Protein AF-A0A0K2B6D0-F1 (afdb_monomer)

Solvent-accessible surface area (backbone atoms only — not comparable to full-atom values): 33477 Å² total; per-residue (Å²): 137,79,80,78,74,80,68,86,83,60,79,80,65,50,27,45,28,37,40,34,52,54,91,82,76,66,84,56,66,96,74,74,61,52,28,60,85,53,30,86,84,54,51,74,68,33,48,51,42,47,55,53,58,52,62,72,58,37,65,90,50,100,56,76,62,44,80,49,36,61,66,56,48,14,64,70,34,84,30,95,52,86,97,43,61,28,50,66,70,55,52,50,50,32,50,42,47,36,18,74,57,47,37,26,19,24,87,86,67,44,72,51,82,86,67,89,51,76,85,43,27,79,46,68,46,54,38,22,42,43,83,64,77,49,91,85,67,84,65,47,75,36,64,65,64,48,48,54,50,53,52,52,52,50,52,55,55,54,60,66,62,74,68,66,73,76,77,76,82,74,86,81,75,92,80,86,91,76,91,74,83,84,84,86,78,92,75,81,84,89,82,83,81,72,84,78,75,93,75,69,94,71,79,80,80,84,71,86,80,78,81,74,89,71,92,74,90,79,90,87,81,88,88,84,85,88,79,84,87,78,89,86,80,89,86,90,85,89,84,89,82,84,88,78,82,88,86,90,82,83,88,79,91,81,88,76,90,79,89,81,82,94,70,87,83,71,81,76,77,74,80,77,82,63,83,81,76,51,73,66,58,52,52,54,50,50,59,53,59,70,51,48,58,68,72,61,36,68,64,26,70,91,58,44,79,56,79,89,53,45,59,54,55,51,61,38,50,77,79,37,54,72,67,58,45,37,56,41,28,59,51,41,38,59,76,72,42,48,59,64,30,52,77,70,64,66,62,86,47,47,67,57,54,56,44,62,37,62,35,74,62,90,84,54,93,52,84,57,47,53,98,43,24,24,71,92,75,69,44,71,22,62,72,44,50,52,50,52,49,52,54,50,52,35,51,75,69,69,43,83,75,77,69,80,79,61,90,81,74,72,77,66,72,63,61,46,17,78,81,80,57,51,62,53,96,64,83,79,50,96,84,42,49,43,76,65,58,47,50,49,51,51,51,49,50,51,53,49,49,56,59,70,70,43,79,83,85,66,76,82,78,74,82,76,91,77,92,82,86,81,84,88,80,92,84,78,90,68,72,50,69,64,60,57,50,51,51,55,54,49,30,71,77,74,44,55,76,70,54,42,52,58,72,72,47,97,66,89,130

Sequence (509 aa):
MTDAKKRPSSLADNPPLELYGPEDGGWYTTRVYDWIPLCPQLRDADVRGYLVLRSLVIEKFKNPVRKLTLLDLCELIPSPTPGQPSSLTRVRGILQALSAVQLIATPDGDPVKTSSRASAASKTIRIRVNDLPPEGYAGWRNTEDKLSHVQRLRSAAEAGRKSDPVGSGGATGGGAGRKSDPAGRKSDPGGQKSDPDPANDQPEPDVPLDSSVGTRSGMDVPSARSAVGVRSTSSSGSSEAEDGSGFAAAGKEGSSSDQEDGTAGVPEQRKSDGPELSRDQLAAVRAVEALLPPTLLSLLPYQQFPKRNRAAVLEALESRTVEQLRDRVARRWVAYGYEPALHEGSITQPIGAALELIVPPRYCPDWSCEDGTMIDTGVECRACLERRASRRAARAAGLEVKTGSSKTGGGGRMPECVICRAPFPGAVPDSGECLTCQKETEAALAALSARLDAPDLAWESWAAPAADGPAEDDENTGLDEETVRLRAQLARQFGTPEQVEAYCTEAPF

pLDDT: mean 76.45, std 22.34, range [29.77, 98.25]

Structure (mmCIF, N/CA/C/O backbone):
data_AF-A0A0K2B6D0-F1
#
_entry.id   AF-A0A0K2B6D0-F1
#
loop_
_atom_site.group_PDB
_atom_site.id
_atom_site.type_symbol
_atom_site.label_atom_id
_atom_site.label_alt_id
_atom_site.label_comp_id
_atom_site.label_asym_id
_atom_site.label_entity_id
_atom_site.label_seq_id
_atom_site.pdbx_PDB_ins_code
_atom_site.Cartn_x
_atom_site.Cartn_y
_atom_site.Cartn_z
_atom_site.occupancy
_atom_site.B_iso_or_equiv
_atom_site.auth_seq_id
_atom_site.auth_comp_id
_atom_site.auth_asym_id
_atom_site.auth_atom_id
_atom_site.pdbx_PDB_model_num
ATOM 1 N N . MET A 1 1 ? -17.659 41.504 7.524 1.00 43.38 1 MET A N 1
ATOM 2 C CA . MET A 1 1 ? -17.779 40.711 8.764 1.00 43.38 1 MET A CA 1
ATOM 3 C C . MET A 1 1 ? -19.065 39.912 8.663 1.00 43.38 1 MET A C 1
ATOM 5 O O . MET A 1 1 ? -20.130 40.445 8.920 1.00 43.38 1 MET A O 1
ATOM 9 N N . THR A 1 2 ? -18.984 38.698 8.125 1.00 48.62 2 THR A N 1
ATOM 10 C CA . THR A 1 2 ? -20.139 37.810 7.944 1.00 48.62 2 THR A CA 1
ATOM 11 C C . THR A 1 2 ? -20.543 37.230 9.292 1.00 48.62 2 THR A C 1
ATOM 13 O O . THR A 1 2 ? -19.684 36.683 9.984 1.00 48.62 2 THR A O 1
ATOM 16 N N . ASP A 1 3 ? -21.824 37.351 9.643 1.00 47.09 3 ASP A N 1
ATOM 17 C CA . ASP A 1 3 ? -22.431 36.753 10.831 1.00 47.09 3 ASP A CA 1
ATOM 18 C C . ASP A 1 3 ? -21.951 35.313 11.032 1.00 47.09 3 ASP A C 1
ATOM 20 O O . ASP A 1 3 ? -22.227 34.417 10.227 1.00 47.09 3 ASP A O 1
ATOM 24 N N . ALA A 1 4 ? -21.207 35.091 12.117 1.00 61.44 4 ALA A N 1
ATOM 25 C CA . ALA A 1 4 ? -20.804 33.767 12.552 1.00 61.44 4 ALA A CA 1
ATOM 26 C C . ALA A 1 4 ? -22.068 33.013 12.978 1.00 61.44 4 ALA A C 1
ATOM 28 O O . ALA A 1 4 ? -22.528 33.115 14.115 1.00 61.44 4 ALA A O 1
ATOM 29 N N . LYS A 1 5 ? -22.663 32.288 12.025 1.00 69.06 5 LYS A N 1
ATOM 30 C CA . LYS A 1 5 ? -23.831 31.431 12.223 1.00 69.06 5 LYS A CA 1
ATOM 31 C C . LYS A 1 5 ? -23.600 30.578 13.472 1.00 69.06 5 LYS A C 1
ATOM 33 O O . LYS A 1 5 ? -22.698 29.742 13.492 1.00 69.06 5 LYS A O 1
ATOM 38 N N . LYS A 1 6 ? -24.383 30.856 14.520 1.00 64.06 6 LYS A N 1
ATOM 39 C CA . LYS A 1 6 ? -24.279 30.274 15.865 1.00 64.06 6 LYS A CA 1
ATOM 40 C C . LYS A 1 6 ? -24.164 28.750 15.748 1.00 64.06 6 LYS A C 1
ATOM 42 O O . LYS A 1 6 ? -25.145 28.083 15.419 1.00 64.06 6 LYS A O 1
ATOM 47 N N . ARG A 1 7 ? -22.950 28.213 15.941 1.00 61.44 7 ARG A N 1
ATOM 48 C CA . ARG A 1 7 ? -22.698 26.764 15.938 1.00 61.44 7 ARG A CA 1
ATOM 49 C C . ARG A 1 7 ? -23.577 26.141 17.036 1.00 61.44 7 ARG A C 1
ATOM 51 O O . ARG A 1 7 ? -23.612 26.699 18.134 1.00 61.44 7 ARG A O 1
ATOM 58 N N . PRO A 1 8 ? -24.307 25.042 16.767 1.00 56.84 8 PRO A N 1
ATOM 59 C CA . PRO A 1 8 ? -25.065 24.342 17.801 1.00 56.84 8 PRO A CA 1
ATOM 60 C C . PRO A 1 8 ? -24.101 23.954 18.928 1.00 56.84 8 PRO A C 1
ATOM 62 O O . PRO A 1 8 ? -23.102 23.278 18.699 1.00 56.84 8 PRO A O 1
ATOM 65 N N . SER A 1 9 ? -24.345 24.497 20.118 1.00 52.50 9 SER A N 1
ATOM 66 C CA . SER A 1 9 ? -23.333 24.668 21.165 1.00 52.50 9 SER A CA 1
ATOM 67 C C . SER A 1 9 ? -23.232 23.516 22.170 1.00 52.50 9 SER A C 1
ATOM 69 O O . SER A 1 9 ? -22.422 23.595 23.087 1.00 52.50 9 SER A O 1
ATOM 71 N N . SER A 1 10 ? -23.999 22.436 22.024 1.00 62.03 10 SER A N 1
ATOM 72 C CA . SER A 1 10 ? -23.892 21.260 22.895 1.00 62.03 10 SER A CA 1
ATOM 73 C C . SER A 1 10 ? -23.118 20.138 22.201 1.00 62.03 10 SER A C 1
ATOM 75 O O . SER A 1 10 ? -23.657 19.331 21.447 1.00 62.03 10 SER A O 1
ATOM 77 N N . LEU A 1 11 ? -21.824 20.041 22.522 1.00 60.31 11 LEU A N 1
ATOM 78 C CA . LEU A 1 11 ? -20.987 18.864 22.238 1.00 60.31 11 LEU A CA 1
ATOM 79 C C . LEU A 1 11 ? -21.635 17.548 22.724 1.00 60.31 11 LEU A C 1
ATOM 81 O O . LEU A 1 11 ? -21.375 16.500 22.141 1.00 60.31 11 LEU A O 1
ATOM 85 N N . ALA A 1 12 ? -22.509 17.620 23.736 1.00 66.88 12 ALA A N 1
ATOM 86 C CA . ALA A 1 12 ? -23.195 16.488 24.356 1.00 66.88 12 ALA A CA 1
ATOM 87 C C . ALA A 1 12 ? -24.228 15.770 23.462 1.00 66.88 12 ALA A C 1
ATOM 89 O O . ALA A 1 12 ? -24.564 14.626 23.751 1.00 66.88 12 ALA A O 1
ATOM 90 N N . ASP A 1 13 ? -24.703 16.390 22.376 1.00 77.38 13 ASP A N 1
ATOM 91 C CA . ASP A 1 13 ? -25.794 15.824 21.562 1.00 77.38 13 ASP A CA 1
ATOM 92 C C . ASP A 1 13 ? -25.313 15.029 20.338 1.00 77.38 13 ASP A C 1
ATOM 94 O O . ASP A 1 13 ? -26.115 14.625 19.489 1.00 77.38 13 ASP A O 1
ATOM 98 N N . ASN A 1 14 ? -24.002 14.803 20.212 1.00 84.00 14 ASN A N 1
ATOM 99 C CA . ASN A 1 14 ? -23.435 14.145 19.040 1.00 84.00 14 ASN A CA 1
ATOM 100 C C . ASN A 1 14 ? -23.076 12.694 19.358 1.00 84.00 14 ASN A C 1
ATOM 102 O O . ASN A 1 14 ? -22.171 12.465 20.164 1.00 84.00 14 ASN A O 1
ATOM 106 N N . PRO A 1 15 ? -23.736 11.713 18.713 1.00 87.00 15 PRO A N 1
ATOM 107 C CA . PRO A 1 15 ? -23.444 10.316 18.974 1.00 87.00 15 PRO A CA 1
ATOM 108 C C . PRO A 1 15 ? -21.987 10.019 18.609 1.00 87.00 15 PRO A C 1
ATOM 110 O O . PRO A 1 15 ? -21.546 10.395 17.510 1.00 87.00 15 PRO A O 1
ATOM 113 N N . PRO A 1 16 ? -21.234 9.355 19.503 1.00 93.50 16 PRO A N 1
ATOM 114 C CA . PRO A 1 16 ? -19.898 8.898 19.178 1.00 93.50 16 PRO A CA 1
ATOM 115 C C . PRO A 1 16 ? -19.984 7.879 18.041 1.00 93.50 16 PRO A C 1
ATOM 117 O O . PRO A 1 16 ? -20.921 7.085 17.943 1.00 93.50 16 PRO A O 1
ATOM 120 N N . LEU A 1 17 ? -19.003 7.921 17.160 1.00 95.75 17 LEU A N 1
ATOM 121 C CA . LEU A 1 17 ? -18.896 7.103 15.972 1.00 95.75 17 LEU A CA 1
ATOM 122 C C . LEU A 1 17 ? -17.563 6.362 16.027 1.00 95.75 17 LEU A C 1
ATOM 124 O O . LEU A 1 17 ? -16.506 6.967 16.203 1.00 95.75 17 LEU A O 1
ATOM 128 N N . GLU A 1 18 ? -17.636 5.044 15.898 1.00 96.00 18 GLU A N 1
ATOM 129 C CA . GLU A 1 18 ? -16.489 4.144 15.884 1.00 96.00 18 GLU A CA 1
ATOM 130 C C . GLU A 1 18 ? -16.337 3.573 14.473 1.00 96.00 18 GLU A C 1
ATOM 132 O O . GLU A 1 18 ? -17.227 2.869 13.994 1.00 96.00 18 GLU A O 1
ATOM 137 N N . LEU A 1 19 ? -15.230 3.896 13.801 1.00 94.75 19 LEU A N 1
ATOM 138 C CA . LEU A 1 19 ? -14.880 3.335 12.496 1.00 94.75 19 LEU A CA 1
ATOM 139 C C . LEU A 1 19 ? -13.950 2.134 12.659 1.00 94.75 19 LEU A C 1
ATOM 141 O O . LEU A 1 19 ? -12.922 2.234 13.333 1.00 94.75 19 LEU A O 1
ATOM 145 N N . TYR A 1 20 ? -14.307 1.047 11.984 1.00 93.25 20 TYR A N 1
ATOM 146 C CA . TYR A 1 20 ? -13.580 -0.213 11.894 1.00 93.25 20 TYR A CA 1
ATOM 147 C C . TYR A 1 20 ? -13.132 -0.442 10.449 1.00 93.25 20 TYR A C 1
ATOM 149 O O . TYR A 1 20 ? -13.856 -0.109 9.504 1.00 93.25 20 TYR A O 1
ATOM 157 N N . GLY A 1 21 ? -11.946 -1.027 10.284 1.00 88.44 21 GLY A N 1
ATOM 158 C CA . GLY A 1 21 ? -11.489 -1.513 8.982 1.00 88.44 21 GLY A CA 1
ATOM 159 C C . GLY A 1 21 ? -12.220 -2.774 8.531 1.00 88.44 21 GLY A C 1
ATOM 160 O O . GLY A 1 21 ? -12.948 -3.370 9.331 1.00 88.44 21 GLY A O 1
ATOM 161 N N . PRO A 1 22 ? -12.016 -3.178 7.268 1.00 84.06 22 PRO A N 1
ATOM 162 C CA . PRO A 1 22 ? -12.381 -4.507 6.781 1.00 84.06 22 PRO A CA 1
ATOM 163 C C . PRO A 1 22 ? -11.839 -5.640 7.675 1.00 84.06 22 PRO A C 1
ATOM 165 O O . PRO A 1 22 ? -10.961 -5.430 8.517 1.00 84.06 22 PRO A O 1
ATOM 168 N N . GLU A 1 23 ? -12.349 -6.861 7.500 1.00 78.19 23 GLU A N 1
ATOM 169 C CA . GLU A 1 23 ? -11.887 -8.036 8.264 1.00 78.19 23 GLU A CA 1
ATOM 170 C C . GLU A 1 23 ? -10.563 -8.618 7.739 1.00 78.19 23 GLU A C 1
ATOM 172 O O . GLU A 1 23 ? -9.927 -9.422 8.417 1.00 78.19 23 GLU A O 1
ATOM 177 N N . ASP A 1 24 ? -10.092 -8.145 6.584 1.00 73.38 24 ASP A N 1
ATOM 178 C CA . ASP A 1 24 ? -9.000 -8.737 5.799 1.00 73.38 24 ASP A CA 1
ATOM 179 C C . ASP A 1 24 ? -7.586 -8.485 6.372 1.00 73.38 24 ASP A C 1
ATOM 181 O O . ASP A 1 24 ? -6.585 -8.579 5.662 1.00 73.38 24 ASP A O 1
ATOM 185 N N . GLY A 1 25 ? -7.467 -8.151 7.659 1.00 62.88 25 GLY A N 1
ATOM 186 C CA . GLY A 1 25 ? -6.172 -8.146 8.347 1.00 62.88 25 GLY A CA 1
ATOM 187 C C . GLY A 1 25 ? -5.261 -6.942 8.072 1.00 62.88 25 GLY A C 1
ATOM 188 O O . GLY A 1 25 ? -4.052 -7.052 8.245 1.00 62.88 25 GLY A O 1
ATOM 189 N N . GLY A 1 26 ? -5.805 -5.775 7.708 1.00 55.53 26 GLY A N 1
ATOM 190 C CA . GLY A 1 26 ? -5.106 -4.494 7.917 1.00 55.53 26 GLY A CA 1
ATOM 191 C C . GLY A 1 26 ? -4.337 -3.891 6.736 1.00 55.53 26 GLY A C 1
ATOM 192 O O . GLY A 1 26 ? -3.897 -2.747 6.848 1.00 55.53 26 GLY A O 1
ATOM 193 N N . TRP A 1 27 ? -4.217 -4.573 5.593 1.00 53.94 27 TRP A N 1
ATOM 194 C CA . TRP A 1 27 ? -3.476 -4.053 4.432 1.00 53.94 27 TRP A CA 1
ATOM 195 C C . TRP A 1 27 ? -4.343 -3.151 3.543 1.00 53.94 27 TRP A C 1
ATOM 197 O O . TRP A 1 27 ? -4.744 -3.512 2.435 1.00 53.94 27 TRP A O 1
ATOM 207 N N . TYR A 1 28 ? -4.632 -1.940 4.023 1.00 67.69 28 TYR A N 1
ATOM 208 C CA . TYR A 1 28 ? -5.460 -0.976 3.292 1.00 67.69 28 TYR A CA 1
ATOM 209 C C . TYR A 1 28 ? -4.602 0.004 2.501 1.00 67.69 28 TYR A C 1
ATOM 211 O O . TYR A 1 28 ? -4.091 0.998 3.016 1.00 67.69 28 TYR A O 1
ATOM 219 N N . THR A 1 29 ? -4.463 -0.258 1.203 1.00 68.06 29 THR A N 1
ATOM 220 C CA . THR A 1 29 ? -3.809 0.688 0.291 1.00 68.06 29 THR A CA 1
ATOM 221 C C . THR A 1 29 ? -4.690 1.920 0.066 1.00 68.06 29 THR A C 1
ATOM 223 O O . THR A 1 29 ? -5.911 1.861 0.152 1.00 68.06 29 THR A O 1
ATOM 226 N N . THR A 1 30 ? -4.113 3.055 -0.328 1.00 73.56 30 THR A N 1
ATOM 227 C CA . THR A 1 30 ? -4.890 4.240 -0.749 1.00 73.56 30 THR A CA 1
ATOM 228 C C . THR A 1 30 ? -5.676 4.029 -2.050 1.00 73.56 30 THR A C 1
ATOM 230 O O . THR A 1 30 ? -6.415 4.920 -2.463 1.00 73.56 30 THR A O 1
ATOM 233 N N . ARG A 1 31 ? -5.546 2.864 -2.700 1.00 85.94 31 ARG A N 1
ATOM 234 C CA . ARG A 1 31 ? -6.218 2.551 -3.965 1.00 85.94 31 ARG A CA 1
ATOM 235 C C . ARG A 1 31 ? -7.664 2.162 -3.730 1.00 85.94 31 ARG A C 1
ATOM 237 O O . ARG A 1 31 ? -7.946 1.341 -2.868 1.00 85.94 31 ARG A O 1
ATOM 244 N N . VAL A 1 32 ? -8.547 2.732 -4.531 1.00 91.69 32 VAL A N 1
ATOM 245 C CA . VAL A 1 32 ? -9.993 2.514 -4.488 1.00 91.69 32 VAL A CA 1
ATOM 246 C C . VAL A 1 32 ? -10.341 1.596 -5.645 1.00 91.69 32 VAL A C 1
ATOM 248 O O . VAL A 1 32 ? -9.810 1.782 -6.738 1.00 91.69 32 VAL A O 1
ATOM 251 N N . TYR A 1 33 ? -11.205 0.613 -5.417 1.00 93.94 33 TYR A N 1
ATOM 252 C CA . TYR A 1 33 ? -11.647 -0.267 -6.491 1.00 93.94 33 TYR A CA 1
ATOM 253 C C . TYR A 1 33 ? -12.534 0.488 -7.487 1.00 93.94 33 TYR A C 1
ATOM 255 O O . TYR A 1 33 ? -13.457 1.195 -7.085 1.00 93.94 33 TYR A O 1
ATOM 263 N N . ASP A 1 34 ? -12.285 0.291 -8.782 1.00 96.56 34 ASP A N 1
ATOM 264 C CA . ASP A 1 34 ? -12.991 0.959 -9.884 1.00 96.56 34 ASP A CA 1
ATOM 265 C C . ASP A 1 34 ? -14.516 0.811 -9.831 1.00 96.56 34 ASP A C 1
ATOM 267 O O . ASP A 1 34 ? -15.236 1.710 -10.255 1.00 96.56 34 ASP A O 1
ATOM 271 N N . TRP A 1 35 ? -15.043 -0.299 -9.307 1.00 97.19 35 TRP A N 1
ATOM 272 C CA . TRP A 1 35 ? -16.492 -0.508 -9.245 1.00 97.19 35 TRP A CA 1
ATOM 273 C C . TRP A 1 35 ? -17.207 0.558 -8.397 1.00 97.19 35 TRP A C 1
ATOM 275 O O . TRP A 1 35 ? -18.359 0.884 -8.679 1.00 97.19 35 TRP A O 1
ATOM 285 N N . ILE A 1 36 ? -16.522 1.132 -7.400 1.00 97.31 36 ILE A N 1
ATOM 286 C CA . ILE A 1 36 ? -17.070 2.110 -6.451 1.00 97.31 36 ILE A CA 1
ATOM 287 C C . ILE A 1 36 ? -17.470 3.415 -7.158 1.00 97.31 36 ILE A C 1
ATOM 289 O O . ILE A 1 36 ? -18.648 3.769 -7.107 1.00 97.31 36 ILE A O 1
ATOM 293 N N . PRO A 1 37 ? -16.568 4.131 -7.866 1.00 97.75 37 PRO A N 1
ATOM 294 C CA . PRO A 1 37 ? -16.951 5.316 -8.637 1.00 97.75 37 PRO A CA 1
ATOM 295 C C . PRO A 1 37 ? -17.865 5.006 -9.833 1.00 97.75 37 PRO A C 1
ATOM 297 O O . PRO A 1 37 ? -18.474 5.917 -10.388 1.00 97.75 37 PRO A O 1
ATOM 300 N N . LEU A 1 38 ? -17.973 3.742 -10.255 1.00 97.62 38 LEU A N 1
ATOM 301 C CA . LEU A 1 38 ? -18.846 3.324 -11.355 1.00 97.62 38 LEU A CA 1
ATOM 302 C C . LEU A 1 38 ? -20.227 2.836 -10.898 1.00 97.62 38 LEU A C 1
ATOM 304 O O . LEU A 1 38 ? -21.065 2.529 -11.754 1.00 97.62 38 LEU A O 1
ATOM 308 N N . CYS A 1 39 ? -20.463 2.767 -9.587 1.00 97.75 39 CYS A N 1
ATOM 309 C CA . CYS A 1 39 ? -21.691 2.267 -8.991 1.00 97.75 39 CYS A CA 1
ATOM 310 C C . CYS A 1 39 ? -22.871 3.208 -9.285 1.00 97.75 39 CYS A C 1
ATOM 312 O O . CYS A 1 39 ? -22.864 4.348 -8.823 1.00 97.75 39 CYS A O 1
ATOM 314 N N . PRO A 1 40 ? -23.909 2.765 -10.024 1.00 96.81 40 PRO A N 1
ATOM 315 C CA . PRO A 1 40 ? -24.999 3.650 -10.442 1.00 96.81 40 PRO A CA 1
ATOM 316 C C . PRO A 1 40 ? -25.892 4.114 -9.282 1.00 96.81 40 PRO A C 1
ATOM 318 O O . PRO A 1 40 ? -26.635 5.079 -9.434 1.00 96.81 40 PRO A O 1
ATOM 321 N N . GLN A 1 41 ? -25.837 3.439 -8.130 1.00 97.31 41 GLN A N 1
ATOM 322 C CA . GLN A 1 41 ? -26.571 3.823 -6.922 1.00 97.31 41 GLN A CA 1
ATOM 323 C C . GLN A 1 41 ? -25.856 4.909 -6.102 1.00 97.31 41 GLN A C 1
ATOM 325 O O . GLN A 1 41 ? -26.467 5.479 -5.197 1.00 97.31 41 GLN A O 1
ATOM 330 N N . LEU A 1 42 ? -24.583 5.197 -6.394 1.00 97.88 42 LEU A N 1
ATOM 331 C CA . LEU A 1 42 ? -23.794 6.198 -5.682 1.00 97.88 42 LEU A CA 1
ATOM 332 C C . LEU A 1 42 ? -23.705 7.494 -6.481 1.00 97.88 42 LEU A C 1
ATOM 334 O O . LEU A 1 42 ? -23.477 7.501 -7.687 1.00 97.88 42 LEU A O 1
ATOM 338 N N . ARG A 1 43 ? -23.835 8.619 -5.780 1.00 97.81 43 ARG A N 1
ATOM 339 C CA . ARG A 1 43 ? -23.533 9.949 -6.318 1.00 97.81 43 ARG A CA 1
ATOM 340 C C . ARG A 1 43 ? -22.078 10.293 -6.020 1.00 97.81 43 ARG A C 1
ATOM 342 O O . ARG A 1 43 ? -21.491 9.774 -5.071 1.00 97.81 43 ARG A O 1
ATOM 349 N N . ASP A 1 44 ? -21.538 11.290 -6.712 1.00 97.19 44 ASP A N 1
ATOM 350 C CA . ASP A 1 44 ? -20.182 11.807 -6.470 1.00 97.19 44 ASP A CA 1
ATOM 351 C C . ASP A 1 44 ? -19.907 12.145 -4.999 1.00 97.19 44 ASP A C 1
ATOM 353 O O . ASP A 1 44 ? -18.816 11.905 -4.482 1.00 97.19 44 ASP A O 1
ATOM 357 N N . ALA A 1 45 ? -20.900 12.712 -4.309 1.00 97.38 45 ALA A N 1
ATOM 358 C CA . ALA A 1 45 ? -20.784 13.048 -2.893 1.00 97.38 45 ALA A CA 1
ATOM 359 C C . ALA A 1 45 ? -20.650 11.801 -2.008 1.00 97.38 45 ALA A C 1
ATOM 361 O O . ALA A 1 45 ? -19.920 11.841 -1.018 1.00 97.38 45 ALA A O 1
ATOM 362 N N . ASP A 1 46 ? -21.327 10.712 -2.374 1.00 98.19 46 ASP A N 1
ATOM 363 C CA . ASP A 1 46 ? -21.298 9.457 -1.631 1.00 98.19 46 ASP A CA 1
ATOM 364 C C . ASP A 1 46 ? -19.924 8.790 -1.805 1.00 98.19 46 ASP A C 1
ATOM 366 O O . ASP A 1 46 ? -19.281 8.441 -0.815 1.00 98.19 46 ASP A O 1
ATOM 370 N N . VAL A 1 47 ? -19.411 8.748 -3.045 1.00 97.69 47 VAL A N 1
ATOM 371 C CA . VAL A 1 47 ? -18.060 8.251 -3.365 1.00 97.69 47 VAL A CA 1
ATOM 372 C C . VAL A 1 47 ? -16.993 9.040 -2.605 1.00 97.69 47 VAL A C 1
ATOM 374 O O . VAL A 1 47 ? -16.159 8.449 -1.925 1.00 97.69 47 VAL A O 1
ATOM 377 N N . ARG A 1 48 ? -17.032 10.379 -2.642 1.00 96.88 48 ARG A N 1
ATOM 378 C CA . ARG A 1 48 ? -16.082 11.214 -1.881 1.00 96.88 48 ARG A CA 1
ATOM 379 C C . ARG A 1 48 ? -16.189 10.984 -0.375 1.00 96.88 48 ARG A C 1
ATOM 381 O O . ARG A 1 48 ? -15.163 10.915 0.295 1.00 96.88 48 ARG A O 1
ATOM 388 N N . GLY A 1 49 ? -17.406 10.849 0.154 1.00 97.19 49 GLY A N 1
ATOM 389 C CA . GLY A 1 49 ? -17.627 10.523 1.562 1.00 97.19 49 GLY A CA 1
ATOM 390 C C . GLY A 1 49 ? -16.984 9.193 1.950 1.00 97.19 49 GLY A C 1
ATOM 391 O O . GLY A 1 49 ? -16.304 9.117 2.970 1.00 97.19 49 GLY A O 1
ATOM 392 N N . TYR A 1 50 ? -17.107 8.177 1.096 1.00 97.06 50 TYR A N 1
ATOM 393 C CA . TYR A 1 50 ? -16.435 6.895 1.282 1.00 97.06 50 TYR A CA 1
ATOM 394 C C . TYR A 1 50 ? -14.905 7.024 1.275 1.00 97.06 50 TYR A C 1
ATOM 396 O O . TYR A 1 50 ? -14.257 6.476 2.162 1.00 97.06 50 TYR A O 1
ATOM 404 N N . LEU A 1 51 ? -14.318 7.804 0.357 1.00 95.50 51 LEU A N 1
ATOM 405 C CA . LEU A 1 51 ? -12.866 8.047 0.342 1.00 95.50 51 LEU A CA 1
ATOM 406 C C . LEU A 1 51 ? -12.362 8.652 1.656 1.00 95.50 51 LEU A C 1
ATOM 408 O O . LEU A 1 51 ? -11.322 8.234 2.168 1.00 95.50 51 LEU A O 1
ATOM 412 N N . VAL A 1 52 ? -13.113 9.606 2.216 1.00 95.25 52 VAL A N 1
ATOM 413 C CA . VAL A 1 52 ? -12.807 10.204 3.520 1.00 95.25 52 VAL A CA 1
ATOM 414 C C . VAL A 1 52 ? -12.865 9.140 4.613 1.00 95.25 52 VAL A C 1
ATOM 416 O O . VAL A 1 52 ? -11.874 8.969 5.323 1.00 95.25 52 VAL A O 1
ATOM 419 N N . LEU A 1 53 ? -13.962 8.376 4.711 1.00 94.75 53 LEU A N 1
ATOM 420 C CA . LEU A 1 53 ? -14.115 7.319 5.720 1.00 94.75 53 LEU A CA 1
ATOM 421 C C . LEU A 1 53 ? -12.988 6.289 5.632 1.00 94.75 53 LEU A C 1
ATOM 423 O O . LEU A 1 53 ? -12.362 5.969 6.638 1.00 94.75 53 LEU A O 1
ATOM 427 N N . ARG A 1 54 ? -12.671 5.834 4.420 1.00 92.56 54 ARG A N 1
ATOM 428 C CA . ARG A 1 54 ? -11.598 4.877 4.158 1.00 92.56 54 ARG A CA 1
ATOM 429 C C . ARG A 1 54 ? -10.231 5.418 4.569 1.00 92.56 54 ARG A C 1
ATOM 431 O O . ARG A 1 54 ? -9.488 4.726 5.254 1.00 92.56 54 ARG A O 1
ATOM 438 N N . SER A 1 55 ? -9.912 6.671 4.236 1.00 91.00 55 SER A N 1
ATOM 439 C CA . SER A 1 55 ? -8.630 7.296 4.602 1.00 91.00 55 SER A CA 1
ATOM 440 C C . SER A 1 55 ? -8.413 7.421 6.113 1.00 91.00 55 SER A C 1
ATOM 442 O O . SER A 1 55 ? -7.272 7.400 6.577 1.00 91.00 55 SER A O 1
ATOM 444 N N . LEU A 1 56 ? -9.498 7.506 6.890 1.00 90.94 56 LEU A N 1
ATOM 445 C CA . LEU A 1 56 ? -9.419 7.558 8.348 1.00 90.94 56 LEU A CA 1
ATOM 446 C C . LEU A 1 56 ? -8.988 6.211 8.937 1.00 90.94 56 LEU A C 1
ATOM 448 O O . LEU A 1 56 ? -8.404 6.196 10.020 1.00 90.94 56 LEU A O 1
ATOM 452 N N . VAL A 1 57 ? -9.236 5.111 8.226 1.00 88.12 57 VAL A N 1
ATOM 453 C CA . VAL A 1 57 ? -9.033 3.737 8.699 1.00 88.12 57 VAL A CA 1
ATOM 454 C C . VAL A 1 57 ? -7.713 3.120 8.200 1.00 88.12 57 VAL A C 1
ATOM 456 O O . VAL A 1 57 ? -7.302 2.070 8.683 1.00 88.12 57 VAL A O 1
ATOM 459 N N . ILE A 1 58 ? -6.992 3.786 7.288 1.00 77.94 58 ILE A N 1
ATOM 460 C CA . ILE A 1 58 ? -5.706 3.299 6.760 1.00 77.94 58 ILE A CA 1
ATOM 461 C C . ILE A 1 58 ? -4.623 3.241 7.856 1.00 77.94 58 ILE A C 1
ATOM 463 O O . ILE A 1 58 ? -4.429 4.199 8.605 1.00 77.94 58 ILE A O 1
ATOM 467 N N . GLU A 1 59 ? -3.894 2.119 7.847 1.00 59.38 59 GLU A N 1
ATOM 468 C CA . GLU A 1 59 ? -2.816 1.543 8.683 1.00 59.38 59 GLU A CA 1
ATOM 469 C C . GLU A 1 59 ? -1.899 2.460 9.520 1.00 59.38 59 GLU A C 1
ATOM 471 O O . GLU A 1 59 ? -1.290 2.016 10.489 1.00 59.38 59 GLU A O 1
ATOM 476 N N . LYS A 1 60 ? -1.804 3.763 9.241 1.00 58.09 60 LYS A N 1
ATOM 477 C CA . LYS A 1 60 ? -0.875 4.669 9.947 1.00 58.09 60 LYS A CA 1
ATOM 478 C C . LYS A 1 60 ? -1.184 4.887 11.434 1.00 58.09 60 LYS A C 1
ATOM 480 O O . LYS A 1 60 ? -0.464 5.634 12.098 1.00 58.09 60 LYS A O 1
ATOM 485 N N . PHE A 1 61 ? -2.240 4.289 11.975 1.00 58.50 61 PHE A N 1
ATOM 486 C CA . PHE A 1 61 ? -2.709 4.557 13.327 1.00 58.50 61 PHE A CA 1
ATOM 487 C C . PHE A 1 61 ? -2.702 3.271 14.146 1.00 58.50 61 PHE A C 1
ATOM 489 O O . PHE A 1 61 ? -3.392 2.315 13.822 1.00 58.50 61 PHE A O 1
ATOM 496 N N . LYS A 1 62 ? -1.952 3.287 15.255 1.00 60.72 62 LYS A N 1
ATOM 497 C CA . LYS A 1 62 ? -1.781 2.163 16.196 1.00 60.72 62 LYS A CA 1
ATOM 498 C C . LYS A 1 62 ? -3.096 1.608 16.775 1.00 60.72 62 LYS A C 1
ATOM 500 O O . LYS A 1 62 ? -3.083 0.547 17.385 1.00 60.72 62 LYS A O 1
ATOM 505 N N . ASN A 1 63 ? -4.208 2.328 16.612 1.00 67.25 63 ASN A N 1
ATOM 506 C CA . ASN A 1 63 ? -5.522 1.936 17.103 1.00 67.25 63 ASN A CA 1
ATOM 507 C C . ASN A 1 63 ? -6.398 1.475 15.926 1.00 67.25 63 ASN A C 1
ATOM 509 O O . ASN A 1 63 ? -6.681 2.299 15.054 1.00 67.25 63 ASN A O 1
ATOM 513 N N . PRO A 1 64 ? -6.895 0.223 15.929 1.00 72.94 64 PRO A N 1
ATOM 514 C CA . PRO A 1 64 ? -7.737 -0.303 14.851 1.00 72.94 64 PRO A CA 1
ATOM 515 C C . PRO A 1 64 ? -9.121 0.360 14.790 1.00 72.94 64 PRO A C 1
ATOM 517 O O . PRO A 1 64 ? -9.805 0.267 13.774 1.00 72.94 64 PRO A O 1
ATOM 520 N N . VAL A 1 65 ? -9.536 1.032 15.873 1.00 84.69 65 VAL A N 1
ATOM 521 C CA . VAL A 1 65 ? -10.834 1.706 15.981 1.00 84.69 65 VAL A CA 1
ATOM 522 C C . VAL A 1 65 ? -10.639 3.209 16.115 1.00 84.69 65 VAL A C 1
ATOM 524 O O . VAL A 1 65 ? -10.011 3.706 17.055 1.00 84.69 65 VAL A O 1
ATOM 527 N N . ARG A 1 66 ? -11.225 3.947 15.178 1.00 87.94 66 ARG A N 1
ATOM 528 C CA . ARG A 1 66 ? -11.215 5.411 15.141 1.00 87.94 66 ARG A CA 1
ATOM 529 C C . ARG A 1 66 ? -12.477 5.952 15.788 1.00 87.94 66 ARG A C 1
ATOM 531 O O . ARG A 1 66 ? -13.571 5.651 15.327 1.00 87.94 66 ARG A O 1
ATOM 538 N N . LYS A 1 67 ? -12.317 6.769 16.829 1.00 92.88 67 LYS A N 1
ATOM 539 C CA . LYS A 1 67 ? -13.420 7.459 17.509 1.00 92.88 67 LYS A CA 1
ATOM 540 C C . LYS A 1 67 ? -13.554 8.877 16.963 1.00 92.88 67 LYS A C 1
ATOM 542 O O . LYS A 1 67 ? -12.576 9.619 16.963 1.00 92.88 67 LYS A O 1
ATOM 547 N N . LEU A 1 68 ? -14.745 9.230 16.505 1.00 94.94 68 LEU A N 1
ATOM 548 C CA . LEU A 1 68 ? -15.107 10.558 16.013 1.00 94.94 68 LEU A CA 1
ATOM 549 C C . LEU A 1 68 ? -16.600 10.810 16.263 1.00 94.94 68 LEU A C 1
ATOM 551 O O . LEU A 1 68 ? -17.281 9.981 16.853 1.00 94.94 68 LEU A O 1
ATOM 555 N N . THR A 1 69 ? -17.125 11.944 15.826 1.00 95.50 69 THR A N 1
ATOM 556 C CA . THR A 1 69 ? -18.548 12.292 15.893 1.00 95.50 69 THR A CA 1
ATOM 557 C C . THR A 1 69 ? -19.117 12.524 14.493 1.00 95.50 69 THR A C 1
ATOM 559 O O . THR A 1 69 ? -18.383 12.709 13.520 1.00 95.50 69 THR A O 1
ATOM 562 N N . LEU A 1 70 ? -20.447 12.566 14.358 1.00 95.00 70 LEU A N 1
ATOM 563 C CA . LEU A 1 70 ? -21.070 12.956 13.085 1.00 95.00 70 LEU A CA 1
ATOM 564 C C . LEU A 1 70 ? -20.729 14.398 12.666 1.00 95.00 70 LEU A C 1
ATOM 566 O O . LEU A 1 70 ? -20.735 14.688 11.472 1.00 95.00 70 LEU A O 1
ATOM 570 N N . LEU A 1 71 ? -20.426 15.294 13.613 1.00 94.94 71 LEU A N 1
ATOM 571 C CA . LEU A 1 71 ? -19.981 16.653 13.292 1.00 94.94 71 LEU A CA 1
ATOM 572 C C . LEU A 1 71 ? -18.569 16.669 12.711 1.00 94.94 71 LEU A C 1
ATOM 574 O O . LEU A 1 71 ? -18.321 17.430 11.781 1.00 94.94 71 LEU A O 1
ATOM 578 N N . ASP A 1 72 ? -17.682 15.791 13.179 1.00 96.31 72 ASP A N 1
ATOM 579 C CA . ASP A 1 72 ? -16.352 15.653 12.579 1.00 96.31 72 ASP A CA 1
ATOM 580 C C . ASP A 1 72 ? -16.470 15.221 11.112 1.00 96.31 72 ASP A C 1
ATOM 582 O O . ASP A 1 72 ? -15.792 15.766 10.245 1.00 96.31 72 ASP A O 1
ATOM 586 N N . LEU A 1 73 ? -17.405 14.316 10.792 1.00 96.62 73 LEU A N 1
ATOM 587 C CA . LEU A 1 73 ? -17.695 13.961 9.398 1.00 96.62 73 LEU A CA 1
ATOM 588 C C . LEU A 1 73 ? -18.262 15.130 8.584 1.00 96.62 73 LEU A C 1
ATOM 590 O O . LEU A 1 73 ? -17.960 15.238 7.399 1.00 96.62 73 LEU A O 1
ATOM 594 N N . CYS A 1 74 ? -19.065 16.007 9.188 1.00 96.75 74 CYS A N 1
ATOM 595 C CA . CYS A 1 74 ? -19.551 17.216 8.520 1.00 96.75 74 CYS A CA 1
ATOM 596 C C . CYS A 1 74 ? -18.409 18.165 8.134 1.00 96.75 74 CYS A C 1
ATOM 598 O O . CYS A 1 74 ? -18.460 18.756 7.058 1.00 96.75 74 CYS A O 1
ATOM 600 N N . GLU A 1 75 ? -17.392 18.304 8.984 1.00 97.00 75 GLU A N 1
ATOM 601 C CA . GLU A 1 75 ? -16.215 19.142 8.714 1.00 97.00 75 GLU A CA 1
ATOM 602 C C . GLU A 1 75 ? -15.263 18.476 7.701 1.00 97.00 75 GLU A C 1
ATOM 604 O O . GLU A 1 75 ? -14.680 19.154 6.857 1.00 97.00 75 GLU A O 1
ATOM 609 N N . LEU A 1 76 ? -15.128 17.145 7.741 1.00 96.50 76 LEU A N 1
ATOM 610 C CA . LEU A 1 76 ? -14.229 16.398 6.853 1.00 96.50 76 LEU A CA 1
ATOM 611 C C . LEU A 1 76 ? -14.792 16.187 5.440 1.00 96.50 76 LEU A C 1
ATOM 613 O O . LEU A 1 76 ? -14.032 16.162 4.471 1.00 96.50 76 LEU A O 1
ATOM 617 N N . ILE A 1 77 ? -16.107 15.996 5.298 1.00 96.69 77 ILE A N 1
ATOM 618 C CA . ILE A 1 77 ? -16.735 15.748 3.997 1.00 96.69 77 ILE A CA 1
ATOM 619 C C . ILE A 1 77 ? -17.043 17.093 3.324 1.00 96.69 77 ILE A C 1
ATOM 621 O O . ILE A 1 77 ? -17.859 17.862 3.845 1.00 96.69 77 ILE A O 1
ATOM 625 N N . PRO A 1 78 ? -16.481 17.376 2.134 1.00 94.44 78 PRO A N 1
ATOM 626 C CA . PRO A 1 78 ? -16.667 18.663 1.479 1.00 94.44 78 PRO A CA 1
ATOM 627 C C . PRO A 1 78 ? -18.135 18.927 1.116 1.00 94.44 78 PRO A C 1
ATOM 629 O O . PRO A 1 78 ? -18.831 18.098 0.510 1.00 94.44 78 PRO A O 1
ATOM 632 N N . SER A 1 79 ? -18.591 20.125 1.479 1.00 95.81 79 SER A N 1
ATOM 633 C CA . SER A 1 79 ? -19.877 20.689 1.069 1.00 95.81 79 SER A CA 1
ATOM 634 C C . SER A 1 79 ? -19.842 21.094 -0.410 1.00 95.81 79 SER A C 1
ATOM 636 O O . SER A 1 79 ? -18.775 21.408 -0.937 1.00 95.81 79 SER A O 1
ATOM 638 N N . PRO A 1 80 ? -20.994 21.132 -1.105 1.00 94.94 80 PRO A N 1
ATOM 639 C CA . PRO A 1 80 ? -21.071 21.702 -2.448 1.00 94.94 80 PRO A CA 1
ATOM 640 C C . PRO A 1 80 ? -20.796 23.211 -2.438 1.00 94.94 80 PRO A C 1
ATOM 642 O O . PRO A 1 80 ? -20.429 23.767 -3.465 1.00 94.94 80 PRO A O 1
ATOM 645 N N . THR A 1 81 ? -20.960 23.873 -1.288 1.00 95.75 81 THR A N 1
ATOM 646 C CA . THR A 1 81 ? -20.577 25.272 -1.099 1.00 95.75 81 THR A CA 1
ATOM 647 C C . THR A 1 81 ? -19.128 25.336 -0.606 1.00 95.75 81 THR A C 1
ATOM 649 O O . THR A 1 81 ? -18.853 24.842 0.493 1.00 95.75 81 THR A O 1
ATOM 652 N N . PRO A 1 82 ? -18.201 25.946 -1.369 1.00 94.69 82 PRO A N 1
ATOM 653 C CA . PRO A 1 82 ? -16.805 26.069 -0.964 1.00 94.69 82 PRO A CA 1
ATOM 654 C C . PRO A 1 82 ? -16.655 26.726 0.415 1.00 94.69 82 PRO A C 1
ATOM 656 O O . PRO A 1 82 ? -17.312 27.722 0.715 1.00 94.69 82 PRO A O 1
ATOM 659 N N . GLY A 1 83 ? -15.790 26.159 1.259 1.00 91.94 83 GLY A N 1
ATOM 660 C CA . GLY A 1 83 ? -15.471 26.701 2.585 1.00 91.94 83 GLY A CA 1
ATOM 661 C C . GLY A 1 83 ? -16.543 26.503 3.664 1.00 91.94 83 GLY A C 1
ATOM 662 O O . GLY A 1 83 ? -16.375 27.010 4.769 1.00 91.94 83 GLY A O 1
ATOM 663 N N . GLN A 1 84 ? -17.633 25.784 3.378 1.00 94.69 84 GLN A N 1
ATOM 664 C CA . GLN A 1 84 ? -18.648 25.430 4.374 1.00 94.69 84 GLN A CA 1
ATOM 665 C C . GLN A 1 84 ? -18.567 23.937 4.730 1.00 94.69 84 GLN A C 1
ATOM 667 O O . GLN A 1 84 ? -1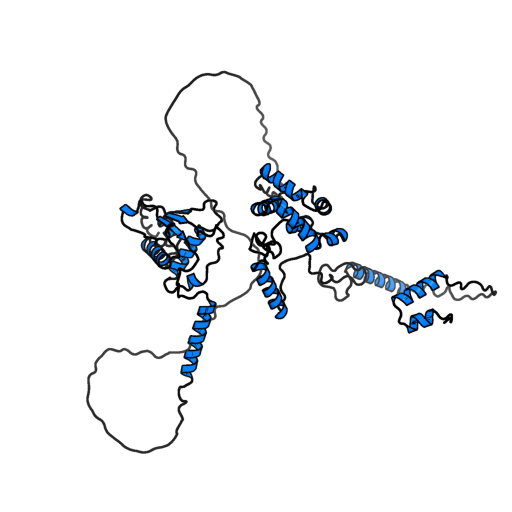8.289 23.123 3.846 1.00 94.69 84 GLN A O 1
ATOM 672 N N . PRO A 1 85 ? -18.854 23.544 5.984 1.00 95.31 85 PRO A N 1
ATOM 673 C CA . PRO A 1 85 ? -19.003 22.137 6.337 1.00 95.31 85 PRO A CA 1
ATOM 674 C C . PRO A 1 85 ? -20.249 21.536 5.677 1.00 95.31 85 PRO A C 1
ATOM 676 O O . PRO A 1 85 ? -21.229 22.231 5.377 1.00 95.31 85 PRO A O 1
ATOM 679 N N . SER A 1 86 ? -20.233 20.224 5.458 1.00 96.69 86 SER A N 1
ATOM 680 C CA . SER A 1 86 ? -21.423 19.485 5.041 1.00 96.69 86 SER A CA 1
ATOM 681 C C . SER A 1 86 ? -22.508 19.549 6.117 1.00 96.69 86 SER A C 1
ATOM 683 O O . SER A 1 86 ? -22.234 19.577 7.313 1.00 96.69 86 SER A O 1
ATOM 685 N N . SER A 1 87 ? -23.779 19.548 5.712 1.00 95.88 87 SER A N 1
ATOM 686 C CA . SER A 1 87 ? -24.878 19.453 6.677 1.00 95.88 87 SER A CA 1
ATOM 687 C C . SER A 1 87 ? -25.006 18.029 7.230 1.00 95.88 87 SER A C 1
ATOM 689 O O . SER A 1 87 ? -24.760 17.051 6.521 1.00 95.88 87 SER A O 1
ATOM 691 N N . LEU A 1 88 ? -25.491 17.893 8.470 1.00 94.62 88 LEU A N 1
ATOM 692 C CA . LEU A 1 88 ? -25.775 16.583 9.076 1.00 94.62 88 LEU A CA 1
ATOM 693 C C . LEU A 1 88 ? -26.724 15.738 8.220 1.00 94.62 88 LEU A C 1
ATOM 695 O O . LEU A 1 88 ? -26.536 14.533 8.087 1.00 94.62 88 LEU A O 1
ATOM 699 N N . THR A 1 89 ? -27.736 16.362 7.613 1.00 95.88 89 THR A N 1
ATOM 700 C CA . THR A 1 89 ? -28.672 15.683 6.707 1.00 95.88 89 THR A CA 1
ATOM 701 C C . THR A 1 89 ? -27.951 15.095 5.496 1.00 95.88 89 THR A C 1
ATOM 703 O O . THR A 1 89 ? -28.230 13.961 5.113 1.00 95.88 89 THR A O 1
ATOM 706 N N . ARG A 1 90 ? -26.986 15.825 4.922 1.00 96.81 90 ARG A N 1
ATOM 707 C CA . ARG A 1 90 ? -26.174 15.344 3.799 1.00 96.81 90 ARG A CA 1
ATOM 708 C C . ARG A 1 90 ? -25.287 14.175 4.216 1.00 96.81 90 ARG A C 1
ATOM 710 O O . ARG A 1 90 ? -25.299 13.161 3.530 1.00 96.81 90 ARG A O 1
ATOM 717 N N . VAL A 1 91 ? -24.574 14.290 5.339 1.00 97.38 91 VAL A N 1
ATOM 718 C CA . VAL A 1 91 ? -23.715 13.208 5.852 1.00 97.38 91 VAL A CA 1
ATOM 719 C C . VAL A 1 91 ? -24.531 11.948 6.145 1.00 97.38 91 VAL A C 1
ATOM 721 O O . VAL A 1 91 ? -24.143 10.865 5.723 1.00 97.38 91 VAL A O 1
ATOM 724 N N . ARG A 1 92 ? -25.704 12.070 6.779 1.00 96.94 92 ARG A N 1
ATOM 725 C CA . ARG A 1 92 ? -26.616 10.930 6.990 1.00 96.94 92 ARG A CA 1
ATOM 726 C C . ARG A 1 92 ? -27.077 10.306 5.674 1.00 96.94 92 ARG A C 1
ATOM 728 O O . ARG A 1 92 ? -27.091 9.086 5.564 1.00 96.94 92 ARG A O 1
ATOM 735 N N . GLY A 1 93 ? -27.399 11.127 4.673 1.00 97.50 93 GLY A N 1
ATOM 736 C CA . GLY A 1 93 ? -27.747 10.650 3.334 1.00 97.50 93 GLY A CA 1
ATOM 737 C C . GLY A 1 93 ? -26.603 9.894 2.650 1.00 97.50 93 GLY A C 1
ATOM 738 O O . GLY A 1 93 ? -26.852 8.864 2.035 1.00 97.50 93 GLY A O 1
ATOM 739 N N . ILE A 1 94 ? -25.360 10.362 2.806 1.00 98.25 94 ILE A N 1
ATOM 740 C CA . ILE A 1 94 ? -24.159 9.666 2.318 1.00 98.25 94 ILE A CA 1
ATOM 741 C C . ILE A 1 94 ? -24.005 8.312 3.017 1.00 98.25 94 ILE A C 1
ATOM 743 O O . ILE A 1 94 ? -23.880 7.293 2.348 1.00 98.25 94 ILE A O 1
ATOM 747 N N . LEU A 1 95 ? -24.073 8.276 4.352 1.00 97.94 95 LEU A N 1
ATOM 748 C CA . LEU A 1 95 ? -23.966 7.026 5.113 1.00 97.94 95 LEU A CA 1
ATOM 749 C C . LEU A 1 95 ? -25.071 6.031 4.727 1.00 97.94 95 LEU A C 1
ATOM 751 O O . LEU A 1 95 ? -24.806 4.843 4.570 1.00 97.94 95 LEU A O 1
ATOM 755 N N . GLN A 1 96 ? -26.296 6.509 4.512 1.00 98.12 96 GLN A N 1
ATOM 756 C CA . GLN A 1 96 ? -27.401 5.673 4.051 1.00 98.12 96 GLN A CA 1
ATOM 757 C C . GLN A 1 96 ? -27.146 5.098 2.649 1.00 98.12 96 GLN A C 1
ATOM 759 O O . GLN A 1 96 ? -27.374 3.909 2.442 1.00 98.12 96 GLN A O 1
ATOM 764 N N . ALA A 1 97 ? -26.660 5.909 1.703 1.00 97.94 97 ALA A N 1
ATOM 765 C CA . ALA A 1 97 ? -26.346 5.459 0.345 1.00 97.94 97 ALA A CA 1
ATOM 766 C C . ALA A 1 97 ? -25.211 4.424 0.336 1.00 97.94 97 ALA A C 1
ATOM 768 O O . ALA A 1 97 ? -25.343 3.370 -0.281 1.00 97.94 97 ALA A O 1
ATOM 769 N N . LEU A 1 98 ? -24.136 4.679 1.090 1.00 98.19 98 LEU A N 1
ATOM 770 C CA . LEU A 1 98 ? -23.022 3.741 1.245 1.00 98.19 98 LEU A CA 1
ATOM 771 C C . LEU A 1 98 ? -23.459 2.434 1.911 1.00 98.19 98 LEU A C 1
ATOM 773 O O . LEU A 1 98 ? -23.017 1.360 1.510 1.00 98.19 98 LEU A O 1
ATOM 777 N N . SER A 1 99 ? -24.355 2.509 2.898 1.00 97.75 99 SER A N 1
ATOM 778 C CA . SER A 1 99 ? -24.893 1.317 3.547 1.00 97.75 99 SER A CA 1
ATOM 779 C C . SER A 1 99 ? -25.812 0.513 2.629 1.00 97.75 99 SER A C 1
ATOM 781 O O . SER A 1 99 ? -25.798 -0.713 2.695 1.00 97.75 99 SER A O 1
ATOM 783 N N . ALA A 1 100 ? -26.574 1.172 1.751 1.00 97.31 100 ALA A N 1
ATOM 784 C CA . ALA A 1 100 ? -27.454 0.502 0.795 1.00 97.31 100 ALA A CA 1
ATOM 785 C C . ALA A 1 100 ? -26.684 -0.358 -0.222 1.00 97.31 100 ALA A C 1
ATOM 787 O O . ALA A 1 100 ? -27.204 -1.374 -0.673 1.00 97.31 100 ALA A O 1
ATOM 788 N N . VAL A 1 101 ? -25.443 0.019 -0.547 1.00 97.31 101 VAL A N 1
ATOM 789 C CA . VAL A 1 101 ? -24.536 -0.758 -1.414 1.00 97.31 101 VAL A CA 1
ATOM 790 C C . VAL A 1 101 ? -23.518 -1.595 -0.629 1.00 97.31 101 VAL A C 1
ATOM 792 O O . VAL A 1 101 ? -22.573 -2.108 -1.217 1.00 97.31 101 VAL A O 1
ATOM 795 N N . GLN A 1 102 ? -23.689 -1.713 0.693 1.00 96.88 102 GLN A N 1
ATOM 796 C CA . GLN A 1 102 ? -22.816 -2.458 1.613 1.00 96.88 102 GLN A CA 1
ATOM 797 C C . GLN A 1 102 ? -21.336 -2.027 1.632 1.00 96.88 102 GLN A C 1
ATOM 799 O O . GLN A 1 102 ? -20.492 -2.748 2.159 1.00 96.88 102 GLN A O 1
ATOM 804 N N . LEU A 1 103 ? -21.008 -0.819 1.155 1.00 96.56 103 LEU A N 1
ATOM 805 C CA . LEU A 1 103 ? -19.672 -0.227 1.338 1.00 96.56 103 LEU A CA 1
ATOM 806 C C . LEU A 1 103 ? -19.392 0.137 2.793 1.00 96.56 103 LEU A C 1
ATOM 808 O O . LEU A 1 103 ? -18.238 0.264 3.201 1.00 96.56 103 LEU A O 1
ATOM 812 N N . ILE A 1 104 ? -20.454 0.320 3.574 1.00 97.44 104 ILE A N 1
ATOM 813 C CA . ILE A 1 104 ? -20.374 0.365 5.023 1.00 97.44 104 ILE A CA 1
ATOM 814 C C . ILE A 1 104 ? -21.449 -0.527 5.642 1.00 97.44 104 ILE A C 1
ATOM 816 O O . ILE A 1 104 ? -22.564 -0.622 5.126 1.00 97.44 104 ILE A O 1
ATOM 820 N N . ALA A 1 105 ? -21.131 -1.138 6.774 1.00 97.25 105 ALA A N 1
ATOM 821 C CA . ALA A 1 105 ? -22.050 -1.959 7.558 1.00 97.25 105 ALA A CA 1
ATOM 822 C C . ALA A 1 105 ? -21.795 -1.748 9.056 1.00 97.25 105 ALA A C 1
ATOM 824 O O . ALA A 1 105 ? -20.844 -1.070 9.444 1.00 97.25 105 ALA A O 1
ATOM 825 N N . THR A 1 106 ? -22.630 -2.301 9.928 1.00 97.38 106 THR A N 1
ATOM 826 C CA . THR A 1 106 ? -22.232 -2.498 11.326 1.00 97.38 106 THR A CA 1
ATOM 827 C C . THR A 1 106 ? -21.146 -3.585 11.398 1.00 97.38 106 THR A C 1
ATOM 829 O O . THR A 1 106 ? -20.964 -4.340 10.440 1.00 97.38 106 THR A O 1
ATOM 832 N N . PRO A 1 107 ? -20.416 -3.717 12.520 1.00 94.94 107 PRO A N 1
ATOM 833 C CA . PRO A 1 107 ? -19.493 -4.837 12.715 1.00 94.94 107 PRO A CA 1
ATOM 834 C C . PRO A 1 107 ? -20.152 -6.220 12.598 1.00 94.94 107 PRO A C 1
ATOM 836 O O . PRO A 1 107 ? -19.450 -7.192 12.342 1.00 94.94 107 PRO A O 1
ATOM 839 N N . ASP A 1 108 ? -21.474 -6.287 12.759 1.00 95.38 108 ASP A N 1
ATOM 840 C CA . ASP A 1 108 ? -22.283 -7.504 12.639 1.00 95.38 108 ASP A CA 1
ATOM 841 C C . ASP A 1 108 ? -22.788 -7.743 11.198 1.00 95.38 108 ASP A C 1
ATOM 843 O O . ASP A 1 108 ? -23.482 -8.719 10.938 1.00 95.38 108 ASP A O 1
ATOM 847 N N . GLY A 1 109 ? -22.462 -6.849 10.254 1.00 95.00 109 GLY A N 1
ATOM 848 C CA . GLY A 1 109 ? -22.880 -6.933 8.849 1.00 95.00 109 GLY A CA 1
ATOM 849 C C . GLY A 1 109 ? -24.234 -6.285 8.532 1.00 95.00 109 GLY A C 1
ATOM 850 O O . GLY A 1 109 ? -24.643 -6.260 7.373 1.00 95.00 109 GLY A O 1
ATOM 851 N N . ASP A 1 110 ? -24.920 -5.706 9.520 1.00 97.12 110 ASP A N 1
ATOM 852 C CA . ASP A 1 110 ? -26.218 -5.060 9.311 1.00 97.12 110 ASP A CA 1
ATOM 853 C C . ASP A 1 110 ? -26.097 -3.686 8.623 1.00 97.12 110 ASP A C 1
ATOM 855 O O . ASP A 1 110 ? -25.082 -2.992 8.755 1.00 97.12 110 ASP A O 1
ATOM 859 N N . PRO A 1 111 ? -27.166 -3.202 7.961 1.00 97.81 111 PRO A N 1
ATOM 860 C CA . PRO A 1 111 ? -27.215 -1.837 7.456 1.00 97.81 111 PRO A CA 1
ATOM 861 C C . PRO A 1 111 ? -27.040 -0.786 8.563 1.00 97.81 111 PRO A C 1
ATOM 863 O O . PRO A 1 111 ? -27.704 -0.821 9.606 1.00 97.81 111 PRO A O 1
ATOM 866 N N . VAL A 1 112 ? -26.200 0.218 8.305 1.00 97.25 112 VAL A N 1
ATOM 867 C CA . VAL A 1 112 ? -25.952 1.339 9.215 1.00 97.25 112 VAL A CA 1
ATOM 868 C C . VAL A 1 112 ? -27.187 2.236 9.268 1.00 97.25 112 VAL A C 1
ATOM 870 O O . VAL A 1 112 ? -27.565 2.884 8.292 1.00 97.25 112 VAL A O 1
ATOM 873 N N . LYS A 1 113 ? -27.810 2.324 10.445 1.00 96.69 113 LYS A N 1
ATOM 874 C CA . LYS A 1 113 ? -28.974 3.186 10.685 1.00 96.69 113 LYS A CA 1
ATOM 875 C C . LYS A 1 113 ? -28.565 4.417 11.483 1.00 96.69 113 LYS A C 1
ATOM 877 O O . LYS A 1 113 ? -28.211 4.317 12.654 1.00 96.69 113 LYS A O 1
ATOM 882 N N . THR A 1 114 ? -28.688 5.595 10.876 1.00 94.69 114 THR A N 1
ATOM 883 C CA . THR A 1 114 ? -28.566 6.872 11.591 1.00 94.69 114 THR A CA 1
ATOM 884 C C . THR A 1 114 ? -29.953 7.384 11.965 1.00 94.69 114 THR A C 1
ATOM 886 O O . THR A 1 114 ? -30.805 7.533 11.092 1.00 94.69 114 THR A O 1
ATOM 889 N N . SER A 1 115 ? -30.188 7.684 13.239 1.00 89.06 115 SER A N 1
ATOM 890 C CA . SER A 1 115 ? -31.450 8.267 13.709 1.00 89.06 115 SER A CA 1
ATOM 891 C C . SER A 1 115 ? -31.223 9.693 14.209 1.00 89.06 115 SER A C 1
ATOM 893 O O . SER A 1 115 ? -30.173 10.007 14.764 1.00 89.06 115 SER A O 1
ATOM 895 N N . SER A 1 116 ? -32.206 10.567 13.993 1.00 88.12 116 SER A N 1
ATOM 896 C CA . SER A 1 116 ? -32.245 11.930 14.539 1.00 88.12 116 SER A CA 1
ATOM 897 C C . SER A 1 116 ? -32.984 12.022 15.876 1.00 88.12 116 SER A C 1
ATOM 899 O O . SER A 1 116 ? -33.041 13.099 16.463 1.00 88.12 116 SER A O 1
ATOM 901 N N . ARG A 1 117 ? -33.581 10.921 16.355 1.00 89.44 117 ARG A N 1
ATOM 902 C CA . ARG A 1 117 ? -34.322 10.905 17.624 1.00 89.44 117 ARG A CA 1
ATOM 903 C C . ARG A 1 117 ? -33.355 11.099 18.793 1.00 89.44 117 ARG A C 1
ATOM 905 O O . ARG A 1 117 ? -32.286 10.500 18.794 1.00 89.44 117 ARG A O 1
ATOM 912 N N . ALA A 1 118 ? -33.768 11.852 19.813 1.00 85.31 118 ALA A N 1
ATOM 913 C CA . ALA A 1 118 ? -32.953 12.125 21.003 1.00 85.31 118 ALA A CA 1
ATOM 914 C C . ALA A 1 118 ? -32.428 10.846 21.684 1.00 85.31 118 ALA A C 1
ATOM 916 O O . ALA A 1 118 ? -31.279 10.792 22.106 1.00 85.31 118 ALA A O 1
ATOM 917 N N . SER A 1 119 ? -33.220 9.768 21.692 1.00 86.62 119 SER A N 1
ATOM 918 C CA . SER A 1 119 ? -32.810 8.469 22.244 1.00 86.62 119 SER A CA 1
ATOM 919 C C . SER A 1 119 ? -31.656 7.797 21.490 1.00 86.62 119 SER A C 1
ATOM 921 O O . SER A 1 119 ? -31.040 6.876 22.013 1.00 86.62 119 SER A O 1
ATOM 923 N N . ALA A 1 120 ? -31.381 8.210 20.251 1.00 87.19 120 ALA A N 1
ATOM 924 C CA . ALA A 1 120 ? -30.269 7.701 19.457 1.00 87.19 120 ALA A CA 1
ATOM 925 C C . ALA A 1 120 ? -28.985 8.521 19.637 1.00 87.19 120 ALA A C 1
ATOM 927 O O . ALA A 1 120 ? -27.926 8.046 19.237 1.00 87.19 120 ALA A O 1
ATOM 928 N N . ALA A 1 121 ? -29.056 9.713 20.241 1.00 84.56 121 ALA A N 1
ATOM 929 C CA . ALA A 1 121 ? -27.890 10.570 20.452 1.00 84.56 121 ALA A CA 1
ATOM 930 C C . ALA A 1 121 ? -26.872 9.948 21.422 1.00 84.56 121 ALA A C 1
ATOM 932 O O . ALA A 1 121 ? -25.679 10.184 21.285 1.00 84.56 121 ALA A O 1
ATOM 933 N N . SER A 1 122 ? -27.316 9.101 22.356 1.00 87.00 122 SER A N 1
ATOM 934 C CA . SER A 1 122 ? -26.431 8.405 23.298 1.00 87.00 122 SER A CA 1
ATOM 935 C C . SER A 1 122 ? -25.846 7.097 22.757 1.00 87.00 122 SER A C 1
ATOM 937 O O . SER A 1 122 ? -24.923 6.547 23.358 1.00 87.00 122 SER A O 1
ATOM 939 N N . LYS A 1 123 ? -26.367 6.564 21.643 1.00 93.62 123 LYS A N 1
ATOM 940 C CA . LYS A 1 123 ? -25.928 5.270 21.114 1.00 93.62 123 LYS A CA 1
ATOM 941 C C . LYS A 1 123 ? -24.734 5.459 20.185 1.00 93.62 123 LYS A C 1
ATOM 943 O O . LYS A 1 123 ? -24.853 6.104 19.145 1.00 93.62 123 LYS A O 1
ATOM 948 N N . THR A 1 124 ? -23.614 4.826 20.526 1.00 96.00 124 THR A N 1
ATOM 949 C CA . THR A 1 124 ? -22.436 4.778 19.657 1.00 96.00 124 THR A CA 1
ATOM 950 C C . THR A 1 124 ? -22.777 4.114 18.326 1.00 96.00 124 THR A C 1
ATOM 952 O O . THR A 1 124 ? -23.284 2.989 18.293 1.00 96.00 124 THR A O 1
ATOM 955 N N . ILE A 1 125 ? -22.491 4.803 17.224 1.00 96.56 125 ILE A N 1
ATOM 956 C CA . ILE A 1 125 ? -22.657 4.274 15.871 1.00 96.56 125 ILE A CA 1
ATOM 957 C C . ILE A 1 125 ? -21.361 3.562 15.495 1.00 96.56 125 ILE A C 1
ATOM 959 O O . ILE A 1 125 ? -20.320 4.196 15.352 1.00 96.56 125 ILE A O 1
ATOM 963 N N . ARG A 1 126 ? -21.419 2.242 15.327 1.00 96.94 126 ARG A N 1
ATOM 964 C CA . ARG A 1 126 ? -20.278 1.442 14.875 1.00 96.94 126 ARG A CA 1
ATOM 965 C C . ARG A 1 126 ? -20.392 1.198 13.381 1.00 96.94 126 ARG A C 1
ATOM 967 O O . ARG A 1 126 ? -21.412 0.681 12.930 1.00 96.94 126 ARG A O 1
ATOM 974 N N . ILE A 1 127 ? -19.367 1.586 12.636 1.00 97.19 127 ILE A N 1
ATOM 975 C CA . ILE A 1 127 ? -19.323 1.501 11.179 1.00 97.19 127 ILE A CA 1
ATOM 976 C C . ILE A 1 127 ? -18.074 0.727 10.775 1.00 97.19 127 ILE A C 1
ATOM 978 O O . ILE A 1 127 ? -16.959 1.142 11.072 1.00 97.19 127 ILE A O 1
ATOM 982 N N . ARG A 1 128 ? -18.265 -0.376 10.064 1.00 95.06 128 ARG A N 1
ATOM 983 C CA . ARG A 1 128 ? -17.235 -1.102 9.331 1.00 95.06 128 ARG A CA 1
ATOM 984 C C . ARG A 1 128 ? -17.209 -0.612 7.890 1.00 95.06 128 ARG A C 1
ATOM 986 O O . ARG A 1 128 ? -18.266 -0.485 7.275 1.00 95.06 128 ARG A O 1
ATOM 993 N N . VAL A 1 129 ? -16.019 -0.322 7.376 1.00 94.94 129 VAL A N 1
ATOM 994 C CA . VAL A 1 129 ? -15.798 0.029 5.966 1.00 94.94 129 VAL A CA 1
ATOM 995 C C . VAL A 1 129 ? -15.461 -1.241 5.190 1.00 94.94 129 VAL A C 1
ATOM 997 O O . VAL A 1 129 ? -14.605 -2.000 5.630 1.00 94.94 129 VAL A O 1
ATOM 1000 N N . ASN A 1 130 ? -16.113 -1.452 4.048 1.00 94.12 130 ASN A N 1
ATOM 1001 C CA . ASN A 1 130 ? -15.883 -2.576 3.143 1.00 94.12 130 ASN A CA 1
ATOM 1002 C C . ASN A 1 130 ? -15.384 -2.061 1.782 1.00 94.12 130 ASN A C 1
ATOM 1004 O O . ASN A 1 130 ? -15.738 -0.959 1.358 1.00 94.12 130 ASN A O 1
ATOM 1008 N N . ASP A 1 131 ? -14.591 -2.871 1.082 1.00 92.75 131 ASP A N 1
ATOM 1009 C CA . ASP A 1 131 ? -14.023 -2.515 -0.229 1.00 92.75 131 ASP A CA 1
ATOM 1010 C C . ASP A 1 131 ? -14.568 -3.390 -1.378 1.00 92.75 131 ASP A C 1
ATOM 1012 O O . ASP A 1 131 ? -14.553 -2.987 -2.548 1.00 92.75 131 ASP A O 1
ATOM 1016 N N . LEU A 1 132 ? -15.052 -4.591 -1.055 1.00 92.75 132 LEU A N 1
ATOM 1017 C CA . LEU A 1 132 ? -15.574 -5.548 -2.026 1.00 92.75 132 LEU A CA 1
ATOM 1018 C C . LEU A 1 132 ? -17.054 -5.274 -2.332 1.00 92.75 132 LEU A C 1
ATOM 1020 O O . LEU A 1 132 ? -17.794 -4.844 -1.444 1.00 92.75 132 LEU A O 1
ATOM 1024 N N . PRO A 1 133 ? -17.498 -5.508 -3.579 1.00 94.38 133 PRO A N 1
ATOM 1025 C CA . PRO A 1 133 ? -18.904 -5.370 -3.922 1.00 94.38 133 PRO A CA 1
ATOM 1026 C C . PRO A 1 133 ? -19.739 -6.437 -3.197 1.00 94.38 133 PRO A C 1
ATOM 1028 O O . PRO A 1 133 ? -19.241 -7.543 -2.969 1.00 94.38 133 PRO A O 1
ATOM 1031 N N . PRO A 1 134 ? -21.011 -6.144 -2.872 1.00 94.19 134 PRO A N 1
ATOM 1032 C CA . PRO A 1 134 ? -21.900 -7.128 -2.268 1.00 94.19 134 PRO A CA 1
ATOM 1033 C C . PRO A 1 134 ? -22.106 -8.334 -3.192 1.00 94.19 134 PRO A C 1
ATOM 1035 O O . PRO A 1 134 ? -22.025 -8.219 -4.423 1.00 94.19 134 PRO A O 1
ATOM 1038 N N . GLU A 1 135 ? -22.421 -9.491 -2.608 1.00 93.38 135 GLU A N 1
ATOM 1039 C CA . GLU A 1 135 ? -22.777 -10.682 -3.380 1.00 93.38 135 GLU A CA 1
ATOM 1040 C C . GLU A 1 135 ? -23.933 -10.370 -4.343 1.00 93.38 135 GLU A C 1
ATOM 1042 O O . GLU A 1 135 ? -24.958 -9.802 -3.967 1.00 93.38 135 GLU A O 1
ATOM 1047 N N . GLY A 1 136 ? -23.748 -10.706 -5.622 1.00 93.94 136 GLY A N 1
ATOM 1048 C CA . GLY A 1 136 ? -24.737 -10.426 -6.665 1.00 93.94 136 GLY A CA 1
ATOM 1049 C C . GLY A 1 136 ? -24.715 -9.002 -7.235 1.00 93.94 136 GLY A C 1
ATOM 1050 O O . GLY A 1 136 ? -25.617 -8.653 -7.997 1.00 93.94 136 GLY A O 1
ATOM 1051 N N . TYR A 1 137 ? -23.705 -8.175 -6.933 1.00 95.75 137 TYR A N 1
ATOM 1052 C CA . TYR A 1 137 ? -23.550 -6.865 -7.573 1.00 95.75 137 TYR A CA 1
ATOM 1053 C C . TYR A 1 137 ? -23.491 -6.980 -9.109 1.00 95.75 137 TYR A C 1
ATOM 1055 O O . T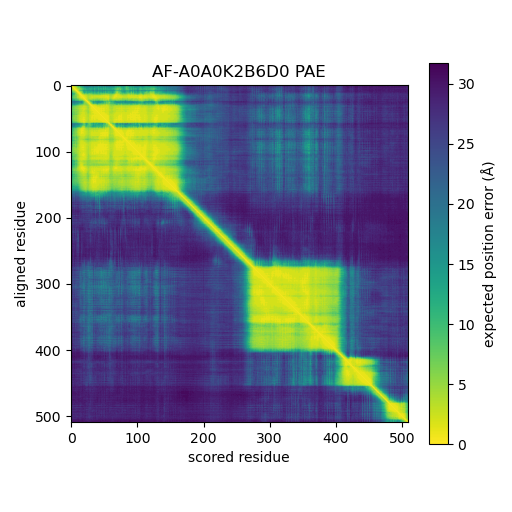YR A 1 137 ? -22.559 -7.551 -9.678 1.00 95.75 137 TYR A O 1
ATOM 1063 N N . ALA A 1 138 ? -24.492 -6.402 -9.778 1.00 95.19 138 ALA A N 1
ATOM 1064 C CA . ALA A 1 138 ? -24.670 -6.460 -11.232 1.00 95.19 138 ALA A CA 1
ATOM 1065 C C . ALA A 1 138 ? -24.129 -5.224 -11.982 1.00 95.19 138 ALA A C 1
ATOM 1067 O O . ALA A 1 138 ? -24.364 -5.078 -13.181 1.00 95.19 138 ALA A O 1
ATOM 1068 N N . GLY A 1 139 ? -23.457 -4.299 -11.286 1.00 95.06 139 GLY A N 1
ATOM 1069 C CA . GLY A 1 139 ? -22.885 -3.100 -11.901 1.00 95.06 139 GLY A CA 1
ATOM 1070 C C . GLY A 1 139 ? -21.541 -3.347 -12.596 1.00 95.06 139 GLY A C 1
ATOM 1071 O O . GLY A 1 139 ? -21.060 -4.474 -12.714 1.00 95.06 139 GLY A O 1
ATOM 1072 N N . TRP A 1 140 ? -20.911 -2.264 -13.053 1.00 97.31 140 TRP A N 1
ATOM 1073 C CA . TRP A 1 140 ? -19.605 -2.318 -13.717 1.00 97.31 140 TRP A CA 1
ATOM 1074 C C . TRP A 1 140 ? -18.509 -2.746 -12.740 1.00 97.31 140 TRP A C 1
ATOM 1076 O O . TRP A 1 140 ? -18.382 -2.168 -11.661 1.00 97.31 140 TRP A O 1
ATOM 1086 N N . ARG A 1 141 ? -17.703 -3.741 -13.128 1.00 93.62 141 ARG A N 1
ATOM 1087 C CA . ARG A 1 141 ? -16.600 -4.258 -12.302 1.00 93.62 141 ARG A CA 1
ATOM 1088 C C . ARG A 1 141 ? -15.368 -3.360 -12.350 1.00 93.62 141 ARG A C 1
ATOM 1090 O O . ARG A 1 141 ? -14.673 -3.222 -11.349 1.00 93.62 141 ARG A O 1
ATOM 1097 N N . ASN A 1 142 ? -15.096 -2.775 -13.511 1.00 96.31 142 ASN A N 1
ATOM 1098 C CA . ASN A 1 142 ? -13.965 -1.886 -13.739 1.00 96.31 142 ASN A CA 1
ATOM 1099 C C . ASN A 1 142 ? -14.270 -0.870 -14.855 1.00 96.31 142 ASN A C 1
ATOM 1101 O O . ASN A 1 142 ? -15.301 -0.952 -15.533 1.00 96.31 142 ASN A O 1
ATOM 1105 N N . THR A 1 143 ? -13.373 0.101 -15.024 1.00 95.81 143 THR A N 1
ATOM 1106 C CA . THR A 1 143 ? -13.534 1.195 -15.995 1.00 95.81 143 THR A CA 1
ATOM 1107 C C . THR A 1 143 ? -13.459 0.717 -17.444 1.00 95.81 143 THR A C 1
ATOM 1109 O O . THR A 1 143 ? -14.186 1.238 -18.290 1.00 95.81 143 THR A O 1
ATOM 1112 N N . GLU A 1 144 ? -12.647 -0.301 -17.724 1.00 96.62 144 GLU A N 1
ATOM 1113 C CA . GLU A 1 144 ? -12.444 -0.849 -19.069 1.00 96.62 144 GLU A CA 1
ATOM 1114 C C . GLU A 1 144 ? -13.712 -1.524 -19.611 1.00 96.62 144 GLU A C 1
ATOM 1116 O O . GLU A 1 144 ? -14.114 -1.284 -20.752 1.00 96.62 144 GLU A O 1
ATOM 1121 N N . ASP A 1 145 ? -14.410 -2.290 -18.767 1.00 95.81 145 ASP A N 1
ATOM 1122 C CA . ASP A 1 145 ? -15.685 -2.927 -19.114 1.00 95.81 145 ASP A CA 1
ATOM 1123 C C . ASP A 1 145 ? -16.736 -1.873 -19.496 1.00 95.81 145 ASP A C 1
ATOM 1125 O O . ASP A 1 145 ? -17.453 -2.009 -20.495 1.00 95.81 145 ASP A O 1
ATOM 1129 N N . LYS A 1 146 ? -16.806 -0.784 -18.718 1.00 97.69 146 LYS A N 1
ATOM 1130 C CA . LYS A 1 146 ? -17.732 0.323 -18.981 1.00 97.69 146 LYS A CA 1
ATOM 1131 C C . LYS A 1 146 ? -17.346 1.085 -20.246 1.00 97.69 146 LYS A C 1
ATOM 1133 O O . LYS A 1 146 ? -18.226 1.416 -21.041 1.00 97.69 146 LYS A O 1
ATOM 1138 N N . LEU A 1 147 ? -16.056 1.350 -20.455 1.00 97.50 147 LEU A N 1
ATOM 1139 C CA . LEU A 1 147 ? -15.553 2.025 -21.651 1.00 97.50 147 LEU A CA 1
ATOM 1140 C C . LEU A 1 147 ? -15.875 1.218 -22.913 1.00 97.50 147 LEU A C 1
ATOM 1142 O O . LEU A 1 147 ? -16.444 1.765 -23.858 1.00 97.50 147 LEU A O 1
ATOM 1146 N N . SER A 1 148 ? -15.606 -0.087 -22.889 1.00 97.19 148 SER A N 1
ATOM 1147 C CA . SER A 1 148 ? -15.925 -1.018 -23.976 1.00 97.19 148 SER A CA 1
ATOM 1148 C C . SER A 1 148 ? -17.418 -1.013 -24.319 1.00 97.19 148 SER A C 1
ATOM 1150 O O . SER A 1 148 ? -17.805 -1.015 -25.490 1.00 97.19 148 SER A O 1
ATOM 1152 N N . HIS A 1 149 ? -18.287 -0.966 -23.305 1.00 97.12 149 HIS A N 1
ATOM 1153 C CA . HIS A 1 149 ? -19.729 -0.853 -23.510 1.00 97.12 149 HIS A CA 1
ATOM 1154 C C . HIS A 1 149 ? -20.130 0.483 -24.154 1.00 97.12 149 HIS A C 1
ATOM 1156 O O . HIS A 1 149 ? -20.893 0.492 -25.121 1.00 97.12 149 HIS A O 1
ATOM 1162 N N . VAL A 1 150 ? -19.591 1.604 -23.665 1.00 97.56 150 VAL A N 1
ATOM 1163 C CA . VAL A 1 150 ? -19.858 2.943 -24.218 1.00 97.56 150 VAL A CA 1
ATOM 1164 C C . VAL A 1 150 ? -19.398 3.044 -25.673 1.00 97.56 150 VAL A C 1
ATOM 1166 O O . VAL A 1 150 ? -20.132 3.567 -26.511 1.00 97.56 150 VAL A O 1
ATOM 1169 N N . GLN A 1 151 ? -18.220 2.510 -25.995 1.00 97.69 151 GLN A N 1
ATOM 1170 C CA . GLN A 1 151 ? -17.714 2.466 -27.366 1.00 97.69 151 GLN A CA 1
ATOM 1171 C C . GLN A 1 151 ? -18.639 1.653 -28.275 1.00 97.69 151 GLN A C 1
ATOM 1173 O O . GLN A 1 151 ? -18.998 2.125 -29.350 1.00 97.69 151 GLN A O 1
ATOM 1178 N N . ARG A 1 152 ? -19.120 0.487 -27.820 1.00 97.31 152 ARG A N 1
ATOM 1179 C CA . ARG A 1 152 ? -20.080 -0.330 -28.581 1.00 97.31 152 ARG A CA 1
ATOM 1180 C C . ARG A 1 152 ? -21.388 0.412 -28.858 1.00 97.31 152 ARG A C 1
ATOM 1182 O O . ARG A 1 152 ? -21.887 0.356 -29.979 1.00 97.31 152 ARG A O 1
ATOM 1189 N N . LEU A 1 153 ? -21.931 1.114 -27.861 1.00 97.06 153 LEU A N 1
ATOM 1190 C CA . LEU A 1 153 ? -23.132 1.935 -28.038 1.00 97.06 153 LEU A CA 1
ATOM 1191 C C . LEU A 1 153 ? -22.898 3.072 -29.038 1.00 97.06 153 LEU A C 1
ATOM 1193 O O . LEU A 1 153 ? -23.755 3.324 -29.883 1.00 97.06 153 LEU A O 1
ATOM 1197 N N . ARG A 1 154 ? -21.729 3.724 -28.983 1.00 96.94 154 ARG A N 1
ATOM 1198 C CA . ARG A 1 154 ? -21.357 4.781 -29.931 1.00 96.94 154 ARG A CA 1
ATOM 1199 C C . ARG A 1 154 ? -21.254 4.240 -31.358 1.00 96.94 154 ARG A C 1
ATOM 1201 O O . ARG A 1 154 ? -21.880 4.799 -32.252 1.00 96.94 154 ARG A O 1
ATOM 1208 N N . SER A 1 155 ? -20.560 3.121 -31.563 1.00 95.62 155 SER A N 1
ATOM 1209 C CA . SER A 1 155 ? -20.448 2.489 -32.883 1.00 95.62 155 SER A CA 1
ATOM 1210 C C . SER A 1 155 ? -21.806 2.045 -33.437 1.00 95.62 155 SER A C 1
ATOM 1212 O O . SER A 1 155 ? -22.065 2.211 -34.626 1.00 95.62 155 SER A O 1
ATOM 1214 N N . ALA A 1 156 ? -22.702 1.528 -32.589 1.00 95.12 156 ALA A N 1
ATOM 1215 C CA . ALA A 1 156 ? -24.059 1.166 -33.001 1.00 95.12 156 ALA A CA 1
ATOM 1216 C C . ALA A 1 156 ? -24.895 2.396 -33.406 1.00 95.12 156 ALA A C 1
ATOM 1218 O O . ALA A 1 156 ? -25.603 2.357 -34.412 1.00 95.12 156 ALA A O 1
ATOM 1219 N N . ALA A 1 157 ? -24.783 3.503 -32.664 1.00 94.56 157 ALA A N 1
ATOM 1220 C CA . ALA A 1 157 ? -25.463 4.755 -32.992 1.00 94.56 157 ALA A CA 1
ATOM 1221 C C . ALA A 1 157 ? -24.944 5.384 -34.299 1.00 94.56 157 ALA A C 1
ATOM 1223 O O . ALA A 1 157 ? -25.729 5.915 -35.084 1.00 94.56 157 ALA A O 1
ATOM 1224 N N . GLU A 1 158 ? -23.638 5.300 -34.563 1.00 94.00 158 GLU A N 1
ATOM 1225 C CA . GLU A 1 158 ? -23.029 5.775 -35.812 1.00 94.00 158 GLU A CA 1
ATOM 1226 C C . GLU A 1 158 ? -23.425 4.916 -37.019 1.00 94.00 158 GLU A C 1
ATOM 1228 O O . GLU A 1 158 ? -23.688 5.456 -38.096 1.00 94.00 158 GLU A O 1
ATOM 1233 N N . ALA A 1 159 ? -23.524 3.594 -36.846 1.00 91.38 159 ALA A N 1
ATOM 1234 C CA . ALA A 1 159 ? -23.989 2.692 -37.898 1.00 91.38 159 ALA A CA 1
ATOM 1235 C C . ALA A 1 159 ? -25.434 3.003 -38.326 1.00 91.38 159 ALA A C 1
ATOM 1237 O O . ALA A 1 159 ? -25.733 2.973 -39.517 1.00 91.38 159 ALA A O 1
ATOM 1238 N N . GLY A 1 160 ? -26.307 3.376 -37.382 1.00 87.25 160 GLY A N 1
ATOM 1239 C CA . GLY A 1 160 ? -27.699 3.740 -37.667 1.00 87.25 160 GLY A CA 1
ATOM 1240 C C . GLY A 1 160 ? -27.888 5.060 -38.427 1.00 87.25 160 GLY A C 1
ATOM 1241 O O . GLY A 1 160 ? -28.936 5.258 -39.032 1.00 87.25 160 GLY A O 1
ATOM 1242 N N . ARG A 1 161 ? -26.894 5.962 -38.436 1.00 81.69 161 ARG A N 1
ATOM 1243 C CA . ARG A 1 161 ? -26.976 7.261 -39.141 1.00 81.69 161 ARG A CA 1
ATOM 1244 C C . ARG A 1 161 ? -26.537 7.210 -40.605 1.00 81.69 161 ARG A C 1
ATOM 1246 O O . ARG A 1 161 ? -26.848 8.119 -41.361 1.00 81.69 161 ARG A O 1
ATOM 1253 N N . LYS A 1 162 ? -25.813 6.172 -41.034 1.00 72.56 162 LYS A N 1
ATOM 1254 C CA . LYS A 1 162 ? -25.306 6.066 -42.419 1.00 72.56 162 LYS A CA 1
ATOM 1255 C C . LYS A 1 162 ? -26.332 5.519 -43.419 1.00 72.56 162 LYS A C 1
ATOM 1257 O O . LYS A 1 162 ? -26.004 5.361 -44.590 1.00 72.56 162 LYS A O 1
ATOM 1262 N N . SER A 1 163 ? -27.549 5.226 -42.968 1.00 69.38 163 SER A N 1
ATOM 1263 C CA . SER A 1 163 ? -28.639 4.694 -43.791 1.00 69.38 163 SER A CA 1
ATOM 1264 C C . SER A 1 163 ? -29.672 5.733 -44.231 1.00 69.38 163 SER A C 1
ATOM 1266 O O . SER A 1 163 ? -30.666 5.341 -44.838 1.00 69.38 163 SER A O 1
ATOM 1268 N N . ASP A 1 164 ? -29.451 7.031 -43.991 1.00 66.06 164 ASP A N 1
ATOM 1269 C CA . ASP A 1 164 ? -30.275 8.048 -44.645 1.00 66.06 164 ASP A CA 1
ATOM 1270 C C . ASP A 1 164 ? -30.021 7.981 -46.160 1.00 66.06 164 ASP A C 1
ATOM 1272 O O . ASP A 1 164 ? -28.878 8.157 -46.602 1.00 66.06 164 ASP A O 1
ATOM 1276 N N . PRO A 1 165 ? -31.046 7.661 -46.973 1.00 64.94 165 PRO A N 1
ATOM 1277 C CA . PRO A 1 165 ? -30.873 7.528 -48.404 1.00 64.94 165 PRO A CA 1
ATOM 1278 C C . PRO A 1 165 ? -30.475 8.894 -48.944 1.00 64.94 165 PRO A C 1
ATOM 1280 O O . PRO A 1 165 ? -31.254 9.845 -48.892 1.00 64.94 165 PRO A O 1
ATOM 1283 N N . VAL A 1 166 ? -29.247 8.980 -49.458 1.00 63.56 166 VAL A N 1
ATOM 1284 C CA . VAL A 1 166 ? -28.782 10.101 -50.271 1.00 63.56 166 VAL A CA 1
ATOM 1285 C C . VAL A 1 166 ? -29.890 10.400 -51.268 1.00 63.56 166 VAL A C 1
ATOM 1287 O O . VAL A 1 166 ? -30.212 9.552 -52.104 1.00 63.56 166 VAL A O 1
ATOM 1290 N N . GLY A 1 167 ? -30.513 11.570 -51.107 1.00 58.25 167 GLY A N 1
ATOM 1291 C CA . GLY A 1 167 ? -31.584 12.043 -51.964 1.00 58.25 167 GLY A CA 1
ATOM 1292 C C . GLY A 1 167 ? -31.137 11.887 -53.404 1.00 58.25 167 GLY A C 1
ATOM 1293 O O . GLY A 1 167 ? -30.248 12.599 -53.870 1.00 58.25 167 GLY A O 1
ATOM 1294 N N . SER A 1 168 ? -31.717 10.900 -54.082 1.00 55.31 168 SER A N 1
ATOM 1295 C CA . SER A 1 168 ? -31.5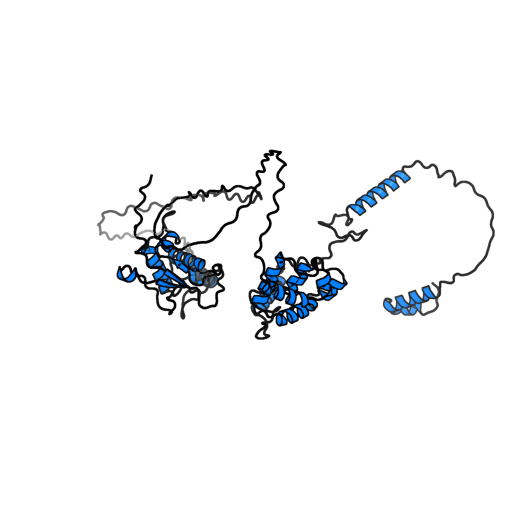43 10.724 -55.508 1.00 55.31 168 SER A CA 1
ATOM 1296 C C . SER A 1 168 ? -32.175 11.954 -56.139 1.00 55.31 168 SER A C 1
ATOM 1298 O O . SER A 1 168 ? -33.398 12.085 -56.194 1.00 55.31 168 SER A O 1
ATOM 1300 N N . GLY A 1 169 ? -31.319 12.913 -56.492 1.00 56.28 169 GLY A N 1
ATOM 1301 C CA . GLY A 1 169 ? -31.666 14.101 -57.246 1.00 56.28 169 GLY A CA 1
ATOM 1302 C C . GLY A 1 169 ? -32.209 13.685 -58.604 1.00 56.28 169 GLY A C 1
ATOM 1303 O O . GLY A 1 169 ? -31.481 13.642 -59.590 1.00 56.28 169 GLY A O 1
ATOM 1304 N N . GLY A 1 170 ? -33.499 13.370 -58.638 1.00 51.53 170 GLY A N 1
ATOM 1305 C CA . GLY A 1 170 ? -34.300 13.289 -59.842 1.00 51.53 170 GLY A CA 1
ATOM 1306 C C . GLY A 1 170 ? -34.695 14.697 -60.259 1.00 51.53 170 GLY A C 1
ATOM 1307 O O . GLY A 1 170 ? -35.727 15.215 -59.844 1.00 51.53 170 GLY A O 1
ATOM 1308 N N . ALA A 1 171 ? -33.855 15.318 -61.080 1.00 61.03 171 ALA A N 1
ATOM 1309 C CA . ALA A 1 171 ? -34.273 16.406 -61.944 1.00 61.03 171 ALA A CA 1
ATOM 1310 C C . ALA A 1 171 ? -35.274 15.869 -62.982 1.00 61.03 171 ALA A C 1
ATOM 1312 O O . ALA A 1 171 ? -34.980 14.886 -63.656 1.00 61.03 171 ALA A O 1
ATOM 1313 N N . THR A 1 172 ? -36.446 16.502 -63.079 1.00 48.94 172 THR A N 1
ATOM 1314 C CA . THR A 1 172 ? -37.400 16.620 -64.214 1.00 48.94 172 THR A CA 1
ATOM 1315 C C . THR A 1 172 ? -38.756 16.948 -63.583 1.00 48.94 172 THR A C 1
ATOM 1317 O O . THR A 1 172 ? -39.151 16.326 -62.612 1.00 48.94 172 THR A O 1
ATOM 1320 N N . GLY A 1 173 ? -39.561 17.918 -63.981 1.00 47.31 173 GLY A N 1
ATOM 1321 C CA . GLY A 1 173 ? -39.625 18.847 -65.094 1.00 47.31 173 GLY A CA 1
ATOM 1322 C C . GLY A 1 173 ? -40.960 19.590 -64.914 1.00 47.31 173 GLY A C 1
ATOM 1323 O O . GLY A 1 173 ? -41.839 19.128 -64.184 1.00 47.31 173 GLY A O 1
ATOM 1324 N N . GLY A 1 174 ? -41.104 20.769 -65.518 1.00 51.38 174 GLY A N 1
ATOM 1325 C CA . GLY A 1 174 ? -42.324 21.570 -65.415 1.00 51.38 174 GLY A CA 1
ATOM 1326 C C . GLY A 1 174 ? -43.590 20.813 -65.834 1.00 51.38 174 GLY A C 1
ATOM 1327 O O . GLY A 1 174 ? -43.577 20.007 -66.760 1.00 51.38 174 GLY A O 1
ATOM 1328 N N . GLY A 1 175 ? -44.704 21.109 -65.168 1.00 45.59 175 GLY A N 1
ATOM 1329 C CA . GLY A 1 175 ? -46.008 20.558 -65.520 1.00 45.59 175 GLY A CA 1
ATOM 1330 C C . GLY A 1 175 ? -47.098 21.103 -64.611 1.00 45.59 175 GLY A C 1
ATOM 1331 O O . GLY A 1 175 ? -47.127 20.830 -63.419 1.00 45.59 175 GLY A O 1
ATOM 1332 N N . ALA A 1 176 ? -47.956 21.934 -65.184 1.00 52.50 176 ALA A N 1
ATOM 1333 C CA . ALA A 1 176 ? -48.965 22.731 -64.514 1.00 52.50 176 ALA A CA 1
ATOM 1334 C C . ALA A 1 176 ? -50.072 21.927 -63.800 1.00 52.50 176 ALA A C 1
ATOM 1336 O O . ALA A 1 176 ? -50.545 20.912 -64.299 1.00 52.50 176 ALA A O 1
ATOM 1337 N N . GLY A 1 177 ? -50.608 22.530 -62.733 1.00 56.94 177 GLY A N 1
ATOM 1338 C CA . GLY A 1 177 ? -52.048 22.531 -62.461 1.00 56.94 177 GLY A CA 1
ATOM 1339 C C . GLY A 1 177 ? -52.579 21.513 -61.449 1.00 56.94 177 GLY A C 1
ATOM 1340 O O . GLY A 1 177 ? -52.699 20.334 -61.758 1.00 56.94 177 GLY A O 1
ATOM 1341 N N . ARG A 1 178 ? -53.012 22.038 -60.290 1.00 42.53 178 ARG A N 1
ATOM 1342 C CA . ARG A 1 178 ? -54.181 21.666 -59.446 1.00 42.53 178 ARG A CA 1
ATOM 1343 C C . ARG A 1 178 ? -53.930 22.286 -58.062 1.00 42.53 178 ARG A C 1
ATOM 1345 O O . ARG A 1 178 ? -53.067 21.825 -57.336 1.00 42.53 178 ARG A O 1
ATOM 1352 N N . LYS A 1 179 ? -54.458 23.472 -57.729 1.00 54.94 179 LYS A N 1
ATOM 1353 C CA . LYS A 1 179 ? -55.849 23.737 -57.305 1.00 54.94 179 LYS A CA 1
ATOM 1354 C C . LYS A 1 179 ? -56.456 22.543 -56.571 1.00 54.94 179 LYS A C 1
ATOM 1356 O O . LYS A 1 179 ? -56.935 21.633 -57.235 1.00 54.94 179 LYS A O 1
ATOM 1361 N N . SER A 1 180 ? -56.391 22.582 -55.242 1.00 48.59 180 SER A N 1
ATOM 1362 C CA . SER A 1 180 ? -57.546 22.427 -54.350 1.00 48.59 180 SER A CA 1
ATOM 1363 C C . SER A 1 180 ? -57.115 22.676 -52.907 1.00 48.59 180 SER A C 1
ATOM 1365 O O . SER A 1 180 ? -56.389 21.879 -52.319 1.00 48.59 180 SER A O 1
ATOM 1367 N N . ASP A 1 181 ? -57.615 23.779 -52.357 1.00 48.66 181 ASP A N 1
ATOM 1368 C CA . ASP A 1 181 ? -57.915 23.921 -50.935 1.00 48.66 181 ASP A CA 1
ATOM 1369 C C . ASP A 1 181 ? -58.679 22.682 -50.413 1.00 48.66 181 ASP A C 1
ATOM 1371 O O . ASP A 1 181 ? -59.415 22.031 -51.164 1.00 48.66 181 ASP A O 1
ATOM 1375 N N . PRO A 1 182 ? -58.629 22.417 -49.101 1.00 53.69 182 PRO A N 1
ATOM 1376 C CA . PRO A 1 182 ? -59.799 22.850 -48.357 1.00 53.69 182 PRO A CA 1
ATOM 1377 C C . PRO A 1 182 ? -59.441 23.823 -47.244 1.00 53.69 182 PRO A C 1
ATOM 1379 O O . PRO A 1 182 ? -58.598 23.594 -46.378 1.00 53.69 182 PRO A O 1
ATOM 1382 N N . ALA A 1 183 ? -60.178 24.922 -47.296 1.00 50.06 183 ALA A N 1
ATOM 1383 C CA . ALA A 1 183 ? -60.305 25.906 -46.259 1.00 50.06 183 ALA A CA 1
ATOM 1384 C C . ALA A 1 183 ? -60.777 25.276 -44.944 1.00 50.06 183 ALA A C 1
ATOM 1386 O O . ALA A 1 183 ? -61.659 24.418 -44.917 1.00 50.06 183 ALA A O 1
ATOM 1387 N N . GLY A 1 184 ? -60.285 25.844 -43.847 1.00 45.03 184 GLY A N 1
ATOM 1388 C CA . GLY A 1 184 ? -61.054 25.899 -42.613 1.00 45.03 184 GLY A CA 1
ATOM 1389 C C . GLY A 1 184 ? -60.479 25.097 -41.459 1.00 45.03 184 GLY A C 1
ATOM 1390 O O . GLY A 1 184 ? -61.019 24.063 -41.086 1.00 45.03 184 GLY A O 1
ATOM 1391 N N . ARG A 1 185 ? -59.525 25.701 -40.751 1.00 43.72 185 ARG A N 1
ATOM 1392 C CA . ARG A 1 185 ? -59.780 26.073 -39.354 1.00 43.72 185 ARG A CA 1
ATOM 1393 C C . ARG A 1 185 ? -58.803 27.147 -38.899 1.00 43.72 185 ARG A C 1
ATOM 1395 O O . ARG A 1 185 ? -57.652 26.892 -38.576 1.00 43.72 185 ARG A O 1
ATOM 1402 N N . LYS A 1 186 ? -59.331 28.370 -38.892 1.00 50.38 186 LYS A N 1
ATOM 1403 C CA . LYS A 1 186 ? -58.859 29.470 -38.059 1.00 50.38 186 LYS A CA 1
ATOM 1404 C C . LYS A 1 186 ? -59.023 29.034 -36.605 1.00 50.38 186 LYS A C 1
ATOM 1406 O O . LYS A 1 186 ? -60.153 28.737 -36.234 1.00 50.38 186 LYS A O 1
ATOM 1411 N N . SER A 1 187 ? -57.925 28.990 -35.859 1.00 48.00 187 SER A N 1
ATOM 1412 C CA . SER A 1 187 ? -57.847 29.306 -34.426 1.00 48.00 187 SER A CA 1
ATOM 1413 C C . SER A 1 187 ? -56.371 29.386 -34.032 1.00 48.00 187 SER A C 1
ATOM 1415 O O . SER A 1 187 ? -55.819 28.466 -33.441 1.00 48.00 187 SER A O 1
ATOM 1417 N N . ASP A 1 188 ? -55.752 30.508 -34.378 1.00 53.53 188 ASP A N 1
ATOM 1418 C CA . ASP A 1 188 ? -54.859 31.194 -33.443 1.00 53.53 188 ASP A CA 1
ATOM 1419 C C . ASP A 1 188 ? -55.745 31.861 -32.362 1.00 53.53 188 ASP A C 1
ATOM 1421 O O . ASP A 1 188 ? -56.891 32.203 -32.686 1.00 53.53 188 ASP A O 1
ATOM 1425 N N . PRO A 1 189 ? -55.287 32.067 -31.106 1.00 55.06 189 PRO A N 1
ATOM 1426 C CA . PRO A 1 189 ? -54.000 32.721 -30.883 1.00 55.06 189 PRO A CA 1
ATOM 1427 C C . PRO A 1 189 ? -53.161 32.243 -29.687 1.00 55.06 189 PRO A C 1
ATOM 1429 O O . PRO A 1 189 ? -53.654 31.977 -28.595 1.00 55.06 189 PRO A O 1
ATOM 1432 N N . GLY A 1 190 ? -51.848 32.378 -29.866 1.00 41.25 190 GLY A N 1
ATOM 1433 C CA . GLY A 1 190 ? -51.082 33.229 -28.960 1.00 41.25 190 GLY A CA 1
ATOM 1434 C C . GLY A 1 190 ? -50.149 32.506 -28.000 1.00 41.25 190 GLY A C 1
ATOM 1435 O O . GLY A 1 190 ? -50.560 32.066 -26.932 1.00 41.25 190 GLY A O 1
ATOM 1436 N N . GLY A 1 191 ? -48.853 32.541 -28.320 1.00 40.66 191 GLY A N 1
ATOM 1437 C CA . GLY A 1 191 ? -47.831 32.600 -27.275 1.00 40.66 191 GLY A CA 1
ATOM 1438 C C . GLY A 1 191 ? -46.632 31.669 -27.392 1.00 40.66 191 GLY A C 1
ATOM 1439 O O . GLY A 1 191 ? -45.979 31.464 -26.377 1.00 40.66 191 GLY A O 1
ATOM 1440 N N . GLN A 1 192 ? -46.286 31.131 -28.563 1.00 46.31 192 GLN A N 1
ATOM 1441 C CA . GLN A 1 192 ? -44.929 30.613 -28.773 1.00 46.31 192 GLN A CA 1
ATOM 1442 C C . GLN A 1 192 ? -44.080 31.714 -29.400 1.00 46.31 192 GLN A C 1
ATOM 1444 O O . GLN A 1 192 ? -44.180 32.002 -30.590 1.00 46.31 192 GLN A O 1
ATOM 1449 N N . LYS A 1 193 ? -43.281 32.380 -28.559 1.00 42.53 193 LYS A N 1
ATOM 1450 C CA . LYS A 1 193 ? -42.147 33.158 -29.045 1.00 42.53 193 LYS A CA 1
ATOM 1451 C C . LYS A 1 193 ? -41.076 32.170 -29.475 1.00 42.53 193 LYS A C 1
ATOM 1453 O O . LYS A 1 193 ? -40.663 31.319 -28.693 1.00 42.53 193 LYS A O 1
ATOM 1458 N N . SER A 1 194 ? -40.733 32.329 -30.737 1.00 43.03 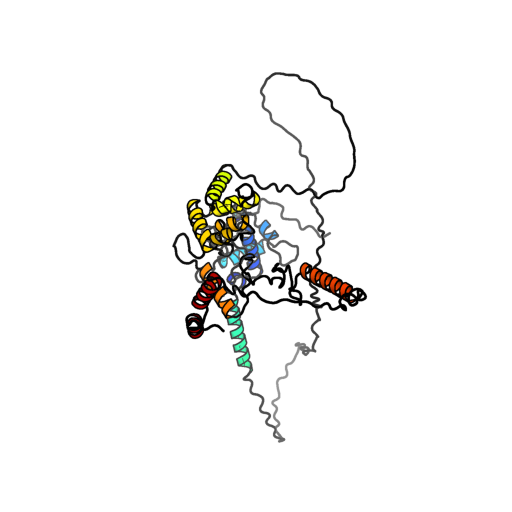194 SER A N 1
ATOM 1459 C CA . SER A 1 194 ? -39.752 31.628 -31.531 1.00 43.03 194 SER A CA 1
ATOM 1460 C C . SER A 1 194 ? -38.443 31.352 -30.805 1.00 43.03 194 SER A C 1
ATOM 1462 O O . SER A 1 194 ? -37.910 32.209 -30.094 1.00 43.03 194 SER A O 1
ATOM 1464 N N . ASP A 1 195 ? -37.912 30.172 -31.104 1.00 47.31 195 ASP A N 1
ATOM 1465 C CA . ASP A 1 195 ? -36.483 29.944 -31.257 1.00 47.31 195 ASP A CA 1
ATOM 1466 C C . ASP A 1 195 ? -35.818 31.128 -31.978 1.00 47.31 195 ASP A C 1
ATOM 1468 O O . ASP A 1 195 ? -36.331 31.587 -33.007 1.00 47.31 195 ASP A O 1
ATOM 1472 N N . PRO A 1 196 ? -34.673 31.623 -31.494 1.00 53.72 196 PRO A N 1
ATOM 1473 C CA . PRO A 1 196 ? -33.685 32.205 -32.368 1.00 53.72 196 PRO A CA 1
ATOM 1474 C C . PRO A 1 196 ? -32.796 31.095 -32.936 1.00 53.72 196 PRO A C 1
ATOM 1476 O O . PRO A 1 196 ? -32.331 30.205 -32.221 1.00 53.72 196 PRO A O 1
ATOM 1479 N N . ASP A 1 197 ? -32.594 31.204 -34.244 1.00 40.25 197 ASP A N 1
ATOM 1480 C CA . ASP A 1 197 ? -31.640 30.499 -35.090 1.00 40.25 197 ASP A CA 1
ATOM 1481 C C . ASP A 1 197 ? -30.307 30.135 -34.406 1.00 40.25 197 ASP A C 1
ATOM 1483 O O . ASP A 1 197 ? -29.816 30.894 -33.560 1.00 40.25 197 ASP A O 1
ATOM 1487 N N . PRO A 1 198 ? -29.643 29.036 -34.825 1.00 48.41 198 PRO A N 1
ATOM 1488 C CA . PRO A 1 198 ? -28.270 28.757 -34.433 1.00 48.41 198 PRO A CA 1
ATOM 1489 C C . PRO A 1 198 ? -27.347 29.783 -35.100 1.00 48.41 198 PRO A C 1
ATOM 1491 O O . PRO A 1 198 ? -26.818 29.587 -36.193 1.00 48.41 198 PRO A O 1
ATOM 1494 N N . ALA A 1 199 ? -27.180 30.915 -34.427 1.00 40.69 199 ALA A N 1
ATOM 1495 C CA . ALA A 1 199 ? -26.148 31.876 -34.731 1.00 40.69 199 ALA A CA 1
ATOM 1496 C C . ALA A 1 199 ? -24.785 31.240 -34.441 1.00 40.69 199 ALA A C 1
ATOM 1498 O O . ALA A 1 199 ? -24.466 30.924 -33.300 1.00 40.69 199 ALA A O 1
ATOM 1499 N N . ASN A 1 200 ? -24.023 31.110 -35.523 1.00 39.22 200 ASN A N 1
ATOM 1500 C CA . ASN A 1 200 ? -22.625 31.493 -35.634 1.00 39.22 200 ASN A CA 1
ATOM 1501 C C . ASN A 1 200 ? -21.657 30.922 -34.591 1.00 39.22 200 ASN A C 1
ATOM 1503 O O . ASN A 1 200 ? -21.652 31.317 -33.425 1.00 39.22 200 ASN A O 1
ATOM 1507 N N . ASP A 1 201 ? -20.761 30.083 -35.109 1.00 52.38 201 ASP A N 1
ATOM 1508 C CA . ASP A 1 201 ? -19.372 29.917 -34.692 1.00 52.38 201 ASP A CA 1
ATOM 1509 C C . ASP A 1 201 ? -18.892 31.007 -33.720 1.00 52.38 201 ASP A C 1
ATOM 1511 O O . ASP A 1 201 ? -18.528 32.122 -34.109 1.00 52.38 201 ASP A O 1
ATOM 1515 N N . GLN A 1 202 ? -18.890 30.669 -32.430 1.00 36.25 202 GLN A N 1
ATOM 1516 C CA . GLN A 1 202 ? -18.042 31.345 -31.463 1.00 36.25 202 GLN A CA 1
ATOM 1517 C C . GLN A 1 202 ? -16.733 30.555 -31.371 1.00 36.25 202 GLN A C 1
ATOM 1519 O O . GLN A 1 202 ? -16.775 29.353 -31.094 1.00 36.25 202 GLN A O 1
ATOM 1524 N N . PRO A 1 203 ? -15.586 31.207 -31.620 1.00 44.31 203 PRO A N 1
ATOM 1525 C CA . PRO A 1 203 ? -14.281 30.574 -31.544 1.00 44.31 203 PRO A CA 1
ATOM 1526 C C . PRO A 1 203 ? -14.014 30.093 -30.119 1.00 44.31 203 PRO A C 1
ATOM 1528 O O . PRO A 1 203 ? -14.327 30.785 -29.145 1.00 44.31 203 PRO A O 1
ATOM 1531 N N . GLU A 1 204 ? -13.431 28.899 -30.017 1.00 38.41 204 GLU A N 1
ATOM 1532 C CA . GLU A 1 204 ? -12.874 28.384 -28.773 1.00 38.41 204 GLU A CA 1
ATOM 1533 C C . GLU A 1 204 ? -11.966 29.458 -28.152 1.00 38.41 204 GLU A C 1
ATOM 1535 O O . GLU A 1 204 ? -11.112 30.017 -28.846 1.00 38.41 204 GLU A O 1
ATOM 1540 N N . PRO A 1 205 ? -12.144 29.805 -26.868 1.00 40.28 205 PRO A N 1
ATOM 1541 C CA . PRO A 1 205 ? -11.190 30.660 -26.194 1.00 40.28 205 PRO A CA 1
ATOM 1542 C C . PRO A 1 205 ? -9.873 29.889 -26.089 1.00 40.28 205 PRO A C 1
ATOM 1544 O O . PRO A 1 205 ? -9.786 28.918 -25.336 1.00 40.28 205 PRO A O 1
ATOM 1547 N N . ASP A 1 206 ? -8.868 30.334 -26.845 1.00 40.09 206 ASP A N 1
ATOM 1548 C CA . ASP A 1 206 ? -7.469 29.951 -26.675 1.00 40.09 206 ASP A CA 1
ATOM 1549 C C . ASP A 1 206 ? -7.089 30.146 -25.206 1.00 40.09 206 ASP A C 1
ATOM 1551 O O . ASP A 1 206 ? -6.853 31.258 -24.726 1.00 40.09 206 ASP A O 1
ATOM 1555 N N . VAL A 1 207 ? -7.070 29.042 -24.464 1.00 39.88 207 VAL A N 1
ATOM 1556 C CA . VAL A 1 207 ? -6.469 28.984 -23.140 1.00 39.88 207 VAL A CA 1
ATOM 1557 C C . VAL A 1 207 ? -4.967 28.851 -23.386 1.00 39.88 207 VAL A C 1
ATOM 1559 O O . VAL A 1 207 ? -4.552 27.831 -23.943 1.00 39.88 207 VAL A O 1
ATOM 1562 N N . PRO A 1 208 ? -4.123 29.825 -22.997 1.00 40.88 208 PRO A N 1
ATOM 1563 C CA . PRO A 1 208 ? -2.686 29.698 -23.178 1.00 40.88 208 PRO A CA 1
ATOM 1564 C C . PRO A 1 208 ? -2.175 28.623 -22.217 1.00 40.88 208 PRO A C 1
ATOM 1566 O O . PRO A 1 208 ? -1.944 28.870 -21.034 1.00 40.88 208 PRO A O 1
ATOM 1569 N N . LEU A 1 209 ? -2.030 27.395 -22.712 1.00 38.62 209 LEU A N 1
ATOM 1570 C CA . LEU A 1 209 ? -1.262 26.354 -22.044 1.00 38.62 209 LEU A CA 1
ATOM 1571 C C . LEU A 1 209 ? 0.220 26.602 -22.328 1.00 38.62 209 LEU A C 1
ATOM 1573 O O . LEU A 1 209 ? 0.851 25.890 -23.106 1.00 38.62 209 LEU A O 1
ATOM 1577 N N . ASP A 1 210 ? 0.782 27.606 -21.657 1.00 30.72 210 ASP A N 1
ATOM 1578 C CA . ASP A 1 210 ? 2.227 27.725 -21.495 1.00 30.72 210 ASP A CA 1
ATOM 1579 C C . ASP A 1 210 ? 2.709 26.577 -20.596 1.00 30.72 210 ASP A C 1
ATOM 1581 O O . ASP A 1 210 ? 2.768 26.668 -19.369 1.00 30.72 210 ASP A O 1
ATOM 1585 N N . SER A 1 211 ? 3.051 25.449 -21.218 1.00 34.38 211 SER A N 1
ATOM 1586 C CA . SER A 1 211 ? 3.828 24.387 -20.580 1.00 34.38 211 SER A CA 1
ATOM 1587 C C . SER A 1 211 ? 5.313 24.731 -20.650 1.00 34.38 211 SER A C 1
ATOM 1589 O O . SER A 1 211 ? 6.087 24.085 -21.348 1.00 34.38 211 SER A O 1
ATOM 1591 N N . SER A 1 212 ? 5.722 25.741 -19.885 1.00 34.22 212 SER A N 1
ATOM 1592 C CA . SER A 1 212 ? 7.120 25.908 -19.491 1.00 34.22 212 SER A CA 1
ATOM 1593 C C . SER A 1 212 ? 7.346 25.185 -18.164 1.00 34.22 212 SER A C 1
ATOM 1595 O O . SER A 1 212 ? 7.249 25.774 -17.088 1.00 34.22 212 SER A O 1
ATOM 1597 N N . VAL A 1 213 ? 7.663 23.887 -18.223 1.00 37.31 213 VAL A N 1
ATOM 1598 C CA . VAL A 1 213 ? 8.239 23.161 -17.079 1.00 37.31 213 VAL A CA 1
ATOM 1599 C C . VAL A 1 213 ? 9.707 23.573 -16.967 1.00 37.31 213 VAL A C 1
ATOM 1601 O O . VAL A 1 213 ? 10.618 22.897 -17.435 1.00 37.31 213 VAL A O 1
ATOM 1604 N N . GLY A 1 214 ? 9.917 24.750 -16.381 1.00 33.34 214 GLY A N 1
ATOM 1605 C CA . GLY A 1 214 ? 11.212 25.235 -15.932 1.00 33.34 214 GLY A CA 1
ATOM 1606 C C . GLY A 1 214 ? 11.441 24.834 -14.479 1.00 33.34 214 GLY A C 1
ATOM 1607 O O . GLY A 1 214 ? 10.760 25.298 -13.568 1.00 33.34 214 GLY A O 1
ATOM 1608 N N . THR A 1 215 ? 12.430 23.978 -14.264 1.00 43.84 215 THR A N 1
ATOM 1609 C CA . THR A 1 215 ? 13.002 23.624 -12.967 1.00 43.84 215 THR A CA 1
ATOM 1610 C C . THR A 1 215 ? 13.468 24.878 -12.220 1.00 43.84 215 THR A C 1
ATOM 1612 O O . THR A 1 215 ? 14.509 25.430 -12.571 1.00 43.84 215 THR A O 1
ATOM 1615 N N . ARG A 1 216 ? 12.773 25.309 -11.157 1.00 33.62 216 ARG A N 1
ATOM 1616 C CA . ARG A 1 216 ? 13.368 26.176 -10.125 1.00 33.62 216 ARG A CA 1
ATOM 1617 C C . ARG A 1 216 ? 12.922 25.811 -8.710 1.00 33.62 216 ARG A C 1
ATOM 1619 O O . ARG A 1 216 ? 11.782 25.992 -8.305 1.00 33.62 216 ARG A O 1
ATOM 1626 N N . SER A 1 217 ? 13.917 25.297 -7.997 1.00 39.03 217 SER A N 1
ATOM 1627 C CA . SER A 1 217 ? 14.086 25.282 -6.548 1.00 39.03 217 SER A CA 1
ATOM 1628 C C . SER A 1 217 ? 13.919 26.689 -5.952 1.00 39.03 217 SER A C 1
ATOM 1630 O O . SER A 1 217 ? 14.407 27.650 -6.548 1.00 39.03 217 SER A O 1
ATOM 1632 N N . GLY A 1 218 ? 13.292 26.812 -4.779 1.00 34.47 218 GLY A N 1
ATOM 1633 C CA . GLY A 1 218 ? 13.273 28.065 -4.015 1.00 34.47 218 GLY A CA 1
ATOM 1634 C C . GLY A 1 218 ? 12.169 28.138 -2.959 1.00 34.47 218 GLY A C 1
ATOM 1635 O O . GLY A 1 218 ? 10.992 28.092 -3.286 1.00 34.47 218 GLY A O 1
ATOM 1636 N N . MET A 1 219 ? 12.594 28.220 -1.700 1.00 41.12 219 MET A N 1
ATOM 1637 C CA . MET A 1 219 ? 11.848 28.409 -0.450 1.00 41.12 219 MET A CA 1
ATOM 1638 C C . MET A 1 219 ? 10.741 29.482 -0.476 1.00 41.12 219 MET A C 1
ATOM 1640 O O . MET A 1 219 ? 10.912 30.524 -1.092 1.00 41.12 219 MET A O 1
ATOM 1644 N N . ASP A 1 220 ? 9.634 29.243 0.238 1.00 36.12 220 ASP A N 1
ATOM 1645 C CA . ASP A 1 220 ? 9.319 29.883 1.535 1.00 36.12 220 ASP A CA 1
ATOM 1646 C C . ASP A 1 220 ? 7.845 29.650 1.918 1.00 36.12 220 ASP A C 1
ATOM 1648 O O . ASP A 1 220 ? 6.924 30.028 1.196 1.00 36.12 220 ASP A O 1
ATOM 1652 N N . VAL A 1 221 ? 7.605 29.038 3.084 1.00 35.53 221 VAL A N 1
ATOM 1653 C CA . VAL A 1 221 ? 6.271 28.978 3.707 1.00 35.53 221 VAL A CA 1
ATOM 1654 C C . VAL A 1 221 ? 6.392 29.476 5.150 1.00 35.53 221 VAL A C 1
ATOM 1656 O O . VAL A 1 221 ? 7.187 28.919 5.911 1.00 35.53 221 VAL A O 1
ATOM 1659 N N . PRO A 1 222 ? 5.621 30.502 5.556 1.00 45.88 222 PRO A N 1
ATOM 1660 C CA . PRO A 1 222 ? 5.719 31.083 6.885 1.00 45.88 222 PRO A CA 1
ATOM 1661 C C . PRO A 1 222 ? 5.113 30.180 7.965 1.00 45.88 222 PRO A C 1
ATOM 1663 O O . PRO A 1 222 ? 4.011 29.641 7.847 1.00 45.88 222 PRO A O 1
ATOM 1666 N N . SER A 1 223 ? 5.868 30.070 9.055 1.00 38.47 223 SER A N 1
ATOM 1667 C CA . SER A 1 223 ? 5.493 29.454 10.323 1.00 38.47 223 SER A CA 1
ATOM 1668 C C . SER A 1 223 ? 4.453 30.307 11.056 1.00 38.47 223 SER A C 1
ATOM 1670 O O . SER A 1 223 ? 4.688 31.484 11.320 1.00 38.47 223 SER A O 1
ATOM 1672 N N . ALA A 1 224 ? 3.323 29.706 11.433 1.00 35.00 224 ALA A N 1
ATOM 1673 C CA . ALA A 1 224 ? 2.358 30.299 12.355 1.00 35.00 224 ALA A CA 1
ATOM 1674 C C . ALA A 1 224 ? 1.875 29.246 13.364 1.00 35.00 224 ALA A C 1
ATOM 1676 O O . ALA A 1 224 ? 0.956 28.471 13.100 1.00 35.00 224 ALA A O 1
ATOM 1677 N N . ARG A 1 225 ? 2.496 29.229 14.548 1.00 37.34 225 ARG A N 1
ATOM 1678 C CA . ARG A 1 225 ? 1.917 28.664 15.775 1.00 37.34 225 ARG A CA 1
ATOM 1679 C C . ARG A 1 225 ? 2.204 29.603 16.943 1.00 37.34 225 ARG A C 1
ATOM 1681 O O . ARG A 1 225 ? 3.233 29.489 17.595 1.00 37.34 225 ARG A O 1
ATOM 1688 N N . SER A 1 226 ? 1.252 30.490 17.215 1.00 38.22 226 SER A N 1
ATOM 1689 C CA . SER A 1 226 ? 1.064 31.078 18.542 1.00 38.22 226 SER A CA 1
ATOM 1690 C C . SER A 1 226 ? -0.011 30.266 19.254 1.00 38.22 226 SER A C 1
ATOM 1692 O O . SER A 1 226 ? -1.157 30.243 18.810 1.00 38.22 226 SER A O 1
ATOM 1694 N N . ALA A 1 227 ? 0.347 29.601 20.350 1.00 36.34 227 ALA A N 1
ATOM 1695 C CA . ALA A 1 227 ? -0.614 29.110 21.329 1.00 36.34 227 ALA A CA 1
ATOM 1696 C C . ALA A 1 227 ? -0.249 29.717 22.684 1.00 36.34 227 ALA A C 1
ATOM 1698 O O . ALA A 1 227 ? 0.825 29.486 23.233 1.00 36.34 227 ALA A O 1
ATOM 1699 N N . VAL A 1 228 ? -1.162 30.565 23.142 1.00 37.56 228 VAL A N 1
ATOM 1700 C CA . VAL A 1 228 ? -1.138 31.336 24.379 1.00 37.56 228 VAL A CA 1
ATOM 1701 C C . VAL A 1 228 ? -1.249 30.393 25.576 1.00 37.56 228 VAL A C 1
ATOM 1703 O O . VAL A 1 228 ? -2.153 29.561 25.638 1.00 37.56 228 VAL A O 1
ATOM 1706 N N . GLY A 1 229 ? -0.337 30.553 26.535 1.00 35.75 229 GLY A N 1
ATOM 1707 C CA . GLY A 1 229 ? -0.434 29.942 27.853 1.00 35.75 229 GLY A CA 1
ATOM 1708 C C . GLY A 1 229 ? -1.557 30.580 28.668 1.00 35.75 229 GLY A C 1
ATOM 1709 O O . GLY A 1 229 ? -1.603 31.800 28.828 1.00 35.75 229 GLY A O 1
ATOM 1710 N N . VAL A 1 230 ? -2.446 29.749 29.209 1.00 38.97 230 VAL A N 1
ATOM 1711 C CA . VAL A 1 230 ? -3.468 30.162 30.173 1.00 38.97 230 VAL A CA 1
ATOM 1712 C C . VAL A 1 230 ? -3.165 29.505 31.513 1.00 38.97 230 VAL A C 1
ATOM 1714 O O . VAL A 1 230 ? -3.120 28.284 31.642 1.00 38.97 230 VAL A O 1
ATOM 1717 N N . ARG A 1 231 ? -2.936 30.371 32.503 1.00 38.81 231 ARG A N 1
ATOM 1718 C CA . ARG A 1 231 ? -2.877 30.074 33.934 1.00 38.81 231 ARG A CA 1
ATOM 1719 C C . ARG A 1 231 ? -4.229 29.540 34.412 1.00 38.81 231 ARG A C 1
ATOM 1721 O O . ARG A 1 231 ? -5.266 30.086 34.047 1.00 38.81 231 ARG A O 1
ATOM 1728 N N . SER A 1 232 ? -4.223 28.574 35.322 1.00 32.81 232 SER A N 1
ATOM 1729 C CA . SER A 1 232 ? -5.289 28.435 36.318 1.00 32.81 232 SER A CA 1
ATOM 1730 C C . SER A 1 232 ? -4.699 27.908 37.618 1.00 32.81 232 SER A C 1
ATOM 1732 O O . SER A 1 232 ? -4.001 26.900 37.655 1.00 32.81 232 SER A O 1
ATOM 1734 N N . THR A 1 233 ? -4.925 28.708 38.650 1.00 36.03 233 THR A N 1
ATOM 1735 C CA . THR A 1 233 ? -4.509 28.589 40.041 1.00 36.03 233 THR A CA 1
ATOM 1736 C C . THR A 1 233 ? -5.599 27.902 40.869 1.00 36.03 233 THR A C 1
ATOM 1738 O O . THR A 1 233 ? -6.775 28.084 40.559 1.00 36.03 233 THR A O 1
ATOM 1741 N N . SER A 1 234 ? -5.189 27.301 42.003 1.00 33.00 234 SER A N 1
ATOM 1742 C CA . SER A 1 234 ? -5.967 27.046 43.250 1.00 33.00 234 SER A CA 1
ATOM 1743 C C . SER A 1 234 ? -7.157 26.061 43.159 1.00 33.00 234 SER A C 1
ATOM 1745 O O . SER A 1 234 ? -7.866 26.041 42.169 1.00 33.00 234 SER A O 1
ATOM 1747 N N . SER A 1 235 ? -7.499 25.218 44.142 1.00 31.69 235 SER A N 1
ATOM 1748 C CA . SER A 1 235 ? -7.103 25.043 45.551 1.00 31.69 235 SER A CA 1
ATOM 1749 C C . SER A 1 235 ? -7.766 23.769 46.125 1.00 31.69 235 SER A C 1
ATOM 1751 O O . SER A 1 235 ? -8.839 23.396 45.655 1.00 31.69 235 SER A O 1
ATOM 1753 N N . SER A 1 236 ? -7.193 23.254 47.225 1.00 32.78 236 SER A N 1
ATOM 1754 C CA . SER A 1 236 ? -7.833 22.554 48.368 1.00 32.78 236 SER A CA 1
ATOM 1755 C C . SER A 1 236 ? -7.716 21.027 48.514 1.00 32.78 236 SER A C 1
ATOM 1757 O O . SER A 1 236 ? -8.187 20.268 47.675 1.00 32.78 236 SER A O 1
ATOM 1759 N N . GLY A 1 237 ? -7.224 20.630 49.704 1.00 29.77 237 GLY A N 1
ATOM 1760 C CA . GLY A 1 237 ? -7.544 19.379 50.414 1.00 29.77 237 GLY A CA 1
ATOM 1761 C C . GLY A 1 237 ? -6.378 18.391 50.550 1.00 29.77 237 GLY A C 1
ATOM 1762 O O . GLY A 1 237 ? -6.256 17.516 49.709 1.00 29.77 237 GLY A O 1
ATOM 1763 N N . SER A 1 238 ? -5.403 18.587 51.446 1.00 33.91 238 SER A N 1
ATOM 1764 C CA . SER A 1 238 ? -5.394 18.174 52.872 1.00 33.91 238 SER A CA 1
ATOM 1765 C C . SER A 1 238 ? -5.234 16.663 53.116 1.00 33.91 238 SER A C 1
ATOM 1767 O O . SER A 1 238 ? -6.215 15.935 53.030 1.00 33.91 238 SER A O 1
ATOM 1769 N N . SER A 1 239 ? -4.042 16.234 53.550 1.00 34.88 239 SER A N 1
ATOM 1770 C CA . SER A 1 239 ? -3.867 15.364 54.730 1.00 34.88 239 SER A CA 1
ATOM 1771 C C . SER A 1 239 ? -2.388 15.242 55.116 1.00 34.88 239 SER A C 1
ATOM 1773 O O . SER A 1 239 ? -1.509 15.137 54.264 1.00 34.88 239 SER A O 1
ATOM 1775 N N . GLU A 1 240 ? -2.182 15.311 56.424 1.00 37.94 240 GLU A N 1
ATOM 1776 C CA . GLU A 1 240 ? -0.957 1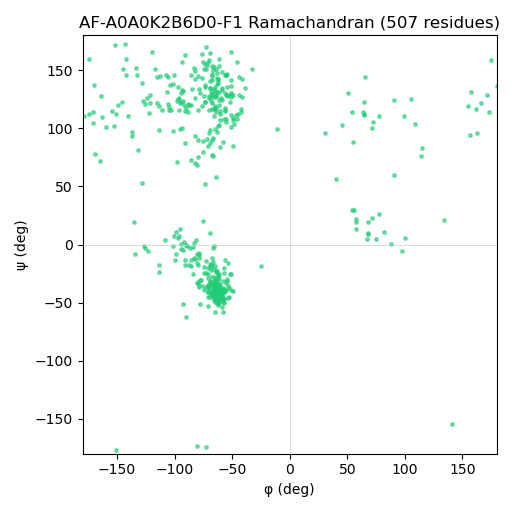5.374 57.217 1.00 37.94 240 GLU A CA 1
ATOM 1777 C C . GLU A 1 240 ? -0.085 14.107 57.138 1.00 37.94 240 GLU A C 1
ATOM 1779 O O . GLU A 1 240 ? -0.613 13.014 56.943 1.00 37.94 240 GLU A O 1
ATOM 1784 N N . ALA A 1 241 ? 1.233 14.252 57.343 1.00 38.50 241 ALA A N 1
ATOM 1785 C CA . ALA A 1 241 ? 1.971 13.607 58.444 1.00 38.50 241 ALA A CA 1
ATOM 1786 C C . ALA A 1 241 ? 3.498 13.828 58.322 1.00 38.50 241 ALA A C 1
ATOM 1788 O O . ALA A 1 241 ? 4.135 13.370 57.380 1.00 38.50 241 ALA A O 1
ATOM 1789 N N . GLU A 1 242 ? 4.007 14.580 59.297 1.00 37.34 242 GLU A N 1
ATOM 1790 C CA . GLU A 1 242 ? 5.190 14.359 60.147 1.00 37.34 242 GLU A CA 1
ATOM 1791 C C . GLU A 1 242 ? 6.587 13.999 59.594 1.00 37.34 242 GLU A C 1
ATOM 1793 O O . GLU A 1 242 ? 6.811 13.030 58.878 1.00 37.34 242 GLU A O 1
ATOM 1798 N N . ASP A 1 243 ? 7.525 14.791 60.129 1.00 36.50 243 ASP A N 1
ATOM 1799 C CA . ASP A 1 243 ? 8.853 14.461 60.647 1.00 36.50 243 ASP A CA 1
ATOM 1800 C C . ASP A 1 243 ? 9.962 13.918 59.743 1.00 36.50 243 ASP A C 1
ATOM 1802 O O . ASP A 1 243 ? 9.938 12.815 59.205 1.00 36.50 243 ASP A O 1
ATOM 1806 N N . GLY A 1 244 ? 11.071 14.664 59.767 1.00 36.66 244 GLY A N 1
ATOM 1807 C CA . GLY A 1 244 ? 12.389 14.086 59.555 1.00 36.66 244 GLY A CA 1
ATOM 1808 C C . GLY A 1 244 ? 13.433 15.077 59.070 1.00 36.66 244 GLY A C 1
ATOM 1809 O O . GLY A 1 244 ? 13.590 15.254 57.872 1.00 36.66 244 GLY A O 1
ATOM 1810 N N . SER A 1 245 ? 14.188 15.646 60.019 1.00 42.09 245 SER A N 1
ATOM 1811 C CA . SER A 1 245 ? 15.663 15.699 59.980 1.00 42.09 245 SER A CA 1
ATOM 1812 C C . SER A 1 245 ? 16.288 16.109 58.633 1.00 42.09 245 SER A C 1
ATOM 1814 O O . SER A 1 245 ? 16.417 15.302 57.722 1.00 42.09 245 SER A O 1
ATOM 1816 N N . GLY A 1 246 ? 16.761 17.344 58.472 1.00 35.09 246 GLY A N 1
ATOM 1817 C CA . GLY A 1 246 ? 18.078 17.722 58.990 1.00 35.09 246 GLY A CA 1
ATOM 1818 C C . GLY A 1 246 ? 19.160 17.488 57.926 1.00 35.09 246 GLY A C 1
ATOM 1819 O O . GLY A 1 246 ? 19.251 16.395 57.397 1.00 35.09 246 GLY A O 1
ATOM 1820 N N . PHE A 1 247 ? 19.922 18.534 57.592 1.00 39.19 247 PHE A N 1
ATOM 1821 C CA . PHE A 1 247 ? 21.357 18.557 57.248 1.00 39.19 247 PHE A CA 1
ATOM 1822 C C . PHE A 1 247 ? 21.687 19.758 56.352 1.00 39.19 247 PHE A C 1
ATOM 1824 O O . PHE A 1 247 ? 21.176 19.933 55.249 1.00 39.19 247 PHE A O 1
ATOM 1831 N N . ALA A 1 248 ? 22.569 20.594 56.891 1.00 41.75 248 ALA A N 1
ATOM 1832 C CA . ALA A 1 248 ? 23.195 21.732 56.252 1.00 41.75 248 ALA A CA 1
ATOM 1833 C C . ALA A 1 248 ? 24.397 21.297 55.398 1.00 41.75 248 ALA A C 1
ATOM 1835 O O . ALA A 1 248 ? 25.180 20.460 55.836 1.00 41.75 248 ALA A O 1
ATOM 1836 N N . ALA A 1 249 ? 24.580 21.937 54.242 1.00 44.25 249 ALA A N 1
ATOM 1837 C CA . ALA A 1 249 ? 25.871 22.269 53.623 1.00 44.25 249 ALA A CA 1
ATOM 1838 C C . ALA A 1 249 ? 25.568 23.203 52.432 1.00 44.25 249 ALA A C 1
ATOM 1840 O O . ALA A 1 249 ? 24.865 22.824 51.505 1.00 44.25 249 ALA A O 1
ATOM 1841 N N . ALA A 1 250 ? 25.816 24.506 52.542 1.00 40.38 250 ALA A N 1
ATOM 1842 C CA . ALA A 1 250 ? 27.112 25.154 52.327 1.00 40.38 250 ALA A CA 1
ATOM 1843 C C . ALA A 1 250 ? 27.537 25.199 50.844 1.00 40.38 250 ALA A C 1
ATOM 1845 O O . ALA A 1 250 ? 28.104 24.253 50.314 1.00 40.38 250 ALA A O 1
ATOM 1846 N N . GLY A 1 251 ? 27.319 26.376 50.244 1.00 35.16 251 GLY A N 1
ATOM 1847 C CA . GLY A 1 251 ? 28.307 27.086 49.428 1.00 35.16 251 GLY A CA 1
ATOM 1848 C C . GLY A 1 251 ? 28.565 26.604 48.000 1.00 35.16 251 GLY A C 1
ATOM 1849 O O . GLY A 1 251 ? 29.305 25.651 47.789 1.00 35.16 251 GLY A O 1
ATOM 1850 N N . LYS A 1 252 ? 28.148 27.410 47.017 1.00 43.66 252 LYS A N 1
ATOM 1851 C CA . LYS A 1 252 ? 29.106 28.191 46.214 1.00 43.66 252 LYS A CA 1
ATOM 1852 C C . LYS A 1 252 ? 28.386 29.194 45.320 1.00 43.66 252 LYS A C 1
ATOM 1854 O O . LYS A 1 252 ? 27.679 28.833 44.386 1.00 43.66 252 LYS A O 1
ATOM 1859 N N . GLU A 1 253 ? 28.621 30.459 45.631 1.00 42.69 253 GLU A N 1
ATOM 1860 C CA . GLU A 1 253 ? 28.554 31.560 44.683 1.00 42.69 253 GLU A CA 1
ATOM 1861 C C . GLU A 1 253 ? 29.612 31.338 43.592 1.00 42.69 253 GLU A C 1
ATOM 1863 O O . GLU A 1 253 ? 30.717 30.860 43.860 1.00 42.69 253 GLU A O 1
ATOM 1868 N N . GLY A 1 254 ? 29.254 31.669 42.356 1.00 37.00 254 GLY A N 1
ATOM 1869 C CA . GLY A 1 254 ? 30.106 31.513 41.184 1.00 37.00 254 GLY A CA 1
ATOM 1870 C C . GLY A 1 254 ? 29.546 32.313 40.020 1.00 37.00 254 GLY A C 1
ATOM 1871 O O . GLY A 1 254 ? 28.972 31.762 39.091 1.00 37.00 254 GLY A O 1
ATOM 1872 N N . SER A 1 255 ? 29.669 33.630 40.144 1.00 44.47 255 SER A N 1
ATOM 1873 C CA . SER A 1 255 ? 29.510 34.616 39.081 1.00 44.47 255 SER A CA 1
ATOM 1874 C C . SER A 1 255 ? 30.582 34.423 38.005 1.00 44.47 255 SER A C 1
ATOM 1876 O O . SER A 1 255 ? 31.761 34.456 38.342 1.00 44.47 255 SER A O 1
ATOM 1878 N N . SER A 1 256 ? 30.191 34.341 36.733 1.00 42.75 256 SER A N 1
ATOM 1879 C CA . SER A 1 256 ? 30.931 34.984 35.637 1.00 42.75 256 SER A CA 1
ATOM 1880 C C . SER A 1 256 ? 30.059 35.073 34.385 1.00 42.75 256 SER A C 1
ATOM 1882 O O . SER A 1 256 ? 29.728 34.078 33.743 1.00 42.75 256 SER A O 1
ATOM 1884 N N . SER A 1 257 ? 29.680 36.307 34.077 1.00 46.34 257 SER A N 1
ATOM 1885 C CA . SER A 1 257 ? 29.469 36.810 32.727 1.00 46.34 257 SER A CA 1
ATOM 1886 C C . SER A 1 257 ? 30.676 36.507 31.847 1.00 46.34 257 SER A C 1
ATOM 1888 O O . SER A 1 257 ? 31.778 36.795 32.292 1.00 46.34 257 SER A O 1
ATOM 1890 N N . ASP A 1 258 ? 30.451 36.049 30.617 1.00 41.62 258 ASP A N 1
ATOM 1891 C CA . ASP A 1 258 ? 31.271 36.441 29.469 1.00 41.62 258 ASP A CA 1
ATOM 1892 C C . ASP A 1 258 ? 30.411 36.390 28.197 1.00 41.62 258 ASP A C 1
ATOM 1894 O O . ASP A 1 258 ? 29.903 35.349 27.775 1.00 41.62 258 ASP A O 1
ATOM 1898 N N . GLN A 1 259 ? 30.181 37.588 27.655 1.00 48.59 259 GLN A N 1
ATOM 1899 C CA . GLN A 1 259 ? 29.913 37.822 26.243 1.00 48.59 259 GLN A CA 1
ATOM 1900 C C . GLN A 1 259 ? 31.173 37.430 25.481 1.00 48.59 259 GLN A C 1
ATOM 1902 O O . GLN A 1 259 ? 32.223 37.942 25.836 1.00 48.59 259 GLN A O 1
ATOM 1907 N N . GLU A 1 260 ? 31.057 36.650 24.408 1.00 41.94 260 GLU A N 1
ATOM 1908 C CA . GLU A 1 260 ? 31.878 36.878 23.218 1.00 41.94 260 GLU A CA 1
ATOM 1909 C C . GLU A 1 260 ? 31.331 36.141 21.982 1.00 41.94 260 GLU A C 1
ATOM 1911 O O . GLU A 1 260 ? 31.019 34.952 21.993 1.00 41.94 260 GLU A O 1
ATOM 1916 N N . ASP A 1 261 ? 31.186 36.958 20.942 1.00 42.94 261 ASP A N 1
ATOM 1917 C CA . ASP A 1 261 ? 31.484 36.742 19.533 1.00 42.94 261 ASP A CA 1
ATOM 1918 C C . ASP A 1 261 ? 30.760 35.697 18.673 1.00 42.94 261 ASP A C 1
ATOM 1920 O O . ASP A 1 261 ? 30.940 34.479 18.718 1.00 42.94 261 ASP A O 1
ATOM 1924 N N . GLY A 1 262 ? 30.001 36.274 17.735 1.00 50.28 262 GLY A N 1
ATOM 1925 C CA . GLY A 1 262 ? 29.408 35.616 16.591 1.00 50.28 262 GLY A CA 1
ATOM 1926 C C . GLY A 1 262 ? 30.461 35.002 15.677 1.00 50.28 262 GLY A C 1
ATOM 1927 O O . GLY A 1 262 ? 31.210 35.689 14.987 1.00 50.28 262 GLY A O 1
ATOM 1928 N N . THR A 1 263 ? 30.428 33.680 15.603 1.00 45.66 263 THR A N 1
ATOM 1929 C CA . THR A 1 263 ? 31.031 32.904 14.524 1.00 45.66 263 THR A CA 1
ATOM 1930 C C . THR A 1 263 ? 29.925 32.362 13.625 1.00 45.66 263 THR A C 1
ATOM 1932 O O . THR A 1 263 ? 28.905 31.847 14.080 1.00 45.66 263 THR A O 1
ATOM 1935 N N . ALA A 1 264 ? 30.111 32.564 12.321 1.00 47.09 264 ALA A N 1
ATOM 1936 C CA . ALA A 1 264 ? 29.171 32.224 11.265 1.00 47.09 264 ALA A CA 1
ATOM 1937 C C . ALA A 1 264 ? 28.686 30.766 11.368 1.00 47.09 264 ALA A C 1
ATOM 1939 O O . ALA A 1 264 ? 29.480 29.829 11.431 1.00 47.09 264 ALA A O 1
ATOM 1940 N N . GLY A 1 265 ? 27.361 30.601 11.380 1.00 40.91 265 GLY A N 1
ATOM 1941 C CA . GLY A 1 265 ? 26.682 29.328 11.584 1.00 40.91 265 GLY A CA 1
ATOM 1942 C C . GLY A 1 265 ? 27.023 28.285 10.522 1.00 40.91 265 GLY A C 1
ATOM 1943 O O . GLY A 1 265 ? 26.528 28.335 9.396 1.00 40.91 265 GLY A O 1
ATOM 1944 N N . VAL A 1 266 ? 27.809 27.287 10.919 1.00 49.88 266 VAL A N 1
ATOM 1945 C CA . VAL A 1 266 ? 27.801 25.964 10.293 1.00 49.88 266 VAL A CA 1
ATOM 1946 C C . VAL A 1 266 ? 26.438 25.338 10.614 1.00 49.88 266 VAL A C 1
ATOM 1948 O O . VAL A 1 266 ? 26.061 25.324 11.788 1.00 49.88 266 VAL A O 1
ATOM 1951 N N . PRO A 1 267 ? 25.659 24.851 9.627 1.00 52.56 267 PRO A N 1
ATOM 1952 C CA . PRO A 1 267 ? 24.362 24.251 9.899 1.00 52.56 267 PRO A CA 1
ATOM 1953 C C . PRO A 1 267 ? 24.559 23.041 10.810 1.00 52.56 267 PRO A C 1
ATOM 1955 O O . PRO A 1 267 ? 25.154 22.036 10.419 1.00 52.56 267 PRO A O 1
ATOM 1958 N N . GLU A 1 268 ? 24.070 23.181 12.039 1.00 52.81 268 GLU A N 1
ATOM 1959 C CA . GLU A 1 268 ? 24.103 22.171 13.082 1.00 52.81 268 GLU A CA 1
ATOM 1960 C C . GLU A 1 268 ? 23.544 20.863 12.513 1.00 52.81 268 GLU A C 1
ATOM 1962 O O . GLU A 1 268 ? 22.378 20.757 12.113 1.00 52.81 268 GLU A O 1
ATOM 1967 N N . GLN A 1 269 ? 24.433 19.883 12.375 1.00 54.28 269 GLN A N 1
ATOM 1968 C CA . GLN A 1 269 ? 24.145 18.580 11.809 1.00 54.28 269 GLN A CA 1
ATOM 1969 C C . GLN A 1 269 ? 23.124 17.912 12.732 1.00 54.28 269 GLN A C 1
ATOM 1971 O O . GLN A 1 269 ? 23.484 17.397 13.788 1.00 54.28 269 GLN A O 1
ATOM 1976 N N . ARG A 1 270 ? 21.835 18.003 12.367 1.00 52.06 270 ARG A N 1
ATOM 1977 C CA . ARG A 1 270 ? 20.705 17.492 13.153 1.00 52.06 270 ARG A CA 1
ATOM 1978 C C . ARG A 1 270 ? 21.038 16.087 13.645 1.00 52.06 270 ARG A C 1
ATOM 1980 O O . ARG A 1 270 ? 21.057 15.150 12.845 1.00 52.06 270 ARG A O 1
ATOM 1987 N N . LYS A 1 271 ? 21.299 15.953 14.951 1.00 62.03 271 LYS A N 1
ATOM 1988 C CA . LYS A 1 271 ? 21.361 14.658 15.628 1.00 62.03 271 LYS A CA 1
ATOM 1989 C C . LYS A 1 271 ? 20.032 13.977 15.348 1.00 62.03 271 LYS A C 1
ATOM 1991 O O . LYS A 1 271 ? 18.981 14.398 15.818 1.00 62.03 271 LYS A O 1
ATOM 1996 N N . SER A 1 272 ? 20.064 12.996 14.456 1.00 59.44 272 SER A N 1
ATOM 1997 C CA . SER A 1 272 ? 18.908 12.171 14.169 1.00 59.44 272 SER A CA 1
ATOM 1998 C C . SER A 1 272 ? 18.708 11.269 15.379 1.00 59.44 272 SER A C 1
ATOM 2000 O O . SER A 1 272 ? 19.311 10.195 15.447 1.00 59.44 272 SER A O 1
ATOM 2002 N N . ASP A 1 273 ? 17.904 11.734 16.331 1.00 61.56 273 ASP A N 1
ATOM 2003 C CA . ASP A 1 273 ? 17.416 10.948 17.461 1.00 61.56 273 ASP A CA 1
ATOM 2004 C C . ASP A 1 273 ? 16.461 9.877 16.922 1.00 61.56 273 ASP A C 1
ATOM 2006 O O . ASP A 1 273 ? 15.237 10.009 16.914 1.00 61.56 273 ASP A O 1
ATOM 2010 N N . GLY A 1 274 ? 17.046 8.825 16.351 1.00 73.81 274 GLY A N 1
ATOM 2011 C CA . GLY A 1 274 ? 16.324 7.600 16.052 1.00 73.81 274 GLY A CA 1
ATOM 2012 C C . GLY A 1 274 ? 15.927 6.918 17.363 1.00 73.81 274 GLY A C 1
ATOM 2013 O O . GLY A 1 274 ? 16.681 7.004 18.333 1.00 73.81 274 GLY A O 1
ATOM 2014 N N . PRO A 1 275 ? 14.773 6.232 17.408 1.00 80.56 275 PRO A N 1
ATOM 2015 C CA . PRO A 1 275 ? 14.358 5.498 18.596 1.00 80.56 275 PRO A CA 1
ATOM 2016 C C . PRO A 1 275 ? 15.450 4.502 19.006 1.00 80.56 275 PRO A C 1
ATOM 2018 O O . PRO A 1 275 ? 15.937 3.727 18.178 1.00 80.56 275 PRO A O 1
ATOM 2021 N N . GLU A 1 276 ? 15.854 4.544 20.276 1.00 91.19 276 GLU A N 1
ATOM 2022 C CA . GLU A 1 276 ? 16.817 3.589 20.818 1.00 91.19 276 GLU A CA 1
ATOM 2023 C C . GLU A 1 276 ? 16.217 2.179 20.785 1.00 91.19 276 GLU A C 1
ATOM 2025 O O . GLU A 1 276 ? 15.101 1.943 21.251 1.00 91.19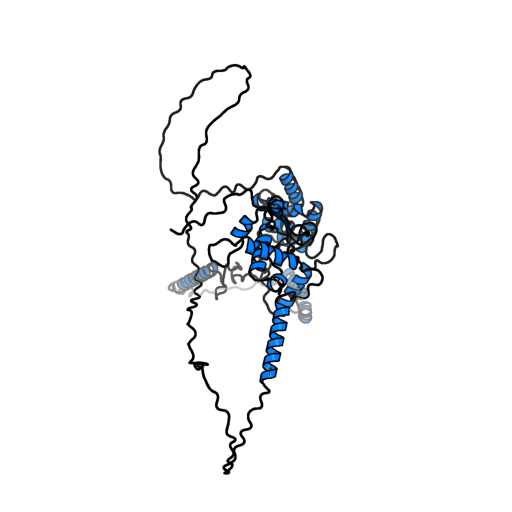 276 GLU A O 1
ATOM 2030 N N . LEU A 1 277 ? 16.954 1.236 20.194 1.00 94.88 277 LEU A N 1
ATOM 2031 C CA . LEU A 1 277 ? 16.535 -0.161 20.120 1.00 94.88 277 LEU A CA 1
ATOM 2032 C C . LEU A 1 277 ? 16.687 -0.824 21.490 1.00 94.88 277 LEU A C 1
ATOM 2034 O O . LEU A 1 277 ? 17.715 -0.670 22.152 1.00 94.88 277 LEU A O 1
ATOM 2038 N N . SER A 1 278 ? 15.689 -1.614 21.878 1.00 96.88 278 SER A N 1
ATOM 2039 C CA . SER A 1 278 ? 15.743 -2.426 23.095 1.00 96.88 278 SER A CA 1
ATOM 2040 C C . SER A 1 278 ? 16.878 -3.459 23.044 1.00 96.88 278 SER A C 1
ATOM 2042 O O . SER A 1 278 ? 17.360 -3.850 21.975 1.00 96.88 278 SER A O 1
ATOM 2044 N N . ARG A 1 279 ? 17.295 -3.945 24.220 1.00 97.38 279 ARG A N 1
ATOM 2045 C CA . ARG A 1 279 ? 18.330 -4.984 24.342 1.00 97.38 279 ARG A CA 1
ATOM 2046 C C . ARG A 1 279 ? 17.977 -6.246 23.547 1.00 97.38 279 ARG A C 1
ATOM 2048 O O . ARG A 1 279 ? 18.857 -6.800 22.890 1.00 97.38 279 ARG A O 1
ATOM 2055 N N . ASP A 1 280 ? 16.710 -6.647 23.560 1.00 96.25 280 ASP A N 1
ATOM 2056 C CA . ASP A 1 280 ? 16.233 -7.850 22.871 1.00 96.25 280 ASP A CA 1
ATOM 2057 C C . ASP A 1 280 ? 16.248 -7.667 21.350 1.00 96.25 280 ASP A C 1
ATOM 2059 O O . ASP A 1 280 ? 16.725 -8.536 20.622 1.00 96.25 280 ASP A O 1
ATOM 2063 N N . GLN A 1 281 ? 15.851 -6.487 20.859 1.00 96.50 281 GLN A N 1
ATOM 2064 C CA . GLN A 1 281 ? 15.976 -6.137 19.440 1.00 96.50 281 GLN A CA 1
ATOM 2065 C C . GLN A 1 281 ? 17.437 -6.152 18.977 1.00 96.50 281 GLN A C 1
ATOM 2067 O O . GLN A 1 281 ? 17.741 -6.647 17.894 1.00 96.50 281 GLN A O 1
ATOM 2072 N N . LEU A 1 282 ? 18.368 -5.647 19.793 1.00 97.12 282 LEU A N 1
ATOM 2073 C CA . LEU A 1 282 ? 19.796 -5.699 19.473 1.00 97.12 282 LEU A CA 1
ATOM 2074 C C . LEU A 1 282 ? 20.337 -7.134 19.451 1.00 97.12 282 LEU A C 1
ATOM 2076 O O . LEU A 1 282 ? 21.189 -7.435 18.618 1.00 97.12 282 LEU A O 1
ATOM 2080 N N . ALA A 1 283 ? 19.866 -8.010 20.341 1.00 97.56 283 ALA A N 1
ATOM 2081 C CA . ALA A 1 283 ? 20.234 -9.424 20.327 1.00 97.56 283 ALA A CA 1
ATOM 2082 C C . ALA A 1 283 ? 19.715 -10.125 19.060 1.00 97.56 283 ALA A C 1
ATOM 2084 O O . ALA A 1 283 ? 20.468 -10.855 18.418 1.00 97.56 283 ALA A O 1
ATOM 2085 N N . ALA A 1 284 ? 18.478 -9.832 18.652 1.00 96.38 284 ALA A N 1
ATOM 2086 C CA . ALA A 1 284 ? 17.887 -10.366 17.428 1.00 96.38 284 ALA A CA 1
ATOM 2087 C C . ALA A 1 284 ? 18.641 -9.907 16.165 1.00 96.38 284 ALA A C 1
ATOM 2089 O O . ALA A 1 284 ? 18.947 -10.723 15.299 1.00 96.38 284 ALA A O 1
ATOM 2090 N N . VAL A 1 285 ? 19.032 -8.628 16.086 1.00 97.56 285 VAL A N 1
ATOM 2091 C CA . VAL A 1 285 ? 19.856 -8.118 14.974 1.00 97.56 285 VAL A CA 1
ATOM 2092 C C . VAL A 1 285 ? 21.207 -8.834 14.910 1.00 97.56 285 VAL A C 1
ATOM 2094 O O . VAL A 1 285 ? 21.600 -9.263 13.830 1.00 97.56 285 VAL A O 1
ATOM 2097 N N . ARG A 1 286 ? 21.889 -9.037 16.047 1.00 97.94 286 ARG A N 1
ATOM 2098 C CA . ARG A 1 286 ? 23.161 -9.785 16.081 1.00 97.94 286 ARG A CA 1
ATOM 2099 C C . ARG A 1 286 ? 22.997 -11.238 15.642 1.00 97.94 286 ARG A C 1
ATOM 2101 O O . ARG A 1 286 ? 23.881 -11.778 14.985 1.00 97.94 286 ARG A O 1
ATOM 2108 N N . ALA A 1 287 ? 21.874 -11.867 15.992 1.00 97.88 287 ALA A N 1
ATOM 2109 C CA . ALA A 1 287 ? 21.575 -13.224 15.550 1.00 97.88 287 ALA A CA 1
ATOM 2110 C C . ALA A 1 287 ? 21.464 -13.305 14.020 1.00 97.88 287 ALA A C 1
ATOM 2112 O O . ALA A 1 287 ? 21.950 -14.270 13.442 1.00 97.88 287 ALA A O 1
ATOM 2113 N N . VAL A 1 288 ? 20.896 -12.281 13.367 1.00 97.88 288 VAL A N 1
ATOM 2114 C CA . VAL A 1 288 ? 20.835 -12.183 11.898 1.00 97.88 288 VAL A CA 1
ATOM 2115 C C . VAL A 1 288 ? 22.193 -11.823 11.285 1.00 97.88 288 VAL A C 1
ATOM 2117 O O . VAL A 1 288 ? 22.558 -12.385 10.258 1.00 97.88 288 VAL A O 1
ATOM 2120 N N . GLU A 1 289 ? 22.974 -10.933 11.906 1.00 97.75 289 GLU A N 1
ATOM 2121 C CA . GLU A 1 289 ? 24.343 -10.604 11.462 1.00 97.75 289 GLU A CA 1
ATOM 2122 C C . GLU A 1 289 ? 25.237 -11.849 11.406 1.00 97.75 289 GLU A C 1
ATOM 2124 O O . GLU A 1 289 ? 25.995 -12.017 10.454 1.00 97.75 289 GLU A O 1
ATOM 2129 N N . ALA A 1 290 ? 25.087 -12.763 12.369 1.00 97.75 290 ALA A N 1
ATOM 2130 C CA . ALA A 1 290 ? 25.807 -14.036 12.405 1.00 97.75 290 ALA A CA 1
ATOM 2131 C C . ALA A 1 290 ? 25.419 -15.015 11.277 1.00 97.75 290 ALA A C 1
ATOM 2133 O O . ALA A 1 290 ? 26.101 -16.021 11.089 1.00 97.75 290 ALA A O 1
ATOM 2134 N N . LEU A 1 291 ? 24.335 -14.749 10.537 1.00 97.56 291 LEU A N 1
ATOM 2135 C CA . LEU A 1 291 ? 23.928 -15.544 9.372 1.00 97.56 291 LEU A CA 1
ATOM 2136 C C . LEU A 1 291 ? 24.623 -15.098 8.085 1.00 97.56 291 LEU A C 1
ATOM 2138 O O . LEU A 1 291 ? 24.608 -15.839 7.103 1.00 97.56 291 LEU A O 1
ATOM 2142 N N . LEU A 1 292 ? 25.180 -13.884 8.060 1.00 97.94 292 LEU A N 1
ATOM 2143 C CA . LEU A 1 292 ? 25.871 -13.378 6.883 1.00 97.94 292 LEU A CA 1
ATOM 2144 C C . LEU A 1 292 ? 27.163 -14.171 6.643 1.00 97.94 292 LEU A C 1
ATOM 2146 O O . LEU A 1 292 ? 27.847 -14.530 7.606 1.00 97.94 292 LEU A O 1
ATOM 2150 N N . PRO A 1 293 ? 27.550 -14.395 5.374 1.00 97.75 293 PRO A N 1
ATOM 2151 C CA . PRO A 1 293 ? 28.851 -14.964 5.053 1.00 97.75 293 PRO A CA 1
ATOM 2152 C C . PRO A 1 293 ? 29.969 -14.186 5.772 1.00 97.75 293 PRO A C 1
ATOM 2154 O O . PRO A 1 293 ? 30.000 -12.955 5.662 1.00 97.75 293 PRO A O 1
ATOM 2157 N N . PRO A 1 294 ? 30.899 -14.855 6.488 1.00 97.38 294 PRO A N 1
ATOM 2158 C CA . PRO A 1 294 ? 31.941 -14.177 7.268 1.00 97.38 294 PRO A CA 1
ATOM 2159 C C . PRO A 1 294 ? 32.775 -13.201 6.436 1.00 97.38 294 PRO A C 1
ATOM 2161 O O . PRO A 1 294 ? 33.195 -12.147 6.911 1.00 97.38 294 PRO A O 1
ATOM 2164 N N . THR A 1 295 ? 32.971 -13.533 5.162 1.00 96.56 295 THR A N 1
ATOM 2165 C CA . THR A 1 295 ? 33.668 -12.687 4.201 1.00 96.56 295 THR A CA 1
ATOM 2166 C C . THR A 1 295 ? 32.914 -11.388 3.914 1.00 96.56 295 THR A C 1
ATOM 2168 O O . THR A 1 295 ? 33.518 -10.320 3.987 1.00 96.56 295 THR A O 1
ATOM 2171 N N . LEU A 1 296 ? 31.596 -11.435 3.693 1.00 97.44 296 LEU A N 1
ATOM 2172 C CA . LEU A 1 296 ? 30.769 -10.231 3.552 1.00 97.44 296 LEU A CA 1
ATOM 2173 C C . LEU A 1 296 ? 30.726 -9.419 4.854 1.00 97.44 296 LEU A C 1
ATOM 2175 O O . LEU A 1 296 ? 30.804 -8.193 4.815 1.00 97.44 296 LEU A O 1
ATOM 2179 N N . LEU A 1 297 ? 30.643 -10.092 6.006 1.00 97.50 297 LEU A N 1
ATOM 2180 C CA . LEU A 1 297 ? 30.625 -9.450 7.322 1.00 97.50 297 LEU A CA 1
ATOM 2181 C C . LEU A 1 297 ? 31.910 -8.645 7.578 1.00 97.50 297 LEU A C 1
ATOM 2183 O O . LEU A 1 297 ? 31.844 -7.541 8.114 1.00 97.50 297 LEU A O 1
ATOM 2187 N N . SER A 1 298 ? 33.067 -9.145 7.129 1.00 97.06 298 SER A N 1
ATOM 2188 C CA . SER A 1 298 ? 34.351 -8.434 7.235 1.00 97.06 298 SER A CA 1
ATOM 2189 C C . SER A 1 298 ? 34.415 -7.130 6.427 1.00 97.06 298 SER A C 1
ATOM 2191 O O . SER A 1 298 ? 35.164 -6.226 6.792 1.00 97.06 298 SER A O 1
ATOM 2193 N N . LEU A 1 299 ? 33.591 -7.000 5.378 1.00 96.81 299 LEU A N 1
ATOM 2194 C CA . LEU A 1 299 ? 33.467 -5.778 4.576 1.00 96.81 299 LEU A CA 1
ATOM 2195 C C . LEU A 1 299 ? 32.513 -4.745 5.195 1.00 96.81 299 LEU A C 1
ATOM 2197 O O . LEU A 1 299 ? 32.453 -3.603 4.733 1.00 96.81 299 LEU A O 1
ATOM 2201 N N . LEU A 1 300 ? 31.736 -5.125 6.213 1.00 97.38 300 LEU A N 1
ATOM 2202 C CA 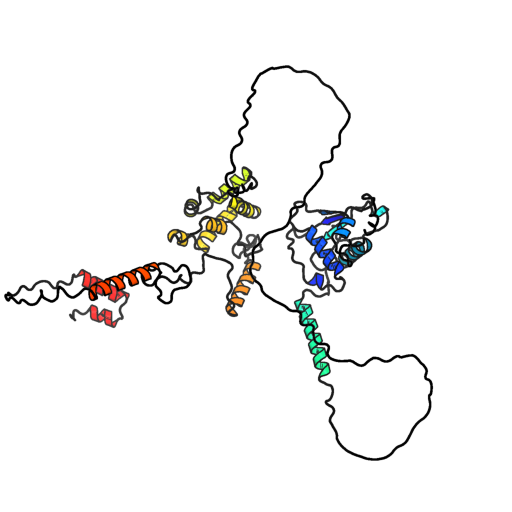. LEU A 1 300 ? 30.839 -4.204 6.902 1.00 97.38 300 LEU A CA 1
ATOM 2203 C C . LEU A 1 300 ? 31.606 -3.341 7.917 1.00 97.38 300 LEU A C 1
ATOM 2205 O O . LEU A 1 300 ? 32.530 -3.819 8.582 1.00 97.38 300 LEU A O 1
ATOM 2209 N N . PRO A 1 301 ? 31.208 -2.068 8.100 1.00 95.06 301 PRO A N 1
ATOM 2210 C CA . PRO A 1 301 ? 31.827 -1.204 9.094 1.00 95.06 301 PRO A CA 1
ATOM 2211 C C . PRO A 1 301 ? 31.622 -1.796 10.490 1.00 95.06 301 PRO A C 1
ATOM 2213 O O . PRO A 1 301 ? 30.494 -2.054 10.907 1.00 95.06 301 PRO A O 1
ATOM 2216 N N . TYR A 1 302 ? 32.723 -2.014 11.211 1.00 96.19 302 TYR A N 1
ATOM 2217 C CA . TYR A 1 302 ? 32.719 -2.657 12.532 1.00 96.19 302 TYR A CA 1
ATOM 2218 C C . TYR A 1 302 ? 32.105 -4.067 12.542 1.00 96.19 302 TYR A C 1
ATOM 2220 O O . TYR A 1 302 ? 31.668 -4.522 13.598 1.00 96.19 302 TYR A O 1
ATOM 2228 N N . GLN A 1 303 ? 32.055 -4.742 11.385 1.00 97.12 303 GLN A N 1
ATOM 2229 C CA . GLN A 1 303 ? 31.458 -6.073 11.225 1.00 97.12 303 GLN A CA 1
ATOM 2230 C C . GLN A 1 303 ? 29.989 -6.136 11.683 1.00 97.12 303 GLN A C 1
ATOM 2232 O O . GLN A 1 303 ? 29.521 -7.164 12.163 1.00 97.12 303 GLN A O 1
ATOM 2237 N N . GLN A 1 304 ? 29.264 -5.017 11.584 1.00 97.25 304 GLN A N 1
ATOM 2238 C CA . GLN A 1 304 ? 27.880 -4.884 12.043 1.00 97.25 304 GLN A CA 1
ATOM 2239 C C . GLN A 1 304 ? 27.068 -4.018 11.081 1.00 97.25 304 GLN A C 1
ATOM 2241 O O . GLN A 1 304 ? 27.603 -3.180 10.349 1.00 97.25 304 GLN A O 1
ATOM 2246 N N . PHE A 1 305 ? 25.743 -4.145 11.133 1.00 96.75 305 PHE A N 1
ATOM 2247 C CA . PHE A 1 305 ? 24.867 -3.212 10.444 1.00 96.75 305 PHE A CA 1
ATOM 2248 C C . PHE A 1 305 ? 24.934 -1.822 11.089 1.00 96.75 305 PHE A C 1
ATOM 2250 O O . PHE A 1 305 ? 24.747 -1.683 12.312 1.00 96.75 305 PHE A O 1
ATOM 2257 N N . PRO A 1 306 ? 25.095 -0.758 10.275 1.00 96.69 306 PRO A N 1
ATOM 2258 C CA . PRO A 1 306 ? 24.940 0.609 10.748 1.00 96.69 306 PRO A CA 1
ATOM 2259 C C . PRO A 1 306 ? 23.577 0.813 11.413 1.00 96.69 306 PRO A C 1
ATOM 2261 O O . PRO A 1 306 ? 22.571 0.248 10.979 1.00 96.69 306 PRO A O 1
ATOM 2264 N N . LYS A 1 307 ? 23.515 1.681 12.434 1.00 95.00 307 LYS A N 1
ATOM 2265 C CA . LYS A 1 307 ? 22.286 1.939 13.213 1.00 95.00 307 LYS A CA 1
ATOM 2266 C C . LYS A 1 307 ? 21.062 2.224 12.329 1.00 95.00 307 LYS A C 1
ATOM 2268 O O . LYS A 1 307 ? 19.989 1.696 12.595 1.00 95.00 307 LYS A O 1
ATOM 2273 N N . ARG A 1 308 ? 21.242 2.986 11.242 1.00 94.12 308 ARG A N 1
ATOM 2274 C CA . ARG A 1 308 ? 20.182 3.346 10.280 1.00 94.12 308 ARG A CA 1
ATOM 2275 C C . ARG A 1 308 ? 19.551 2.136 9.577 1.00 94.12 308 ARG A C 1
ATOM 2277 O O . ARG A 1 308 ? 18.411 2.221 9.137 1.00 94.12 308 ARG A O 1
ATOM 2284 N N . ASN A 1 309 ? 20.277 1.029 9.460 1.00 95.75 309 ASN A N 1
ATOM 2285 C CA . ASN A 1 309 ? 19.864 -0.150 8.702 1.00 95.75 309 ASN A CA 1
ATOM 2286 C C . ASN A 1 309 ? 19.288 -1.261 9.592 1.00 95.75 309 ASN A C 1
ATOM 2288 O O . ASN A 1 309 ? 18.622 -2.156 9.081 1.00 95.75 309 ASN A O 1
ATOM 2292 N N . ARG A 1 310 ? 19.465 -1.175 10.917 1.00 96.38 310 ARG A N 1
ATOM 2293 C CA . ARG A 1 310 ? 18.949 -2.171 11.874 1.00 96.38 310 ARG A CA 1
ATOM 2294 C C . ARG A 1 310 ? 17.423 -2.275 11.862 1.00 96.38 310 ARG A C 1
ATOM 2296 O O . ARG A 1 310 ? 16.898 -3.364 12.047 1.00 96.38 310 ARG A O 1
ATOM 2303 N N . ALA A 1 311 ? 16.718 -1.177 11.580 1.00 95.19 311 ALA A N 1
ATOM 2304 C CA . ALA A 1 311 ? 15.260 -1.185 11.448 1.00 95.19 311 ALA A CA 1
ATOM 2305 C C . ALA A 1 311 ? 14.777 -2.116 10.321 1.00 95.19 311 ALA A C 1
ATOM 2307 O O . ALA A 1 311 ? 13.821 -2.852 10.520 1.00 95.19 311 ALA A O 1
ATOM 2308 N N . ALA A 1 312 ? 15.479 -2.155 9.182 1.00 94.50 312 ALA A N 1
ATOM 2309 C CA . ALA A 1 312 ? 15.121 -3.033 8.065 1.00 94.50 312 ALA A CA 1
ATOM 2310 C C . ALA A 1 312 ? 15.363 -4.520 8.386 1.00 94.50 312 ALA A C 1
ATOM 2312 O O . ALA A 1 312 ? 14.646 -5.391 7.903 1.00 94.50 312 ALA A O 1
ATOM 2313 N N . VAL A 1 313 ? 16.366 -4.814 9.221 1.00 96.44 313 VAL A N 1
ATOM 2314 C CA . VAL A 1 313 ? 16.617 -6.173 9.724 1.00 96.44 313 VAL A CA 1
ATOM 2315 C C . VAL A 1 313 ? 15.499 -6.608 10.675 1.00 96.44 313 VAL A C 1
ATOM 2317 O O . VAL A 1 313 ? 15.023 -7.734 10.581 1.00 96.44 313 VAL A O 1
ATOM 2320 N N . LEU A 1 314 ? 15.047 -5.711 11.557 1.00 96.25 314 LEU A N 1
ATOM 2321 C CA . LEU A 1 314 ? 13.922 -5.977 12.456 1.00 96.25 314 LEU A CA 1
ATOM 2322 C C . LEU A 1 314 ? 12.606 -6.165 11.690 1.00 96.25 314 LEU A C 1
ATOM 2324 O O . LEU A 1 314 ? 11.894 -7.118 11.970 1.00 96.25 314 LEU A O 1
ATOM 2328 N N . GLU A 1 315 ? 12.332 -5.342 10.677 1.00 93.94 315 GLU A N 1
ATOM 2329 C CA . GLU A 1 315 ? 11.167 -5.497 9.788 1.00 93.94 315 GLU A CA 1
ATOM 2330 C C . GLU A 1 315 ? 11.163 -6.867 9.081 1.00 93.94 315 GLU A C 1
ATOM 2332 O O . GLU A 1 315 ? 10.127 -7.515 8.938 1.00 93.94 315 GLU A O 1
ATOM 2337 N N . ALA A 1 316 ? 12.336 -7.376 8.685 1.00 93.94 316 ALA A N 1
ATOM 2338 C CA . ALA A 1 316 ? 12.441 -8.721 8.124 1.00 93.94 316 ALA A CA 1
ATOM 2339 C C . ALA A 1 316 ? 12.100 -9.821 9.151 1.00 93.94 316 ALA A C 1
ATOM 2341 O O . ALA A 1 316 ? 11.494 -10.826 8.775 1.00 93.94 316 ALA A O 1
ATOM 2342 N N . LEU A 1 317 ? 12.448 -9.621 10.428 1.00 95.50 317 LEU A N 1
ATOM 2343 C CA . LEU A 1 317 ? 12.143 -10.540 11.532 1.00 95.50 317 LEU A CA 1
ATOM 2344 C C . LEU A 1 317 ? 10.672 -10.509 11.977 1.00 95.50 317 LEU A C 1
ATOM 2346 O O . LEU A 1 317 ? 10.210 -11.465 12.590 1.00 95.50 317 LEU A O 1
ATOM 2350 N N . GLU A 1 318 ? 9.909 -9.461 11.652 1.00 92.94 318 GLU A N 1
ATOM 2351 C CA . GLU A 1 318 ? 8.464 -9.411 11.946 1.00 92.94 318 GLU A CA 1
ATOM 2352 C C . GLU A 1 318 ? 7.671 -10.481 11.183 1.00 92.94 318 GLU A C 1
ATOM 2354 O O . GLU A 1 318 ? 6.581 -10.870 11.590 1.00 92.94 318 GLU A O 1
ATOM 2359 N N . SER A 1 319 ? 8.223 -10.971 10.074 1.00 88.38 319 SER A N 1
ATOM 2360 C CA . SER A 1 319 ? 7.554 -11.900 9.157 1.00 88.38 319 SER A CA 1
ATOM 2361 C C . SER A 1 319 ? 8.321 -13.203 8.937 1.00 88.38 319 SER A C 1
ATOM 2363 O O . SER A 1 319 ? 7.825 -14.078 8.232 1.00 88.38 319 SER A O 1
ATOM 2365 N N . ARG A 1 320 ? 9.542 -13.331 9.476 1.00 92.50 320 ARG A N 1
ATOM 2366 C CA . ARG A 1 320 ? 10.393 -14.517 9.311 1.00 92.50 320 ARG A CA 1
ATOM 2367 C C . ARG A 1 320 ? 11.146 -14.839 10.587 1.00 92.50 320 ARG A C 1
ATOM 2369 O O . ARG A 1 320 ? 11.602 -13.945 11.294 1.00 92.50 320 ARG A O 1
ATOM 2376 N N . THR A 1 321 ? 11.353 -16.128 10.827 1.00 94.81 321 THR A N 1
ATOM 2377 C CA . THR A 1 321 ? 12.258 -16.577 11.888 1.00 94.81 321 THR A CA 1
ATOM 2378 C C . THR A 1 321 ? 13.722 -16.410 11.470 1.00 94.81 321 THR A C 1
ATOM 2380 O O . THR A 1 321 ? 14.050 -16.251 10.289 1.00 94.81 321 THR A O 1
ATOM 2383 N N . VAL A 1 322 ? 14.632 -16.468 12.444 1.00 95.94 322 VAL A N 1
ATOM 2384 C CA . VAL A 1 322 ? 16.083 -16.380 12.207 1.00 95.94 322 VAL A CA 1
ATOM 2385 C C . VAL A 1 322 ? 16.562 -17.539 11.318 1.00 95.94 322 VAL A C 1
ATOM 2387 O O . VAL A 1 322 ? 17.413 -17.350 10.454 1.00 95.94 322 VAL A O 1
ATOM 2390 N N . GLU A 1 323 ? 15.983 -18.728 11.473 1.00 94.38 323 GLU A N 1
ATOM 2391 C CA . GLU A 1 323 ? 16.283 -19.918 10.669 1.00 94.38 323 GLU A CA 1
ATOM 2392 C C . GLU A 1 323 ? 15.836 -19.735 9.216 1.00 94.38 323 GLU A C 1
ATOM 2394 O O . GLU A 1 323 ? 16.605 -19.999 8.296 1.00 94.38 323 GLU A O 1
ATOM 2399 N N . GLN A 1 324 ? 14.637 -19.192 8.996 1.00 92.19 324 GLN A N 1
ATOM 2400 C CA . GLN A 1 324 ? 14.156 -18.886 7.646 1.00 92.19 324 GLN A CA 1
ATOM 2401 C C . GLN A 1 324 ? 15.047 -17.846 6.952 1.00 92.19 324 GLN A C 1
ATOM 2403 O O . GLN A 1 324 ? 15.343 -17.974 5.761 1.00 92.19 324 GLN A O 1
ATOM 2408 N N . LEU A 1 325 ? 15.523 -16.837 7.694 1.00 96.00 325 LEU A N 1
ATOM 2409 C CA . LEU A 1 325 ? 16.486 -15.866 7.173 1.00 96.00 325 LEU A CA 1
ATOM 2410 C C . LEU A 1 325 ? 17.849 -16.500 6.870 1.00 96.00 325 LEU A C 1
ATOM 2412 O O . LEU A 1 325 ? 18.491 -16.087 5.909 1.00 96.00 325 LEU A O 1
ATOM 2416 N N . ARG A 1 326 ? 18.284 -17.518 7.622 1.00 96.12 326 ARG A N 1
ATOM 2417 C CA . ARG A 1 326 ? 19.533 -18.246 7.338 1.00 96.12 326 ARG A CA 1
ATOM 2418 C C . ARG A 1 326 ? 19.467 -18.911 5.973 1.00 96.12 326 ARG A C 1
ATOM 2420 O O . ARG A 1 326 ? 20.356 -18.708 5.148 1.00 96.12 326 ARG A O 1
ATOM 2427 N N . ASP A 1 327 ? 18.393 -19.652 5.726 1.00 93.44 327 ASP A N 1
ATOM 2428 C CA . ASP A 1 327 ? 18.209 -20.364 4.465 1.00 93.44 327 ASP A CA 1
ATOM 2429 C C . ASP A 1 327 ? 18.058 -19.385 3.292 1.00 93.44 327 ASP A C 1
ATOM 2431 O O . ASP A 1 327 ? 18.593 -19.620 2.207 1.00 93.44 327 ASP A O 1
ATOM 2435 N N . ARG A 1 328 ? 17.380 -18.249 3.516 1.00 94.69 328 ARG A N 1
ATOM 2436 C CA . ARG A 1 328 ? 17.293 -17.146 2.548 1.00 94.69 328 ARG A CA 1
ATOM 2437 C C . ARG A 1 328 ? 18.671 -16.604 2.185 1.00 94.69 328 ARG A C 1
ATOM 2439 O O . ARG A 1 328 ? 19.001 -16.531 1.003 1.00 94.69 328 ARG A O 1
ATOM 2446 N N . VAL A 1 329 ? 19.462 -16.218 3.188 1.00 97.00 329 VAL A N 1
ATOM 2447 C CA . VAL A 1 329 ? 20.797 -15.637 2.993 1.00 97.00 329 VAL A CA 1
ATOM 2448 C C . VAL A 1 329 ? 21.683 -16.615 2.223 1.00 97.00 329 VAL A C 1
ATOM 2450 O O . VAL A 1 329 ? 22.290 -16.214 1.233 1.00 97.00 329 VAL A O 1
ATOM 2453 N N . ALA A 1 330 ? 21.691 -17.897 2.607 1.00 94.38 330 ALA A N 1
ATOM 2454 C CA . ALA A 1 330 ? 22.470 -18.931 1.929 1.00 94.38 330 ALA A CA 1
ATOM 2455 C C . ALA A 1 330 ? 22.075 -19.092 0.451 1.00 94.38 330 ALA A C 1
ATOM 2457 O O . ALA A 1 330 ? 22.939 -19.082 -0.426 1.00 94.38 330 ALA A O 1
ATOM 2458 N N . ARG A 1 331 ? 20.771 -19.180 0.149 1.00 93.19 331 ARG A N 1
ATOM 2459 C CA . ARG A 1 331 ? 20.290 -19.293 -1.238 1.00 93.19 331 ARG A CA 1
ATOM 2460 C C . ARG A 1 331 ? 20.620 -18.056 -2.065 1.00 93.19 331 ARG A C 1
ATOM 2462 O O . ARG A 1 331 ? 21.134 -18.187 -3.174 1.00 93.19 331 ARG A O 1
ATOM 2469 N N . ARG A 1 332 ? 20.325 -16.860 -1.548 1.00 94.81 332 ARG A N 1
ATOM 2470 C CA . ARG A 1 332 ? 20.530 -15.606 -2.286 1.00 94.81 332 ARG A CA 1
ATOM 2471 C C . ARG A 1 332 ? 21.997 -15.287 -2.507 1.00 94.81 332 ARG A C 1
ATOM 2473 O O . ARG A 1 332 ? 22.325 -14.746 -3.554 1.00 94.81 332 ARG A O 1
ATOM 2480 N N . TRP A 1 333 ? 22.872 -15.643 -1.569 1.00 94.88 333 TRP A N 1
ATOM 2481 C CA . TRP A 1 333 ? 24.315 -15.453 -1.716 1.00 94.88 333 TRP A CA 1
ATOM 2482 C C . TRP A 1 333 ? 24.842 -16.078 -3.013 1.00 94.88 333 TRP A C 1
ATOM 2484 O O . TRP A 1 333 ? 25.536 -15.414 -3.786 1.00 94.88 333 TRP A O 1
ATOM 2494 N N . VAL A 1 334 ? 24.413 -17.313 -3.289 1.00 91.62 334 VAL A N 1
ATOM 2495 C CA . VAL A 1 334 ? 24.757 -18.045 -4.512 1.00 91.62 334 VAL A CA 1
ATOM 2496 C C . VAL A 1 334 ? 23.929 -17.548 -5.699 1.00 91.62 334 VAL A C 1
ATOM 2498 O O . VAL A 1 334 ? 24.479 -17.187 -6.736 1.00 91.62 334 VAL A O 1
ATOM 2501 N N . ALA A 1 335 ? 22.600 -17.482 -5.556 1.00 87.06 335 ALA A N 1
ATOM 2502 C CA . ALA A 1 335 ? 21.692 -17.188 -6.665 1.00 87.06 335 ALA A CA 1
ATOM 2503 C C . ALA A 1 335 ? 21.862 -15.775 -7.245 1.00 87.06 335 ALA A C 1
ATOM 2505 O O . ALA A 1 335 ? 21.624 -15.573 -8.435 1.00 87.06 335 ALA A O 1
ATOM 2506 N N . TYR A 1 336 ? 22.250 -14.794 -6.425 1.00 91.94 336 TYR A N 1
ATOM 2507 C CA . TYR A 1 336 ? 22.480 -13.416 -6.878 1.00 91.94 336 TYR A CA 1
ATOM 2508 C C . TYR A 1 336 ? 23.925 -13.194 -7.343 1.00 91.94 336 TYR A C 1
ATOM 2510 O O . TYR A 1 336 ? 24.259 -12.098 -7.784 1.00 91.94 336 TYR A O 1
ATOM 2518 N N . GLY A 1 337 ? 24.777 -14.223 -7.271 1.00 92.31 337 GLY A N 1
ATOM 2519 C CA . GLY A 1 337 ? 26.165 -14.148 -7.717 1.00 92.31 337 GLY A CA 1
ATOM 2520 C C . GLY A 1 337 ? 27.057 -13.297 -6.815 1.00 92.31 337 GLY A C 1
ATOM 2521 O O . GLY A 1 337 ? 28.087 -12.812 -7.273 1.00 92.31 337 GLY A O 1
ATOM 2522 N N . TYR A 1 338 ? 26.700 -13.103 -5.541 1.00 94.62 338 TYR A N 1
ATOM 2523 C CA . TYR A 1 338 ? 27.563 -12.350 -4.630 1.00 94.62 338 TYR A CA 1
ATOM 2524 C C . TYR A 1 338 ? 28.833 -13.110 -4.260 1.00 94.62 338 TYR A C 1
ATOM 2526 O O . TYR A 1 338 ? 29.854 -12.481 -4.010 1.00 94.62 338 TYR A O 1
ATOM 2534 N N . GLU A 1 339 ? 28.790 -14.443 -4.253 1.00 92.06 339 GLU A N 1
ATOM 2535 C CA . GLU A 1 339 ? 29.975 -15.269 -4.019 1.00 92.06 339 GLU A CA 1
ATOM 2536 C C . GLU A 1 339 ? 31.100 -14.995 -5.037 1.00 92.06 339 GLU A C 1
ATOM 2538 O O . GLU A 1 339 ? 32.172 -14.556 -4.613 1.00 92.06 339 GLU A O 1
ATOM 2543 N N . PRO A 1 340 ? 30.890 -15.144 -6.363 1.00 87.38 340 PRO A N 1
ATOM 2544 C CA . PRO A 1 340 ? 31.916 -14.781 -7.339 1.00 87.38 340 PRO A CA 1
ATOM 2545 C C . PRO A 1 340 ? 32.222 -13.277 -7.331 1.00 87.38 340 PRO A C 1
ATOM 2547 O O . PRO A 1 340 ? 33.391 -12.901 -7.372 1.00 87.38 340 PRO A O 1
ATOM 2550 N N . ALA A 1 341 ? 31.212 -12.411 -7.174 1.00 91.56 341 ALA A N 1
ATOM 2551 C CA . ALA A 1 341 ? 31.418 -10.961 -7.138 1.00 91.56 341 ALA A CA 1
ATOM 2552 C C . ALA A 1 341 ? 32.340 -10.516 -5.991 1.00 91.56 341 ALA A C 1
ATOM 2554 O O . ALA A 1 341 ? 33.123 -9.576 -6.123 1.00 91.56 341 ALA A O 1
ATOM 2555 N N . LEU A 1 342 ? 32.269 -11.196 -4.848 1.00 93.12 342 LEU A N 1
ATOM 2556 C CA . LEU A 1 342 ? 33.166 -10.954 -3.731 1.00 93.12 342 LEU A CA 1
ATOM 2557 C C . LEU A 1 342 ? 34.613 -11.318 -4.090 1.00 93.12 342 LEU A C 1
ATOM 2559 O O . LEU A 1 342 ? 35.514 -10.529 -3.814 1.00 93.12 342 LEU A O 1
ATOM 2563 N N . HIS A 1 343 ? 34.835 -12.488 -4.698 1.00 88.81 343 HIS A N 1
ATOM 2564 C CA . HIS A 1 343 ? 36.169 -12.935 -5.112 1.00 88.81 343 HIS A CA 1
ATOM 2565 C C . HIS A 1 343 ? 36.794 -12.014 -6.164 1.00 88.81 343 HIS A C 1
ATOM 2567 O O . HIS A 1 343 ? 37.998 -11.777 -6.141 1.00 88.81 343 HIS A O 1
ATOM 2573 N N . GLU A 1 344 ? 35.968 -11.452 -7.040 1.00 91.50 344 GLU A N 1
ATOM 2574 C CA . GLU A 1 344 ? 36.368 -10.470 -8.051 1.00 91.50 344 GLU A CA 1
ATOM 2575 C C . GLU A 1 344 ? 36.542 -9.050 -7.483 1.00 91.50 344 GLU A C 1
ATOM 2577 O O . GLU A 1 344 ? 36.977 -8.148 -8.196 1.00 91.50 344 GLU A O 1
ATOM 2582 N N . GLY A 1 345 ? 36.186 -8.819 -6.214 1.00 92.38 345 GLY A N 1
ATOM 2583 C CA . GLY A 1 345 ? 36.211 -7.491 -5.600 1.00 92.38 345 GLY A CA 1
ATOM 2584 C C . GLY A 1 345 ? 35.175 -6.520 -6.180 1.00 92.38 345 GLY A C 1
ATOM 2585 O O . GLY A 1 345 ? 35.311 -5.308 -6.022 1.00 92.38 345 GLY A O 1
ATOM 2586 N N . SER A 1 346 ? 34.129 -7.020 -6.845 1.00 92.88 346 SER A N 1
ATOM 2587 C CA . SER A 1 346 ? 33.114 -6.204 -7.525 1.00 92.88 346 SER A CA 1
ATOM 2588 C C . SER A 1 346 ? 31.963 -5.752 -6.611 1.00 92.88 346 SER A C 1
ATOM 2590 O O . SER A 1 346 ? 31.110 -4.954 -7.017 1.00 92.88 346 SER A O 1
ATOM 2592 N N . ILE A 1 347 ? 31.951 -6.173 -5.338 1.00 95.69 347 ILE A N 1
ATOM 2593 C CA . ILE A 1 347 ? 30.992 -5.687 -4.333 1.00 95.69 347 ILE A CA 1
ATOM 2594 C C . ILE A 1 347 ? 31.377 -4.272 -3.873 1.00 95.69 347 ILE A C 1
ATOM 2596 O O . ILE A 1 347 ? 32.069 -4.071 -2.879 1.00 95.69 347 ILE A O 1
ATOM 2600 N N . THR A 1 348 ? 30.859 -3.265 -4.575 1.00 93.88 348 THR A N 1
ATOM 2601 C CA . THR A 1 348 ? 31.077 -1.841 -4.250 1.00 93.88 348 THR A CA 1
ATOM 2602 C C . THR A 1 348 ? 30.313 -1.366 -3.009 1.00 93.88 348 THR A C 1
ATOM 2604 O O . THR A 1 348 ? 30.701 -0.389 -2.371 1.00 93.88 348 THR A O 1
ATOM 2607 N N . GLN A 1 349 ? 29.205 -2.030 -2.662 1.00 96.38 349 GLN A N 1
ATOM 2608 C CA . GLN A 1 349 ? 28.311 -1.631 -1.571 1.00 96.38 349 GLN A CA 1
ATOM 2609 C C . GLN A 1 349 ? 27.977 -2.826 -0.665 1.00 96.38 349 GLN A C 1
ATOM 2611 O O . GLN A 1 349 ? 26.892 -3.403 -0.787 1.00 96.38 349 GLN A O 1
ATOM 2616 N N . PRO A 1 350 ? 28.860 -3.190 0.285 1.00 96.75 350 PRO A N 1
ATOM 2617 C CA . PRO A 1 350 ? 28.677 -4.382 1.117 1.00 96.75 350 PRO A CA 1
ATOM 2618 C C . PRO A 1 350 ? 27.416 -4.308 1.989 1.00 96.75 350 PRO A C 1
ATOM 2620 O O . PRO A 1 350 ? 26.704 -5.297 2.134 1.00 96.75 350 PRO A O 1
ATOM 2623 N N . ILE A 1 351 ? 27.066 -3.117 2.497 1.00 97.31 351 ILE A N 1
ATOM 2624 C CA . ILE A 1 351 ? 25.824 -2.903 3.265 1.00 97.31 351 ILE A CA 1
ATOM 2625 C C . ILE A 1 351 ? 24.586 -3.152 2.391 1.00 97.31 351 ILE A C 1
ATOM 2627 O O . ILE A 1 351 ? 23.603 -3.718 2.864 1.00 97.31 351 ILE A O 1
ATOM 2631 N N . GLY A 1 352 ? 24.627 -2.729 1.123 1.00 95.81 352 GLY A N 1
ATOM 2632 C CA . GLY A 1 352 ? 23.537 -2.938 0.170 1.00 95.81 352 GLY A CA 1
ATOM 2633 C C . GLY A 1 352 ? 23.329 -4.422 -0.117 1.00 95.81 352 GLY A C 1
ATOM 2634 O O . GLY A 1 352 ? 22.215 -4.910 0.039 1.00 95.81 352 GLY A O 1
ATOM 2635 N N . ALA A 1 353 ? 24.416 -5.137 -0.423 1.00 96.56 353 ALA A N 1
ATOM 2636 C CA . ALA A 1 353 ? 24.393 -6.583 -0.630 1.00 96.56 353 ALA A CA 1
ATOM 2637 C C . ALA A 1 353 ? 23.853 -7.325 0.605 1.00 96.56 353 ALA A C 1
ATOM 2639 O O . ALA A 1 353 ? 22.928 -8.122 0.492 1.00 96.56 353 ALA A O 1
ATOM 2640 N N . ALA A 1 354 ? 24.348 -7.003 1.805 1.00 97.50 354 ALA A N 1
ATOM 2641 C CA . ALA A 1 354 ? 23.891 -7.633 3.043 1.00 97.50 354 ALA A CA 1
ATOM 2642 C C . ALA A 1 354 ? 22.387 -7.416 3.304 1.00 97.50 354 ALA A C 1
ATOM 2644 O O . ALA A 1 354 ? 21.686 -8.338 3.721 1.00 97.50 354 ALA A O 1
ATOM 2645 N N . LEU A 1 355 ? 21.860 -6.220 3.021 1.00 96.50 355 LEU A N 1
ATOM 2646 C CA . LEU A 1 355 ? 20.425 -5.950 3.144 1.00 96.50 355 LEU A CA 1
ATOM 2647 C C . LEU A 1 355 ? 19.601 -6.644 2.065 1.00 96.50 355 LEU A C 1
ATOM 2649 O O . LEU A 1 355 ? 18.491 -7.072 2.352 1.00 96.50 355 LEU A O 1
ATOM 2653 N N . GLU A 1 356 ? 20.119 -6.777 0.850 1.00 94.88 356 GLU A N 1
ATOM 2654 C CA . GLU A 1 356 ? 19.444 -7.483 -0.238 1.00 94.88 356 GLU A CA 1
ATOM 2655 C C . GLU A 1 356 ? 19.329 -8.995 0.037 1.00 94.88 356 GLU A C 1
ATOM 2657 O O . GLU A 1 356 ? 18.349 -9.627 -0.361 1.00 94.88 356 GLU A O 1
ATOM 2662 N N . LEU A 1 357 ? 20.258 -9.569 0.810 1.00 96.44 357 LEU A N 1
ATOM 2663 C CA . LEU A 1 357 ? 20.163 -10.949 1.298 1.00 96.44 357 LEU A CA 1
ATOM 2664 C C . LEU A 1 357 ? 19.072 -11.132 2.367 1.00 96.44 357 LEU A C 1
ATOM 2666 O O . LEU A 1 357 ? 18.418 -12.169 2.393 1.00 96.44 357 LEU A O 1
ATOM 2670 N N . ILE A 1 358 ? 18.851 -10.140 3.234 1.00 96.25 358 ILE A N 1
ATOM 2671 C CA . ILE A 1 358 ? 17.938 -10.256 4.388 1.00 96.25 358 ILE A CA 1
ATOM 2672 C C . ILE A 1 358 ? 16.525 -9.771 4.047 1.00 96.25 358 ILE A C 1
ATOM 2674 O O . ILE A 1 358 ? 15.533 -10.459 4.304 1.00 96.25 358 ILE A O 1
ATOM 2678 N N . VAL A 1 359 ? 16.425 -8.567 3.489 1.00 93.38 359 VAL A N 1
ATOM 2679 C CA . VAL A 1 359 ? 15.169 -7.833 3.314 1.00 93.38 359 VAL A CA 1
ATOM 2680 C C . VAL A 1 359 ? 14.377 -8.428 2.143 1.00 93.38 359 VAL A C 1
ATOM 2682 O O . VAL A 1 359 ? 14.960 -8.856 1.140 1.00 93.38 359 VAL A O 1
ATOM 2685 N N . PRO A 1 360 ? 13.036 -8.482 2.225 1.00 87.25 360 PRO A N 1
ATOM 2686 C CA . PRO A 1 360 ? 12.208 -8.933 1.115 1.00 87.25 360 PRO A CA 1
ATOM 2687 C C . PRO A 1 360 ? 12.484 -8.128 -0.158 1.00 87.25 360 PRO A C 1
ATOM 2689 O O . PRO A 1 360 ? 12.758 -6.924 -0.095 1.00 87.25 360 PRO A O 1
ATOM 2692 N N . PRO A 1 361 ? 12.396 -8.760 -1.338 1.00 83.12 361 PRO A N 1
ATOM 2693 C CA . PRO A 1 361 ? 12.632 -8.050 -2.575 1.00 83.12 361 PRO A CA 1
ATOM 2694 C C . PRO A 1 361 ? 11.492 -7.045 -2.760 1.00 83.12 361 PRO A C 1
ATOM 2696 O O . PRO A 1 361 ? 10.331 -7.436 -2.866 1.00 83.12 361 PRO A O 1
ATOM 2699 N N . ARG A 1 362 ? 11.825 -5.752 -2.865 1.00 80.81 362 ARG A N 1
ATOM 2700 C CA . ARG A 1 362 ? 10.857 -4.632 -2.967 1.00 80.81 362 ARG A CA 1
ATOM 2701 C C . ARG A 1 362 ? 9.830 -4.772 -4.091 1.00 80.81 362 ARG A C 1
ATOM 2703 O O . ARG A 1 362 ? 8.854 -4.034 -4.149 1.00 80.81 362 ARG A O 1
ATOM 2710 N N . TYR A 1 363 ? 10.088 -5.667 -5.035 1.00 82.12 363 TYR A N 1
ATOM 2711 C CA . TYR A 1 363 ? 9.264 -5.850 -6.211 1.00 82.12 363 TYR A CA 1
ATOM 2712 C C . TYR A 1 363 ? 8.057 -6.764 -5.957 1.00 82.12 363 TYR A C 1
ATOM 2714 O O . TYR A 1 363 ? 7.097 -6.671 -6.721 1.00 82.12 363 TYR A O 1
ATOM 2722 N N . CYS A 1 364 ? 8.111 -7.682 -4.979 1.00 89.25 364 CYS A N 1
ATOM 2723 C CA . CYS A 1 364 ? 6.975 -8.550 -4.662 1.00 89.25 364 CYS A CA 1
ATOM 2724 C C . CYS A 1 364 ? 6.140 -7.938 -3.535 1.00 89.25 364 CYS A C 1
ATOM 2726 O O . CYS A 1 364 ? 6.698 -7.708 -2.468 1.00 89.25 364 CYS A O 1
ATOM 2728 N N . PRO A 1 365 ? 4.835 -7.687 -3.741 1.00 85.69 365 PRO A N 1
ATOM 2729 C CA . PRO A 1 365 ? 3.970 -7.192 -2.670 1.00 85.69 365 PRO A CA 1
ATOM 2730 C C . PRO A 1 365 ? 3.643 -8.268 -1.623 1.00 85.69 365 PRO A C 1
ATOM 2732 O O . PRO A 1 365 ? 3.121 -7.941 -0.565 1.00 85.69 365 PRO A O 1
ATOM 2735 N N . ASP A 1 366 ? 3.910 -9.538 -1.929 1.00 88.06 366 ASP A N 1
ATOM 2736 C CA . ASP A 1 366 ? 3.567 -10.667 -1.074 1.00 88.06 366 ASP A CA 1
ATOM 2737 C C . ASP A 1 366 ? 4.689 -10.962 -0.068 1.00 88.06 366 ASP A C 1
ATOM 2739 O O . ASP A 1 366 ? 5.829 -11.249 -0.449 1.00 88.06 366 ASP A O 1
ATOM 2743 N N . TRP A 1 367 ? 4.358 -10.899 1.221 1.00 84.75 367 TRP A N 1
ATOM 2744 C CA . TRP A 1 367 ? 5.285 -11.132 2.327 1.00 84.75 367 TRP A CA 1
ATOM 2745 C C . TRP A 1 367 ? 5.631 -12.612 2.506 1.00 84.75 367 TRP A C 1
ATOM 2747 O O . TRP A 1 367 ? 6.726 -12.921 2.970 1.00 84.75 367 TRP A O 1
ATOM 2757 N N . SER A 1 368 ? 4.776 -13.532 2.069 1.00 88.12 368 SER A N 1
ATOM 2758 C CA . SER A 1 368 ? 5.093 -14.962 2.073 1.00 88.12 368 SER A CA 1
ATOM 2759 C C . SER A 1 368 ? 5.895 -15.376 0.835 1.00 88.12 368 SER A C 1
ATOM 2761 O O . SER A 1 368 ? 6.298 -16.530 0.727 1.00 88.12 368 SER A O 1
ATOM 2763 N N . CYS A 1 369 ? 6.169 -14.460 -0.104 1.00 91.56 369 CYS A N 1
ATOM 2764 C CA . CYS A 1 369 ? 6.983 -14.753 -1.278 1.00 91.56 369 CYS A CA 1
ATOM 2765 C C . CYS A 1 369 ? 8.491 -14.681 -0.986 1.00 91.56 369 CYS A C 1
ATOM 2767 O O . CYS A 1 369 ? 9.048 -13.642 -0.629 1.00 91.56 369 CYS A O 1
ATOM 2769 N N . GLU A 1 370 ? 9.161 -15.772 -1.323 1.00 89.00 370 GLU A N 1
ATOM 2770 C CA . GLU A 1 370 ? 10.595 -16.006 -1.310 1.00 89.00 370 GLU A CA 1
ATOM 2771 C C . GLU A 1 370 ? 11.103 -16.191 -2.746 1.00 89.00 370 GLU A C 1
ATOM 2773 O O . GLU A 1 370 ? 10.954 -17.253 -3.345 1.00 89.00 370 GLU A O 1
ATOM 2778 N N . ASP A 1 371 ? 11.657 -15.134 -3.342 1.00 88.06 371 ASP A N 1
ATOM 2779 C CA . ASP A 1 371 ? 12.331 -15.189 -4.655 1.00 88.06 371 ASP A CA 1
ATOM 2780 C C . ASP A 1 371 ? 11.494 -15.798 -5.795 1.00 88.06 371 ASP A C 1
ATOM 2782 O O . ASP A 1 371 ? 12.005 -16.347 -6.769 1.00 88.06 371 ASP A O 1
ATOM 2786 N N . GLY A 1 372 ? 10.173 -15.641 -5.707 1.00 90.62 372 GLY A N 1
ATOM 2787 C CA . GLY A 1 372 ? 9.236 -16.195 -6.677 1.00 90.62 372 GLY A CA 1
ATOM 2788 C C . GLY A 1 372 ? 8.550 -17.479 -6.244 1.00 90.62 372 GLY A C 1
ATOM 2789 O O . GLY A 1 372 ? 7.778 -17.993 -7.042 1.00 90.62 372 GLY A O 1
ATOM 2790 N N . THR A 1 373 ? 8.749 -17.935 -5.010 1.00 91.25 373 THR A N 1
ATOM 2791 C CA . THR A 1 373 ? 8.118 -19.127 -4.430 1.00 91.25 373 THR A CA 1
ATOM 2792 C C . THR A 1 373 ? 7.473 -18.771 -3.096 1.00 91.25 373 THR A C 1
ATOM 2794 O O . THR A 1 373 ? 8.037 -18.005 -2.331 1.00 91.25 373 THR A O 1
ATOM 2797 N N . MET A 1 374 ? 6.286 -19.276 -2.797 1.00 91.00 374 MET A N 1
ATOM 2798 C CA . MET A 1 374 ? 5.619 -19.038 -1.516 1.00 91.00 374 MET A CA 1
ATOM 2799 C C . MET A 1 374 ? 6.233 -19.925 -0.428 1.00 91.00 374 MET A C 1
ATOM 2801 O O . MET A 1 374 ? 6.356 -21.129 -0.634 1.00 91.00 374 MET A O 1
ATOM 2805 N N . ILE A 1 375 ? 6.594 -19.352 0.724 1.00 85.00 375 ILE A N 1
ATOM 2806 C CA . ILE A 1 375 ? 7.245 -20.071 1.836 1.00 85.00 375 ILE A CA 1
ATOM 2807 C C . ILE A 1 375 ? 6.355 -21.210 2.348 1.00 85.00 375 ILE A C 1
ATOM 2809 O O . ILE A 1 375 ? 6.836 -22.319 2.559 1.00 85.00 375 ILE A O 1
ATOM 2813 N N . ASP A 1 376 ? 5.057 -20.947 2.494 1.00 86.06 376 ASP A N 1
ATOM 2814 C CA . ASP A 1 376 ? 4.134 -21.874 3.155 1.00 86.06 376 ASP A CA 1
ATOM 2815 C C . ASP A 1 376 ? 3.738 -23.061 2.265 1.00 86.06 376 ASP A C 1
ATOM 2817 O O . ASP A 1 376 ? 3.459 -24.151 2.758 1.00 86.06 376 ASP A O 1
ATOM 2821 N N . THR A 1 377 ? 3.700 -22.861 0.944 1.00 91.06 377 THR A N 1
ATOM 2822 C CA . THR A 1 377 ? 3.180 -23.859 -0.006 1.00 91.06 377 THR A CA 1
ATOM 2823 C C . THR A 1 377 ? 4.239 -24.433 -0.940 1.00 91.06 377 THR A C 1
ATOM 2825 O O . THR A 1 377 ? 3.992 -25.454 -1.577 1.00 91.06 377 THR A O 1
ATOM 2828 N N . GLY A 1 378 ? 5.392 -23.774 -1.083 1.00 89.88 378 GLY A N 1
ATOM 2829 C CA . GLY A 1 378 ? 6.407 -24.119 -2.080 1.00 89.88 378 GLY A CA 1
ATOM 2830 C C . GLY A 1 378 ? 5.972 -23.880 -3.534 1.00 89.88 378 GLY A C 1
ATOM 2831 O O . GLY A 1 378 ? 6.711 -24.217 -4.455 1.00 89.88 378 GLY A O 1
ATOM 2832 N N . VAL A 1 379 ? 4.785 -23.309 -3.766 1.00 93.88 379 VAL A N 1
ATOM 2833 C CA . VAL A 1 379 ? 4.260 -23.020 -5.109 1.00 93.88 379 VAL A CA 1
ATOM 2834 C C . VAL A 1 379 ? 4.842 -21.703 -5.621 1.00 93.88 379 VAL A C 1
ATOM 2836 O O . VAL A 1 379 ? 5.108 -20.788 -4.840 1.00 93.88 379 VAL A O 1
ATOM 2839 N N . GLU A 1 380 ? 5.017 -21.567 -6.938 1.00 94.31 380 GLU A N 1
ATOM 2840 C CA . GLU A 1 380 ? 5.441 -20.300 -7.536 1.00 94.31 380 GLU A CA 1
ATOM 2841 C C . GLU A 1 380 ? 4.485 -19.152 -7.155 1.00 94.31 380 GLU A C 1
ATOM 2843 O O . GLU A 1 380 ? 3.263 -19.230 -7.300 1.00 94.31 380 GLU A O 1
ATOM 2848 N N . CYS A 1 381 ? 5.052 -18.045 -6.683 1.00 94.44 381 CYS A N 1
ATOM 2849 C CA . CYS A 1 381 ? 4.312 -16.851 -6.316 1.00 94.44 381 CYS A CA 1
ATOM 2850 C C . CYS A 1 381 ? 3.647 -16.249 -7.558 1.00 94.44 381 CYS A C 1
ATOM 2852 O O . CYS A 1 381 ? 4.314 -15.778 -8.489 1.00 94.44 381 CYS A O 1
ATOM 2854 N N . ARG A 1 382 ? 2.314 -16.180 -7.529 1.00 95.38 382 ARG A N 1
ATOM 2855 C CA . ARG A 1 382 ? 1.491 -15.627 -8.609 1.00 95.38 382 ARG A CA 1
ATOM 2856 C C . ARG A 1 382 ? 1.921 -14.215 -9.017 1.00 95.38 382 ARG A C 1
ATOM 2858 O O . ARG A 1 382 ? 2.095 -13.948 -10.202 1.00 95.38 382 ARG A O 1
ATOM 2865 N N . ALA A 1 383 ? 2.186 -13.330 -8.055 1.00 91.81 383 ALA A N 1
ATOM 2866 C CA . ALA A 1 383 ? 2.620 -11.959 -8.340 1.00 91.81 383 ALA A CA 1
ATOM 2867 C C . ALA A 1 383 ? 4.008 -11.899 -9.008 1.00 91.81 383 ALA A C 1
ATOM 2869 O O . ALA A 1 383 ? 4.300 -10.992 -9.795 1.00 91.81 383 ALA A O 1
ATOM 2870 N N . CYS A 1 384 ? 4.901 -12.840 -8.692 1.00 91.88 384 CYS A N 1
ATOM 2871 C CA . CYS A 1 384 ? 6.187 -12.979 -9.376 1.00 91.88 384 CYS A CA 1
ATOM 2872 C C . CYS A 1 384 ? 6.012 -13.510 -10.801 1.00 91.88 384 CYS A C 1
ATOM 2874 O O . CYS A 1 384 ? 6.662 -12.996 -11.715 1.00 91.88 384 CYS A O 1
ATOM 2876 N N . LEU A 1 385 ? 5.122 -14.485 -10.998 1.00 94.12 385 LEU A N 1
ATOM 2877 C CA . LEU A 1 385 ? 4.797 -15.040 -12.309 1.00 94.12 385 LEU A CA 1
ATOM 2878 C C . LEU A 1 385 ? 4.192 -14.001 -13.245 1.00 94.12 385 LEU A C 1
ATOM 2880 O O . LEU A 1 385 ? 4.695 -13.823 -14.354 1.00 94.12 385 LEU A O 1
ATOM 2884 N N . GLU A 1 386 ? 3.189 -13.260 -12.780 1.00 93.19 386 GLU A N 1
ATOM 2885 C CA . GLU A 1 386 ? 2.556 -12.187 -13.547 1.00 93.19 386 GLU A CA 1
ATOM 2886 C C . GLU A 1 386 ? 3.589 -11.124 -13.939 1.00 93.19 386 GLU A C 1
ATOM 2888 O O . GLU A 1 386 ? 3.703 -10.774 -15.110 1.00 93.19 386 GLU A O 1
ATOM 2893 N N . ARG A 1 387 ? 4.459 -10.690 -13.016 1.00 90.06 387 ARG A N 1
ATOM 2894 C CA . ARG A 1 387 ? 5.544 -9.751 -13.354 1.00 90.06 387 ARG A CA 1
ATOM 2895 C C . ARG A 1 387 ? 6.548 -10.327 -14.345 1.00 90.06 387 ARG A C 1
ATOM 2897 O O . ARG A 1 387 ? 7.027 -9.599 -15.213 1.00 90.06 387 ARG A O 1
ATOM 2904 N N . ARG A 1 388 ? 6.904 -11.609 -14.232 1.00 91.88 388 ARG A N 1
ATOM 2905 C CA . ARG A 1 388 ? 7.805 -12.279 -15.183 1.00 91.88 388 ARG A CA 1
ATOM 2906 C C . ARG A 1 388 ? 7.165 -12.336 -16.573 1.00 91.88 388 ARG A C 1
ATOM 2908 O O . ARG A 1 388 ? 7.851 -12.035 -17.549 1.00 91.88 388 ARG A O 1
ATOM 2915 N N . ALA A 1 389 ? 5.871 -12.644 -16.653 1.00 91.62 389 ALA A N 1
ATOM 2916 C CA . ALA A 1 389 ? 5.093 -12.629 -17.887 1.00 91.62 389 ALA A CA 1
ATOM 2917 C C . ALA A 1 389 ? 5.007 -11.217 -18.484 1.00 91.62 389 ALA A C 1
ATOM 2919 O O . ALA A 1 389 ? 5.344 -11.044 -19.652 1.00 91.62 389 ALA A O 1
ATOM 2920 N N . SER A 1 390 ? 4.697 -10.195 -17.682 1.00 89.44 390 SER A N 1
ATOM 2921 C CA . SER A 1 390 ? 4.657 -8.796 -18.128 1.00 89.44 390 SER A CA 1
ATOM 2922 C C . SER A 1 390 ? 6.014 -8.307 -18.630 1.00 89.44 390 SER A C 1
ATOM 2924 O O . SER A 1 390 ? 6.086 -7.666 -19.673 1.00 89.44 390 SER A O 1
ATOM 2926 N N . ARG A 1 391 ? 7.120 -8.654 -17.953 1.00 88.56 391 ARG A N 1
ATOM 2927 C CA . ARG A 1 391 ? 8.475 -8.337 -18.443 1.00 88.56 391 ARG A CA 1
ATOM 2928 C C . ARG A 1 391 ? 8.787 -9.042 -19.760 1.00 88.56 391 ARG A C 1
ATOM 2930 O O . ARG A 1 391 ? 9.427 -8.449 -20.622 1.00 88.56 391 ARG A O 1
ATOM 2937 N N . ARG A 1 392 ? 8.357 -10.297 -19.919 1.00 92.88 392 ARG A N 1
ATOM 2938 C CA . ARG A 1 392 ? 8.525 -11.048 -21.170 1.00 92.88 392 ARG A CA 1
ATOM 2939 C C . ARG A 1 392 ? 7.717 -10.413 -22.305 1.00 92.88 392 ARG A C 1
ATOM 2941 O O . ARG A 1 392 ? 8.269 -10.227 -23.381 1.00 92.88 392 ARG A O 1
ATOM 2948 N N . ALA A 1 393 ? 6.468 -10.027 -22.046 1.00 92.06 393 ALA A N 1
ATOM 2949 C CA . ALA A 1 393 ? 5.605 -9.349 -23.010 1.00 92.06 393 ALA A CA 1
ATOM 2950 C C . ALA A 1 393 ? 6.158 -7.973 -23.413 1.00 92.06 393 ALA A C 1
ATOM 2952 O O . ALA A 1 393 ? 6.228 -7.668 -24.597 1.00 92.06 393 ALA A O 1
ATOM 2953 N N . ALA A 1 394 ? 6.635 -7.178 -22.451 1.00 88.44 394 ALA A N 1
ATOM 2954 C CA . ALA A 1 394 ? 7.251 -5.881 -22.726 1.00 88.44 394 ALA A CA 1
ATOM 2955 C C . ALA A 1 394 ? 8.511 -6.012 -23.598 1.00 88.44 394 ALA A C 1
ATOM 2957 O O . ALA A 1 394 ? 8.644 -5.293 -24.583 1.00 88.44 394 ALA A O 1
ATOM 2958 N N . ARG A 1 395 ? 9.388 -6.985 -23.305 1.00 90.31 395 ARG A N 1
ATOM 2959 C CA . ARG A 1 395 ? 10.556 -7.279 -24.156 1.00 90.31 395 ARG A CA 1
ATOM 2960 C C . ARG A 1 395 ? 10.153 -7.729 -25.558 1.00 90.31 395 ARG A C 1
ATOM 2962 O O . ARG A 1 395 ? 10.758 -7.285 -26.524 1.00 90.31 395 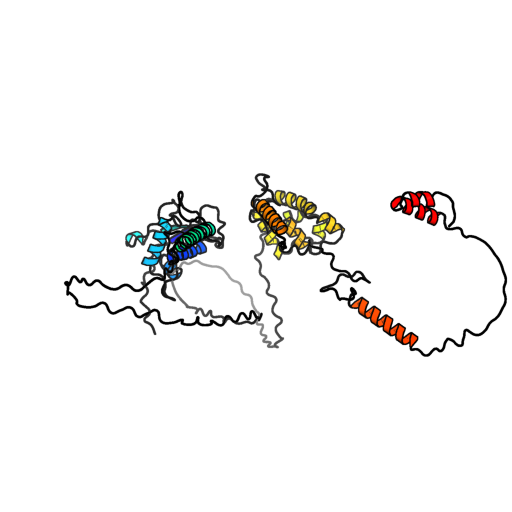ARG A O 1
ATOM 2969 N N . ALA A 1 396 ? 9.130 -8.577 -25.674 1.00 91.31 396 ALA A N 1
ATOM 2970 C CA . ALA A 1 396 ? 8.606 -9.005 -26.970 1.00 91.31 396 ALA A CA 1
ATOM 2971 C C . ALA A 1 396 ? 8.010 -7.833 -27.774 1.00 91.31 396 ALA A C 1
ATOM 2973 O O . ALA A 1 396 ? 8.094 -7.828 -28.995 1.00 91.31 396 ALA A O 1
ATOM 2974 N N . ALA A 1 397 ? 7.467 -6.822 -27.091 1.00 94.06 397 ALA A N 1
ATOM 2975 C CA . ALA A 1 397 ? 6.967 -5.590 -27.694 1.00 94.06 397 ALA A CA 1
ATOM 2976 C C . ALA A 1 397 ? 8.067 -4.548 -27.996 1.00 94.06 397 ALA A C 1
ATOM 2978 O O . ALA A 1 397 ? 7.746 -3.432 -28.392 1.00 94.06 397 ALA A O 1
ATOM 2979 N N . GLY A 1 398 ? 9.348 -4.866 -27.769 1.00 92.31 398 GLY A N 1
ATOM 2980 C CA . GLY A 1 398 ? 10.456 -3.919 -27.943 1.00 92.31 398 GLY A CA 1
ATOM 2981 C C . GLY A 1 398 ? 10.467 -2.775 -26.923 1.00 92.31 398 GLY A C 1
ATOM 2982 O O . GLY A 1 398 ? 11.232 -1.826 -27.072 1.00 92.31 398 GLY A O 1
ATOM 2983 N N . LEU A 1 399 ? 9.639 -2.848 -25.877 1.00 90.44 399 LEU A N 1
ATOM 2984 C CA . LEU A 1 399 ? 9.661 -1.872 -24.798 1.00 90.44 399 LEU A CA 1
ATOM 2985 C C . LEU A 1 399 ? 10.870 -2.161 -23.914 1.00 90.44 399 LEU A C 1
ATOM 2987 O O . LEU A 1 399 ? 10.981 -3.233 -23.308 1.00 90.44 399 LEU A O 1
ATOM 2991 N N . GLU A 1 400 ? 11.769 -1.184 -23.821 1.00 80.81 400 GLU A N 1
ATOM 2992 C CA . GLU A 1 400 ? 12.881 -1.227 -22.886 1.00 80.81 400 GLU A CA 1
ATOM 2993 C C . GLU A 1 400 ? 12.313 -1.266 -21.462 1.00 80.81 400 GLU A C 1
ATOM 2995 O O . GLU A 1 400 ? 11.834 -0.274 -20.904 1.00 80.81 400 GLU A O 1
ATOM 3000 N N . VAL A 1 401 ? 12.309 -2.459 -20.867 1.00 72.69 401 VAL A N 1
ATOM 3001 C CA . VAL A 1 401 ? 11.935 -2.622 -19.469 1.00 72.69 401 VAL A CA 1
ATOM 3002 C C . VAL A 1 401 ? 13.044 -1.972 -18.663 1.00 72.69 401 VAL A C 1
ATOM 3004 O O . VAL A 1 401 ? 14.067 -2.607 -18.411 1.00 72.69 401 VAL A O 1
ATOM 3007 N N . LYS A 1 402 ? 12.827 -0.725 -18.232 1.00 64.31 402 LYS A N 1
ATOM 3008 C CA . LYS A 1 402 ? 13.612 -0.101 -17.166 1.00 64.31 402 LYS A CA 1
ATOM 3009 C C . LYS A 1 402 ? 13.465 -0.980 -15.930 1.00 64.31 402 LYS A C 1
ATOM 3011 O O . LYS A 1 402 ? 12.538 -0.819 -15.138 1.00 64.31 402 LYS A O 1
ATOM 3016 N N . THR A 1 403 ? 14.337 -1.973 -15.790 1.00 56.47 403 THR A N 1
ATOM 3017 C CA . THR A 1 403 ? 14.483 -2.739 -14.560 1.00 56.47 403 THR A CA 1
ATOM 3018 C C . THR A 1 403 ? 14.894 -1.722 -13.519 1.00 56.47 403 THR A C 1
ATOM 3020 O O . THR A 1 403 ? 16.017 -1.225 -13.564 1.00 56.47 403 THR A O 1
ATOM 3023 N N . GLY A 1 404 ? 13.942 -1.314 -12.678 1.00 48.66 404 GLY A N 1
ATOM 3024 C CA . GLY A 1 404 ? 14.150 -0.268 -11.692 1.00 48.66 404 GLY A CA 1
ATOM 3025 C C . GLY A 1 404 ? 15.430 -0.547 -10.921 1.00 48.66 404 GLY A C 1
ATOM 3026 O O . GLY A 1 404 ? 15.490 -1.507 -10.173 1.00 48.66 404 GLY A O 1
ATOM 3027 N N . SER A 1 405 ? 16.454 0.266 -11.168 1.00 45.16 405 SER A N 1
ATOM 3028 C CA . SER A 1 405 ? 17.626 0.442 -10.321 1.00 45.16 405 SER A CA 1
ATOM 3029 C C . SER A 1 405 ? 18.205 -0.836 -9.684 1.00 45.16 405 SER A C 1
ATOM 3031 O O . SER A 1 405 ? 18.427 -0.867 -8.475 1.00 45.16 405 SER A O 1
ATOM 3033 N N . SER A 1 406 ? 18.570 -1.847 -10.477 1.00 44.88 406 SER A N 1
ATOM 3034 C CA . SER A 1 406 ? 19.834 -2.522 -10.163 1.00 44.88 406 SER A CA 1
ATOM 3035 C C . SER A 1 406 ? 20.923 -1.660 -10.779 1.00 44.88 406 SER A C 1
ATOM 3037 O O . SER A 1 406 ? 21.248 -1.762 -11.959 1.00 44.88 406 SER A O 1
ATOM 3039 N N . LYS A 1 407 ? 21.466 -0.756 -9.965 1.00 45.81 407 LYS A N 1
ATOM 3040 C CA . LYS A 1 407 ? 22.661 0.025 -10.300 1.00 45.81 407 LYS A CA 1
ATOM 3041 C C . LYS A 1 407 ? 23.922 -0.867 -10.346 1.00 45.81 407 LYS A C 1
ATOM 3043 O O . LYS A 1 407 ? 25.025 -0.345 -10.416 1.00 45.81 407 LYS A O 1
ATOM 3048 N N . THR A 1 408 ? 23.754 -2.191 -10.285 1.00 47.75 408 THR A N 1
ATOM 3049 C CA . THR A 1 408 ? 24.805 -3.203 -10.148 1.00 47.75 408 THR A CA 1
ATOM 3050 C C . THR A 1 408 ? 24.781 -4.290 -11.229 1.00 47.75 408 THR A C 1
ATOM 3052 O O . THR A 1 408 ? 25.683 -5.113 -11.239 1.00 47.75 408 THR A O 1
ATOM 3055 N N . GLY A 1 409 ? 23.819 -4.315 -12.162 1.00 41.50 409 GLY A N 1
ATOM 3056 C CA . GLY A 1 409 ? 23.620 -5.497 -13.024 1.00 41.50 409 GLY A CA 1
ATOM 3057 C C . GLY A 1 409 ? 23.397 -5.247 -14.514 1.00 41.50 409 GLY A C 1
ATOM 3058 O O . GLY A 1 409 ? 22.848 -6.110 -15.190 1.00 41.50 409 GLY A O 1
ATOM 3059 N N . GLY A 1 410 ? 23.770 -4.076 -15.031 1.00 37.16 410 GLY A N 1
ATOM 3060 C CA . GLY A 1 410 ? 23.612 -3.711 -16.442 1.00 37.16 410 GLY A CA 1
ATOM 3061 C C . GLY A 1 410 ? 24.912 -3.203 -17.046 1.00 37.16 410 GLY A C 1
ATOM 3062 O O . GLY A 1 410 ? 24.944 -2.101 -17.583 1.00 37.16 410 GLY A O 1
ATOM 3063 N N . GLY A 1 411 ? 25.987 -3.980 -16.910 1.00 38.72 411 GLY A N 1
ATOM 3064 C CA . GLY A 1 411 ? 27.247 -3.746 -17.603 1.00 38.72 411 GLY A CA 1
ATOM 3065 C C . GLY A 1 411 ? 27.096 -3.945 -19.110 1.00 38.72 411 GLY A C 1
ATOM 3066 O O . GLY A 1 411 ? 27.585 -4.924 -19.663 1.00 38.72 411 GLY A O 1
ATOM 3067 N N . GLY A 1 412 ? 26.496 -2.977 -19.805 1.00 42.00 412 GLY A N 1
ATOM 3068 C CA . GLY A 1 412 ? 27.165 -2.546 -21.026 1.00 42.00 412 GLY A CA 1
ATOM 3069 C C . GLY A 1 412 ? 28.551 -2.127 -20.560 1.00 42.00 412 GLY A C 1
ATOM 3070 O O . GLY A 1 412 ? 28.626 -1.262 -19.686 1.00 42.00 412 GLY A O 1
ATOM 3071 N N . ARG A 1 413 ? 29.606 -2.839 -20.992 1.00 51.88 413 ARG A N 1
ATOM 3072 C CA . ARG A 1 413 ? 30.990 -2.508 -20.622 1.00 51.88 413 ARG A CA 1
ATOM 3073 C C . ARG A 1 413 ? 31.103 -0.997 -20.720 1.00 51.88 413 ARG A C 1
ATOM 3075 O O . ARG A 1 413 ? 30.830 -0.463 -21.797 1.00 51.88 413 ARG A O 1
ATOM 3082 N N . MET A 1 414 ? 31.365 -0.324 -19.594 1.00 63.62 414 MET A N 1
ATOM 3083 C CA . MET A 1 414 ? 31.612 1.110 -19.651 1.00 63.62 414 MET A CA 1
ATOM 3084 C C . MET A 1 414 ? 32.690 1.267 -20.710 1.00 63.62 414 MET A C 1
ATOM 3086 O O . MET A 1 414 ? 33.698 0.572 -20.597 1.00 63.62 414 MET A O 1
ATOM 3090 N N . PRO A 1 415 ? 32.451 2.047 -21.772 1.00 77.56 415 PRO A N 1
ATOM 3091 C CA . PRO A 1 415 ? 33.462 2.234 -22.789 1.00 77.56 415 PRO A CA 1
ATOM 3092 C C . PRO A 1 415 ? 34.760 2.631 -22.081 1.00 77.56 415 PRO A C 1
ATOM 3094 O O . PRO A 1 415 ? 34.766 3.443 -21.149 1.00 77.56 415 PRO A O 1
ATOM 3097 N N . GLU A 1 416 ? 35.823 1.931 -22.438 1.00 90.50 416 GLU A N 1
ATOM 3098 C CA . GLU A 1 416 ? 37.139 2.075 -21.836 1.00 90.50 416 GLU A CA 1
ATOM 3099 C C . GLU A 1 416 ? 37.986 2.935 -22.770 1.00 90.50 416 GLU A C 1
ATOM 3101 O O . GLU A 1 416 ? 37.846 2.861 -23.992 1.00 90.50 416 GLU A O 1
ATOM 3106 N N . CYS A 1 417 ? 38.868 3.751 -22.198 1.00 92.56 417 CYS A N 1
ATOM 3107 C CA . CYS A 1 417 ? 39.885 4.463 -22.959 1.00 92.56 417 CYS A CA 1
ATOM 3108 C C . CYS A 1 417 ? 40.690 3.468 -23.802 1.00 92.56 417 CYS A C 1
ATOM 3110 O O . CYS A 1 417 ? 41.236 2.504 -23.260 1.00 92.56 417 CYS A O 1
ATOM 3112 N N . VAL A 1 418 ? 40.820 3.720 -25.105 1.00 95.19 418 VAL A N 1
ATOM 3113 C CA . VAL A 1 418 ? 41.549 2.820 -26.016 1.00 95.19 418 VAL A CA 1
ATOM 3114 C C . VAL A 1 418 ? 43.038 2.684 -25.669 1.00 95.19 418 VAL A C 1
ATOM 3116 O O . VAL A 1 418 ? 43.643 1.667 -25.999 1.00 95.19 418 VAL A O 1
ATOM 3119 N N . ILE A 1 419 ? 43.610 3.664 -24.955 1.00 92.62 419 ILE A N 1
ATOM 3120 C CA . ILE A 1 419 ? 45.019 3.678 -24.533 1.00 92.62 419 ILE A CA 1
ATOM 3121 C C . ILE A 1 419 ? 45.199 3.013 -23.160 1.00 92.62 419 ILE A C 1
ATOM 3123 O O . ILE A 1 419 ? 45.886 2.002 -23.045 1.00 92.62 419 ILE A O 1
ATOM 3127 N N . CYS A 1 420 ? 44.587 3.557 -22.102 1.00 91.94 420 CYS A N 1
ATOM 3128 C CA . CYS A 1 420 ? 44.857 3.123 -20.721 1.00 91.94 420 CYS A CA 1
ATOM 3129 C C . CYS A 1 420 ? 43.802 2.184 -20.120 1.00 91.94 420 CYS A C 1
ATOM 3131 O O . CYS A 1 420 ? 43.931 1.778 -18.968 1.00 91.94 420 CYS A O 1
ATOM 3133 N N . ARG A 1 421 ? 42.738 1.869 -20.869 1.00 89.56 421 ARG A N 1
ATOM 3134 C CA . ARG A 1 421 ? 41.574 1.076 -20.432 1.00 89.56 421 ARG A CA 1
ATOM 3135 C C . ARG A 1 421 ? 40.817 1.605 -19.211 1.00 89.56 421 ARG A C 1
ATOM 3137 O O . ARG A 1 421 ? 39.967 0.917 -18.654 1.00 89.56 421 ARG A O 1
ATOM 3144 N N . ALA A 1 422 ? 41.074 2.846 -18.802 1.00 86.50 422 ALA A N 1
ATOM 3145 C CA . ALA A 1 422 ? 40.282 3.487 -17.764 1.00 86.50 422 ALA A CA 1
ATOM 3146 C C . ALA A 1 422 ? 38.836 3.701 -18.262 1.00 86.50 422 ALA A C 1
ATOM 3148 O O . ALA A 1 422 ? 38.651 4.182 -19.384 1.00 86.50 422 ALA A O 1
ATOM 3149 N N . PRO A 1 423 ? 37.809 3.375 -17.461 1.00 84.75 423 PRO A N 1
ATOM 3150 C CA . PRO A 1 423 ? 36.415 3.549 -17.858 1.00 84.75 423 PRO A CA 1
ATOM 3151 C C . PRO A 1 423 ? 36.039 5.038 -17.947 1.00 84.75 423 PRO A C 1
ATOM 3153 O O . PRO A 1 423 ? 36.439 5.834 -17.093 1.00 84.75 423 PRO A O 1
ATOM 3156 N N . PHE A 1 424 ? 35.246 5.429 -18.952 1.00 83.62 424 PHE A N 1
ATOM 3157 C CA . PHE A 1 424 ? 34.824 6.824 -19.133 1.00 83.62 424 PHE A CA 1
ATOM 3158 C C . PHE A 1 424 ? 33.767 7.263 -18.106 1.00 83.62 424 PHE A C 1
ATOM 3160 O O . PHE A 1 424 ? 32.668 6.704 -18.082 1.00 83.62 424 PHE A O 1
ATOM 3167 N N . PRO A 1 425 ? 34.010 8.318 -17.305 1.00 74.69 425 PRO A N 1
ATOM 3168 C CA . PRO A 1 425 ? 32.979 8.928 -16.474 1.00 74.69 425 PRO A CA 1
ATOM 3169 C C . PRO A 1 425 ? 32.102 9.874 -17.318 1.00 74.69 425 PRO A C 1
ATOM 3171 O O . PRO A 1 425 ? 32.156 11.089 -17.153 1.00 74.69 425 PRO A O 1
ATOM 3174 N N . GLY A 1 426 ? 31.306 9.339 -18.251 1.00 78.06 426 GLY A N 1
ATOM 3175 C CA . GLY A 1 426 ? 30.383 10.138 -19.070 1.00 78.06 426 GLY A CA 1
ATOM 3176 C C . GLY A 1 426 ? 30.285 9.694 -20.528 1.00 78.06 426 GLY A C 1
ATOM 3177 O O . GLY A 1 426 ? 30.505 8.527 -20.846 1.00 78.06 426 GLY A O 1
ATOM 3178 N N . ALA A 1 427 ? 29.915 10.631 -21.407 1.00 79.88 427 ALA A N 1
ATOM 3179 C CA . ALA A 1 427 ? 29.916 10.405 -22.850 1.00 79.88 427 ALA A CA 1
ATOM 3180 C C . ALA A 1 427 ? 31.346 10.129 -23.339 1.00 79.88 427 ALA A C 1
ATOM 3182 O O . ALA A 1 427 ? 32.291 10.784 -22.898 1.00 79.88 427 ALA A O 1
ATOM 3183 N N . VAL A 1 428 ? 31.488 9.154 -24.235 1.00 86.00 428 VAL A N 1
ATOM 3184 C CA . VAL A 1 428 ? 32.771 8.817 -24.861 1.00 86.00 428 VAL A CA 1
ATOM 3185 C C . VAL A 1 428 ? 33.159 9.970 -25.784 1.00 86.00 428 VAL A C 1
ATOM 3187 O O . VAL A 1 428 ? 32.350 10.318 -26.645 1.00 86.00 428 VAL A O 1
ATOM 3190 N N . PRO A 1 429 ? 34.340 10.585 -25.614 1.00 88.25 429 PRO A N 1
ATOM 3191 C CA . PRO A 1 429 ? 34.863 11.540 -26.584 1.00 88.25 429 PRO A CA 1
ATOM 3192 C C . PRO A 1 429 ? 35.018 10.865 -27.948 1.00 88.25 429 PRO A C 1
ATOM 3194 O O . PRO A 1 429 ? 35.356 9.684 -27.999 1.00 88.25 429 PRO A O 1
ATOM 3197 N N . ASP A 1 430 ? 34.857 11.603 -29.047 1.00 92.19 430 ASP A N 1
ATOM 3198 C CA . ASP A 1 430 ? 34.988 11.037 -30.401 1.00 92.19 430 ASP A CA 1
ATOM 3199 C C . ASP A 1 430 ? 36.362 10.381 -30.653 1.00 92.19 430 ASP A C 1
ATOM 3201 O O . ASP A 1 430 ? 36.472 9.469 -31.468 1.00 92.19 430 ASP A O 1
ATOM 3205 N N . SER A 1 431 ? 37.406 10.798 -29.922 1.00 91.69 431 SER A N 1
ATOM 3206 C CA . SER A 1 431 ? 38.745 10.195 -29.979 1.00 91.69 431 SER A CA 1
ATOM 3207 C C . SER A 1 431 ? 38.827 8.797 -29.357 1.00 91.69 431 SER A C 1
ATOM 3209 O O . SER A 1 431 ? 39.773 8.065 -29.626 1.00 91.69 431 SER A O 1
ATOM 3211 N N . GLY A 1 432 ? 37.880 8.415 -28.494 1.00 93.88 432 GLY A N 1
ATOM 3212 C CA . GLY A 1 432 ? 37.967 7.181 -27.707 1.00 93.88 432 GLY A CA 1
ATOM 3213 C C . GLY A 1 432 ? 39.077 7.189 -26.644 1.00 93.88 432 GLY A C 1
ATOM 3214 O O . GLY A 1 432 ? 39.324 6.164 -26.005 1.00 93.88 432 GLY A O 1
ATOM 3215 N N . GLU A 1 433 ? 39.723 8.333 -26.405 1.00 95.62 433 GLU A N 1
ATOM 3216 C CA . GLU A 1 433 ? 40.800 8.518 -25.426 1.00 95.62 433 GLU A CA 1
ATOM 3217 C C . GLU A 1 433 ? 40.304 9.278 -24.189 1.00 95.62 433 GLU A C 1
ATOM 3219 O O . GLU A 1 433 ? 39.475 10.184 -24.284 1.00 95.62 433 GLU A O 1
ATOM 3224 N N . CYS A 1 434 ? 40.809 8.935 -23.001 1.00 93.25 434 CYS A N 1
ATOM 3225 C CA . CYS A 1 434 ? 40.523 9.715 -21.798 1.00 93.25 434 CYS A CA 1
ATOM 3226 C C . CYS A 1 434 ? 41.291 11.040 -21.803 1.00 93.25 434 CYS A C 1
ATOM 3228 O O . CYS A 1 434 ? 42.363 11.145 -22.390 1.00 93.25 434 CYS A O 1
ATOM 3230 N N . LEU A 1 435 ? 40.770 12.037 -21.080 1.00 92.06 435 LEU A N 1
ATOM 3231 C CA . LEU A 1 435 ? 41.348 13.386 -21.015 1.00 92.06 435 LEU A CA 1
ATOM 3232 C C . LEU A 1 435 ? 42.831 13.392 -20.595 1.00 92.06 435 LEU A C 1
ATOM 3234 O O . LEU A 1 435 ? 43.580 14.286 -20.976 1.00 92.06 435 LEU A O 1
ATOM 3238 N N . THR A 1 436 ? 43.255 12.414 -19.791 1.00 92.25 436 THR A N 1
ATOM 3239 C CA . THR A 1 436 ? 44.658 12.255 -19.391 1.00 92.25 436 THR A CA 1
ATOM 3240 C C . THR A 1 436 ? 45.511 11.782 -20.562 1.00 92.25 436 THR A C 1
ATOM 3242 O O . THR A 1 436 ? 46.481 12.454 -20.896 1.00 92.25 436 THR A O 1
ATOM 3245 N N . CYS A 1 437 ? 45.122 10.688 -21.225 1.00 93.50 437 CYS A N 1
ATOM 3246 C CA . CYS A 1 437 ? 45.852 10.176 -22.382 1.00 93.50 437 CYS A CA 1
ATOM 3247 C C . CYS A 1 437 ? 45.870 11.193 -23.524 1.00 93.50 437 CYS A C 1
ATOM 3249 O O . CYS A 1 437 ? 46.929 11.402 -24.093 1.00 93.50 437 CYS A O 1
ATOM 3251 N N . GLN A 1 438 ? 44.761 11.903 -23.765 1.00 95.00 438 GLN A N 1
ATOM 3252 C CA . GLN A 1 438 ? 44.690 12.966 -24.768 1.00 95.00 438 GLN A CA 1
ATOM 3253 C C . GLN A 1 438 ? 45.748 14.053 -24.517 1.00 95.00 438 GLN A C 1
ATOM 3255 O O . GLN A 1 438 ? 46.485 14.430 -25.428 1.00 95.00 438 GLN A O 1
ATOM 3260 N N . LYS A 1 439 ? 45.881 14.514 -23.266 1.00 94.00 439 LYS A N 1
ATOM 3261 C CA . LYS A 1 439 ? 46.908 15.494 -22.875 1.00 94.00 439 LYS A CA 1
ATOM 3262 C C . LYS A 1 439 ? 48.325 14.949 -23.014 1.00 94.00 439 LYS A C 1
ATOM 3264 O O . LYS A 1 439 ? 49.226 15.700 -23.371 1.00 94.00 439 LYS A O 1
ATOM 3269 N N . GLU A 1 440 ? 48.535 13.669 -22.724 1.00 94.00 440 GLU A N 1
ATOM 3270 C CA . GLU A 1 440 ? 49.835 13.016 -22.897 1.00 94.00 440 GLU A CA 1
ATOM 3271 C C . GLU A 1 440 ? 50.217 12.918 -24.376 1.00 94.00 440 GLU A C 1
ATOM 3273 O O . GLU A 1 440 ? 51.348 13.244 -24.729 1.00 94.00 440 GLU A O 1
ATOM 3278 N N . THR A 1 441 ? 49.278 12.560 -25.257 1.00 93.69 441 THR A N 1
ATOM 3279 C CA . THR A 1 441 ? 49.494 12.575 -26.711 1.00 93.69 441 THR A CA 1
ATOM 3280 C C . THR A 1 441 ? 49.742 13.979 -27.241 1.00 93.69 441 THR A C 1
ATOM 3282 O O . THR A 1 441 ? 50.673 14.169 -28.020 1.00 93.69 441 THR A O 1
ATOM 3285 N N . GLU A 1 442 ? 48.979 14.981 -26.801 1.00 94.25 442 GLU A N 1
ATOM 3286 C CA . GLU A 1 442 ? 49.203 16.381 -27.184 1.00 94.25 442 GLU A CA 1
ATOM 3287 C C . GLU A 1 442 ? 50.585 16.869 -26.728 1.00 94.25 442 GLU A C 1
ATOM 3289 O O . GLU A 1 442 ? 51.313 17.488 -27.506 1.00 94.25 442 GLU A O 1
ATOM 3294 N N . ALA A 1 443 ? 50.995 16.536 -25.501 1.00 93.25 443 ALA A N 1
ATOM 3295 C CA . ALA A 1 443 ? 52.319 16.867 -24.985 1.00 93.25 443 ALA A CA 1
ATOM 3296 C C . ALA A 1 443 ? 53.441 16.142 -25.748 1.00 93.25 443 ALA A C 1
ATOM 3298 O O . ALA A 1 443 ? 54.464 16.753 -26.059 1.00 93.25 443 ALA A O 1
ATOM 3299 N N . ALA A 1 444 ? 53.254 14.864 -26.089 1.00 91.69 444 ALA A N 1
ATOM 3300 C CA . ALA A 1 444 ? 54.215 14.088 -26.868 1.00 91.69 444 ALA A CA 1
ATOM 3301 C C . ALA A 1 444 ? 54.360 14.623 -28.301 1.00 91.69 444 ALA A C 1
ATOM 3303 O O . ALA A 1 444 ? 55.479 14.740 -28.801 1.00 91.69 444 ALA A O 1
ATOM 3304 N N . LEU A 1 445 ? 53.253 15.005 -28.945 1.00 94.00 445 LEU A N 1
ATOM 3305 C CA . LEU A 1 445 ? 53.263 15.635 -30.266 1.00 94.00 445 LEU A CA 1
ATOM 3306 C C . LEU A 1 445 ? 53.930 17.010 -30.231 1.00 94.00 445 LEU A C 1
ATOM 3308 O O . LEU A 1 445 ? 54.748 17.307 -31.099 1.00 94.00 445 LEU A O 1
ATOM 3312 N N . ALA A 1 446 ? 53.648 17.823 -29.210 1.00 93.62 446 ALA A N 1
ATOM 3313 C CA . ALA A 1 446 ? 54.317 19.106 -29.021 1.00 93.62 446 ALA A CA 1
ATOM 3314 C C . ALA A 1 446 ? 55.833 18.931 -28.823 1.00 93.62 446 ALA A C 1
ATOM 3316 O O . ALA A 1 446 ? 56.622 19.657 -29.427 1.00 93.62 446 ALA A O 1
ATOM 3317 N N . ALA A 1 447 ? 56.254 17.937 -28.034 1.00 91.69 447 ALA A N 1
ATOM 3318 C CA . ALA A 1 447 ? 57.665 17.615 -27.839 1.00 91.69 447 ALA A CA 1
ATOM 3319 C C . ALA A 1 447 ? 58.337 17.110 -29.129 1.00 91.69 447 ALA A C 1
ATOM 3321 O O . ALA A 1 447 ? 59.476 17.479 -29.415 1.00 91.69 447 ALA A O 1
ATOM 3322 N N . LEU A 1 448 ? 57.639 16.292 -29.925 1.00 90.19 448 LEU A N 1
ATOM 3323 C CA . LEU A 1 448 ? 58.135 15.816 -31.216 1.00 90.19 448 LEU A CA 1
ATOM 3324 C C . LEU A 1 448 ? 58.281 16.969 -32.218 1.00 90.19 448 LEU A C 1
ATOM 3326 O O . LEU A 1 448 ? 59.329 17.072 -32.849 1.00 90.19 448 LEU A O 1
ATOM 3330 N N . SER A 1 449 ? 57.278 17.850 -32.321 1.00 91.62 449 SER A N 1
ATOM 3331 C CA . SER A 1 449 ? 57.346 19.055 -33.161 1.00 91.62 449 SER A CA 1
ATOM 3332 C C . SER A 1 449 ? 58.531 19.915 -32.752 1.00 91.62 449 SER A C 1
ATOM 3334 O O . SER A 1 449 ? 59.384 20.197 -33.579 1.00 91.62 449 SER A O 1
ATOM 3336 N N . ALA A 1 450 ? 58.680 20.210 -31.456 1.00 90.44 450 ALA A N 1
ATOM 3337 C CA . ALA A 1 450 ? 59.808 20.989 -30.953 1.00 90.44 450 ALA A CA 1
ATOM 3338 C C . ALA A 1 450 ? 61.173 20.355 -31.278 1.00 90.44 450 ALA A C 1
ATOM 3340 O O . ALA A 1 450 ? 62.153 21.072 -31.465 1.00 90.44 450 ALA A O 1
ATOM 3341 N N . ARG A 1 451 ? 61.253 19.020 -31.358 1.00 85.44 451 ARG A N 1
ATOM 3342 C CA . ARG A 1 451 ? 62.481 18.306 -31.732 1.00 85.44 451 ARG A CA 1
ATOM 3343 C C . ARG A 1 451 ? 62.760 18.334 -33.236 1.00 85.44 451 ARG A C 1
ATOM 3345 O O . ARG A 1 451 ? 63.923 18.290 -33.611 1.00 85.44 451 ARG A O 1
ATOM 3352 N N . LEU A 1 452 ? 61.725 18.384 -34.072 1.00 84.19 452 LEU A N 1
ATOM 3353 C CA . LEU A 1 452 ? 61.847 18.518 -35.530 1.00 84.19 452 LEU A CA 1
ATOM 3354 C C . LEU A 1 452 ? 62.102 19.970 -35.956 1.00 84.19 452 LEU A C 1
ATOM 3356 O O . LEU A 1 452 ? 62.820 20.207 -36.920 1.00 84.19 452 LEU A O 1
ATOM 3360 N N . ASP A 1 453 ? 61.549 20.927 -35.213 1.00 83.38 453 ASP A N 1
ATOM 3361 C CA . ASP A 1 453 ? 61.770 22.363 -35.397 1.00 83.38 453 ASP A CA 1
ATOM 3362 C C . ASP A 1 453 ? 63.109 22.822 -34.795 1.00 83.38 453 ASP A C 1
ATOM 3364 O O . ASP A 1 453 ? 63.556 23.945 -35.043 1.00 83.38 453 ASP A O 1
ATOM 3368 N N . ALA A 1 454 ? 63.764 21.966 -34.001 1.00 80.56 454 ALA A N 1
ATOM 3369 C CA . ALA A 1 454 ? 65.121 22.212 -33.549 1.00 80.56 454 ALA A CA 1
ATOM 3370 C C . ALA A 1 454 ? 66.041 22.222 -34.782 1.00 80.56 454 ALA A C 1
ATOM 3372 O O . ALA A 1 454 ? 66.138 21.206 -35.471 1.00 80.56 454 ALA A O 1
ATOM 3373 N N . PRO A 1 455 ? 66.712 23.347 -35.087 1.00 73.00 455 PRO A N 1
ATOM 3374 C CA . PRO A 1 455 ? 67.578 23.435 -36.249 1.00 73.00 455 PRO A CA 1
ATOM 3375 C C . PRO A 1 455 ? 68.677 22.373 -36.154 1.00 73.00 455 PRO A C 1
ATOM 3377 O O . PRO A 1 455 ? 69.400 22.284 -35.161 1.00 73.00 455 PRO A O 1
ATOM 3380 N N . ASP A 1 456 ? 68.740 21.565 -37.205 1.00 59.66 456 ASP A N 1
ATOM 3381 C CA . ASP A 1 456 ? 69.595 20.408 -37.451 1.00 59.66 456 ASP A CA 1
ATOM 3382 C C . ASP A 1 456 ? 71.091 20.694 -37.176 1.00 59.66 456 ASP A C 1
ATOM 3384 O O . ASP A 1 456 ? 71.859 21.039 -38.071 1.00 59.66 456 ASP A O 1
ATOM 3388 N N . LEU A 1 457 ? 71.533 20.562 -35.920 1.00 53.88 457 LEU A N 1
ATOM 3389 C CA . LEU A 1 457 ? 72.950 20.672 -35.529 1.00 53.88 457 LEU A CA 1
ATOM 3390 C C . LEU A 1 457 ? 73.665 19.310 -35.453 1.00 53.88 457 LEU A C 1
ATOM 3392 O O . LEU A 1 457 ? 74.761 19.228 -34.903 1.00 53.88 457 LEU A O 1
ATOM 3396 N N . ALA A 1 458 ? 73.074 18.235 -35.988 1.00 54.22 458 ALA A N 1
ATOM 3397 C CA . ALA A 1 458 ? 73.637 16.884 -35.876 1.00 54.22 458 ALA A CA 1
ATOM 3398 C C . ALA A 1 458 ? 73.825 16.131 -37.205 1.00 54.22 458 ALA A C 1
ATOM 3400 O O . ALA A 1 458 ? 74.360 15.025 -37.186 1.00 54.22 458 ALA A O 1
ATOM 3401 N N . TRP A 1 459 ? 73.457 16.698 -38.360 1.00 54.12 459 TRP A N 1
ATOM 3402 C CA . TRP A 1 459 ? 73.682 16.016 -39.644 1.00 54.12 459 TRP A CA 1
ATOM 3403 C C . TRP A 1 459 ? 75.130 16.151 -40.169 1.00 54.12 459 TRP A C 1
ATOM 3405 O O . TRP A 1 459 ? 75.559 15.345 -40.993 1.00 54.12 459 TRP A O 1
ATOM 3415 N N . GLU A 1 460 ? 75.933 17.091 -39.647 1.00 52.09 460 GLU A N 1
ATOM 3416 C CA . GLU A 1 460 ? 77.334 17.278 -40.071 1.00 52.09 460 GLU A CA 1
ATOM 3417 C C . GLU A 1 460 ? 78.333 16.290 -39.430 1.00 52.09 460 GLU A C 1
ATOM 3419 O O . GLU A 1 460 ? 79.483 16.229 -39.861 1.00 52.09 460 GLU A O 1
ATOM 3424 N N . SER A 1 461 ? 77.938 15.465 -38.446 1.00 52.56 461 SER A N 1
ATOM 3425 C CA . SER A 1 461 ? 78.882 14.554 -37.766 1.00 52.56 461 SER A CA 1
ATOM 3426 C C . SER A 1 461 ? 78.954 13.129 -38.330 1.00 52.56 461 SER A C 1
ATOM 3428 O O . SER A 1 461 ? 79.703 12.316 -37.793 1.00 52.56 461 SER A O 1
ATOM 3430 N N . TRP A 1 462 ? 78.191 12.784 -39.375 1.00 54.53 462 TRP A N 1
ATOM 3431 C CA . TRP A 1 462 ? 78.176 11.417 -39.937 1.00 54.53 462 TRP A CA 1
ATOM 3432 C C . TRP A 1 462 ? 78.861 11.276 -41.301 1.00 54.53 462 TRP A C 1
ATOM 3434 O O . TRP A 1 462 ? 78.896 10.183 -41.861 1.00 54.53 462 TRP A O 1
ATOM 3444 N N . ALA A 1 463 ? 79.475 12.341 -41.821 1.00 54.41 463 ALA A N 1
ATOM 3445 C CA . ALA A 1 463 ? 80.280 12.283 -43.038 1.00 54.41 463 ALA A CA 1
ATOM 3446 C C . ALA A 1 463 ? 81.786 12.164 -42.724 1.00 54.41 463 ALA A C 1
ATOM 3448 O O . ALA A 1 463 ? 82.552 13.095 -42.952 1.00 54.41 463 ALA A O 1
ATOM 3449 N N . ALA A 1 464 ? 82.224 11.002 -42.228 1.00 43.91 464 ALA A N 1
ATOM 3450 C CA . ALA A 1 464 ? 83.627 10.579 -42.317 1.00 43.91 464 ALA A CA 1
ATOM 3451 C C . ALA A 1 464 ? 83.729 9.038 -42.394 1.00 43.91 464 ALA A C 1
ATOM 3453 O O . ALA A 1 464 ? 83.281 8.363 -41.466 1.00 43.91 464 ALA A O 1
ATOM 3454 N N . PRO A 1 465 ? 84.301 8.463 -43.472 1.00 58.81 465 PRO A N 1
ATOM 3455 C CA . PRO A 1 465 ? 84.468 7.022 -43.627 1.00 58.81 465 PRO A CA 1
ATOM 3456 C C . PRO A 1 465 ? 85.877 6.563 -43.205 1.00 58.81 465 PRO A C 1
ATOM 3458 O O . PRO A 1 465 ? 86.875 7.153 -43.612 1.00 58.81 465 PRO A O 1
ATOM 3461 N N . ALA A 1 466 ? 85.960 5.467 -42.454 1.00 41.50 466 ALA A N 1
ATOM 3462 C CA . ALA A 1 466 ? 87.139 4.598 -42.352 1.00 41.50 466 ALA A CA 1
ATOM 3463 C C . ALA A 1 466 ? 86.606 3.192 -42.008 1.00 41.50 466 ALA A C 1
ATOM 3465 O O . ALA A 1 466 ? 85.981 3.021 -40.968 1.00 41.50 466 ALA A O 1
ATOM 3466 N N . ALA A 1 467 ? 86.514 2.247 -42.947 1.00 50.88 467 ALA A N 1
ATOM 3467 C CA . ALA A 1 467 ? 87.615 1.446 -43.495 1.00 50.88 467 ALA A CA 1
ATOM 3468 C C . ALA A 1 467 ? 88.398 0.710 -42.392 1.00 50.88 467 ALA A C 1
ATOM 3470 O O . ALA A 1 467 ? 89.326 1.278 -41.832 1.00 50.88 467 ALA A O 1
ATOM 3471 N N . ASP A 1 468 ? 87.950 -0.503 -42.041 1.00 44.06 468 ASP A N 1
ATOM 3472 C CA . ASP A 1 468 ? 88.736 -1.756 -42.065 1.00 44.06 468 ASP A CA 1
ATOM 3473 C C . ASP A 1 468 ? 87.950 -2.906 -41.385 1.00 44.06 468 ASP A C 1
ATOM 3475 O O . ASP A 1 468 ? 87.420 -2.750 -40.286 1.00 44.06 468 ASP A O 1
ATOM 3479 N N . GLY A 1 469 ? 87.831 -4.052 -42.077 1.00 41.38 469 GLY A N 1
ATOM 3480 C CA . GLY A 1 469 ? 87.291 -5.327 -41.550 1.00 41.38 469 GLY A CA 1
ATOM 3481 C C . GLY A 1 469 ? 88.263 -6.025 -40.574 1.00 41.38 469 GLY A C 1
ATOM 3482 O O . GLY A 1 469 ? 89.305 -5.435 -40.283 1.00 41.38 469 GLY A O 1
ATOM 3483 N N . PRO A 1 470 ? 88.005 -7.258 -40.067 1.00 49.53 470 PRO A N 1
ATOM 3484 C CA . PRO A 1 470 ? 87.568 -8.456 -40.819 1.00 49.53 470 PRO A CA 1
ATOM 3485 C C . PRO A 1 470 ? 86.376 -9.208 -40.163 1.00 49.53 470 PRO A C 1
ATOM 3487 O O . PRO A 1 470 ? 86.035 -8.969 -39.013 1.00 49.53 470 PRO A O 1
ATOM 3490 N N . ALA A 1 471 ? 85.538 -9.904 -40.935 1.00 46.97 471 ALA A N 1
ATOM 3491 C CA . ALA A 1 471 ? 85.575 -11.343 -41.255 1.00 46.97 471 ALA A CA 1
ATOM 3492 C C . ALA A 1 471 ? 85.388 -12.296 -40.053 1.00 46.97 471 ALA A C 1
ATOM 3494 O O . ALA A 1 471 ? 86.264 -12.394 -39.205 1.00 46.97 471 ALA A O 1
ATOM 3495 N N . GLU A 1 472 ? 84.250 -13.000 -40.121 1.00 48.72 472 GLU A N 1
ATOM 3496 C CA . GLU A 1 472 ? 83.996 -14.390 -39.711 1.00 48.72 472 GLU A CA 1
ATOM 3497 C C . GLU A 1 472 ? 84.121 -14.733 -38.220 1.00 48.72 472 GLU A C 1
ATOM 3499 O O . GLU A 1 472 ? 85.206 -14.758 -37.661 1.00 48.72 472 GLU A O 1
ATOM 3504 N N . ASP A 1 473 ? 82.975 -15.042 -37.604 1.00 43.50 473 ASP A N 1
ATOM 3505 C CA . ASP A 1 473 ? 82.746 -16.385 -37.064 1.00 43.50 473 ASP A CA 1
ATOM 3506 C C . ASP A 1 473 ? 81.232 -16.669 -37.006 1.00 43.50 473 ASP A C 1
ATOM 3508 O O . ASP A 1 473 ? 80.454 -15.993 -36.326 1.00 43.50 473 ASP A O 1
ATOM 3512 N N . ASP A 1 474 ? 80.837 -17.656 -37.814 1.00 52.19 474 ASP A N 1
ATOM 3513 C CA . ASP A 1 474 ? 79.686 -18.529 -37.603 1.00 52.19 474 ASP A CA 1
ATOM 3514 C C . ASP A 1 474 ? 79.644 -18.983 -36.140 1.00 52.19 474 ASP A C 1
ATOM 3516 O O . ASP A 1 474 ? 80.624 -19.537 -35.661 1.00 52.19 474 ASP A O 1
ATOM 3520 N N . GLU A 1 475 ? 78.506 -18.829 -35.462 1.00 50.09 475 GLU A N 1
ATOM 3521 C CA . GLU A 1 475 ? 77.908 -19.911 -34.672 1.00 50.09 475 GLU A CA 1
ATOM 3522 C C . GLU A 1 475 ? 76.610 -19.452 -33.995 1.00 50.09 475 GLU A C 1
ATOM 3524 O O . GLU A 1 475 ? 76.527 -18.410 -33.346 1.00 50.09 475 GLU A O 1
ATOM 3529 N N . ASN A 1 476 ? 75.619 -20.341 -34.074 1.00 48.97 476 ASN A N 1
ATOM 3530 C CA . ASN A 1 476 ? 74.507 -20.471 -33.139 1.00 48.97 476 ASN A CA 1
ATOM 3531 C C . ASN A 1 476 ? 73.217 -19.675 -33.423 1.00 48.97 476 ASN A C 1
ATOM 3533 O O . ASN A 1 476 ? 72.685 -18.978 -32.561 1.00 48.97 476 ASN A O 1
ATOM 3537 N N . THR A 1 477 ? 72.591 -19.926 -34.578 1.00 50.91 477 THR A N 1
ATOM 3538 C CA . THR A 1 477 ? 71.119 -19.871 -34.709 1.00 50.91 477 THR A CA 1
ATOM 3539 C C . THR A 1 477 ? 70.463 -21.088 -34.040 1.00 50.91 477 THR A C 1
ATOM 3541 O O . THR A 1 477 ? 69.643 -21.793 -34.626 1.00 50.91 477 THR A O 1
ATOM 3544 N N . GLY A 1 478 ? 70.807 -21.334 -32.775 1.00 50.78 478 GLY A N 1
ATOM 3545 C CA . GLY A 1 478 ? 69.994 -22.143 -31.881 1.00 50.78 478 GLY A CA 1
ATOM 3546 C C . GLY A 1 478 ? 68.743 -21.344 -31.543 1.00 50.78 478 GLY A C 1
ATOM 3547 O O . GLY A 1 478 ? 68.708 -20.630 -30.548 1.00 50.78 478 GLY A O 1
ATOM 3548 N N . LEU A 1 479 ? 67.724 -21.408 -32.404 1.00 57.97 479 LEU A N 1
ATOM 3549 C CA . LEU A 1 479 ? 66.368 -21.085 -31.974 1.00 57.97 479 LEU A CA 1
ATOM 3550 C C . LEU A 1 479 ? 66.076 -22.022 -30.805 1.00 57.97 479 LEU A C 1
ATOM 3552 O O . LEU A 1 479 ? 65.967 -23.228 -31.028 1.00 57.97 479 LEU A O 1
ATOM 3556 N N . ASP A 1 480 ? 66.036 -21.468 -29.588 1.00 66.69 480 ASP A N 1
ATOM 3557 C CA . ASP A 1 480 ? 65.841 -22.220 -28.351 1.00 66.69 480 ASP A CA 1
ATOM 3558 C C . ASP A 1 480 ? 64.770 -23.291 -28.579 1.00 66.69 480 ASP A C 1
ATOM 3560 O O . ASP A 1 480 ? 63.663 -23.003 -29.048 1.00 66.69 480 ASP A O 1
ATOM 3564 N N . GLU A 1 481 ? 65.081 -24.547 -28.257 1.00 72.62 481 GLU A N 1
ATOM 3565 C CA . GLU A 1 481 ? 64.140 -25.671 -28.389 1.00 72.62 481 GLU A CA 1
ATOM 3566 C C . GLU A 1 481 ? 62.797 -25.360 -27.701 1.00 72.62 481 GLU A C 1
ATOM 3568 O O . GLU A 1 481 ? 61.732 -25.842 -28.097 1.00 72.62 481 GLU A O 1
ATOM 3573 N N . GLU A 1 482 ? 62.831 -24.476 -26.702 1.00 72.44 482 GLU A N 1
ATOM 3574 C CA . GLU A 1 482 ? 61.677 -23.923 -26.011 1.00 72.44 482 GLU A CA 1
ATOM 3575 C C . GLU A 1 482 ? 60.778 -23.057 -26.911 1.00 72.44 482 GLU A C 1
ATOM 3577 O O . GLU A 1 482 ? 59.552 -23.180 -26.849 1.00 72.44 482 GLU A O 1
ATOM 3582 N N . THR A 1 483 ? 61.338 -22.246 -27.814 1.00 75.31 483 THR A N 1
ATOM 3583 C CA . THR A 1 483 ? 60.547 -21.455 -28.772 1.00 75.31 483 THR A CA 1
ATOM 3584 C C . THR A 1 483 ? 59.882 -22.341 -29.822 1.00 75.31 483 THR A C 1
ATOM 3586 O O . THR A 1 483 ? 58.728 -22.099 -30.192 1.00 75.31 483 THR A O 1
ATOM 3589 N N . VAL A 1 484 ? 60.568 -23.396 -30.273 1.00 80.00 484 VAL A N 1
ATOM 3590 C CA . VAL A 1 484 ? 59.997 -24.396 -31.192 1.00 80.00 484 VAL A CA 1
ATOM 3591 C C . VAL A 1 484 ? 58.865 -25.163 -30.500 1.00 80.00 484 VAL A C 1
ATOM 3593 O O . VAL A 1 484 ? 57.771 -25.308 -31.053 1.00 80.00 484 VAL A O 1
ATOM 3596 N N . ARG A 1 485 ? 59.074 -25.568 -29.242 1.00 81.25 485 ARG A N 1
ATOM 3597 C CA . ARG A 1 485 ? 58.075 -26.274 -28.431 1.00 81.25 485 ARG A CA 1
ATOM 3598 C C . ARG A 1 485 ? 56.829 -25.428 -28.158 1.00 81.25 485 ARG A C 1
ATOM 3600 O O . ARG A 1 485 ? 55.712 -25.934 -28.292 1.00 81.25 485 ARG A O 1
ATOM 3607 N N . LEU A 1 486 ? 56.996 -24.150 -27.814 1.00 81.06 486 LEU A N 1
ATOM 3608 C CA . LEU A 1 486 ? 55.882 -23.230 -27.560 1.00 81.06 486 LEU A CA 1
ATOM 3609 C C . LEU A 1 486 ? 55.061 -22.956 -28.825 1.00 81.06 486 LEU A C 1
ATOM 3611 O O . LEU A 1 486 ? 53.829 -22.963 -28.767 1.00 81.06 486 LEU A O 1
ATOM 3615 N N . ARG A 1 487 ? 55.712 -22.790 -29.985 1.00 78.25 487 ARG A N 1
ATOM 3616 C CA . ARG A 1 487 ? 55.002 -22.636 -31.267 1.00 78.25 487 ARG A CA 1
ATOM 3617 C C . ARG A 1 487 ? 54.200 -23.882 -31.633 1.00 78.25 487 ARG A C 1
ATOM 3619 O O . ARG A 1 487 ? 53.038 -23.751 -32.010 1.00 78.25 487 ARG A O 1
ATOM 3626 N N . ALA A 1 488 ? 54.759 -25.078 -31.445 1.00 79.69 488 ALA A N 1
ATOM 3627 C CA . ALA A 1 488 ? 54.036 -26.328 -31.685 1.00 79.69 488 ALA A CA 1
ATOM 3628 C C . ALA A 1 488 ? 52.824 -26.498 -30.744 1.00 79.69 488 ALA A C 1
ATOM 3630 O O . ALA A 1 488 ? 51.770 -26.985 -31.159 1.00 79.69 488 ALA A O 1
ATOM 3631 N N . GLN A 1 489 ? 52.940 -26.069 -29.482 1.00 84.50 489 GLN A N 1
ATOM 3632 C CA . GLN A 1 489 ? 51.837 -26.131 -28.519 1.00 84.50 489 GLN A CA 1
ATOM 3633 C C . GLN A 1 489 ? 50.694 -25.172 -28.884 1.00 84.50 489 GLN A C 1
ATOM 3635 O O . GLN A 1 489 ? 49.526 -25.562 -28.825 1.00 84.50 489 GLN A O 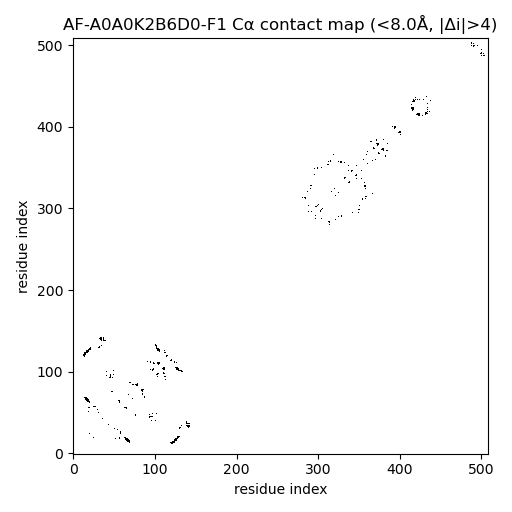1
ATOM 3640 N N . LEU A 1 490 ? 51.023 -23.953 -29.321 1.00 80.38 490 LEU A N 1
ATOM 3641 C CA . LEU A 1 490 ? 50.040 -22.974 -29.791 1.00 80.38 490 LEU A CA 1
ATOM 3642 C C . LEU A 1 490 ? 49.358 -23.422 -31.088 1.00 80.38 490 LEU A C 1
ATOM 3644 O O . LEU A 1 490 ? 48.136 -23.316 -31.198 1.00 80.38 490 LEU A O 1
ATOM 3648 N N . ALA A 1 491 ? 50.111 -23.995 -32.030 1.00 80.25 491 ALA A N 1
ATOM 3649 C CA . ALA A 1 491 ? 49.549 -24.540 -33.263 1.00 80.25 491 ALA A CA 1
ATOM 3650 C C . ALA A 1 491 ? 48.538 -25.667 -32.984 1.00 80.25 491 ALA A C 1
ATOM 3652 O O . ALA A 1 491 ? 47.497 -25.721 -33.627 1.00 80.25 491 ALA A O 1
ATOM 3653 N N . ARG A 1 492 ? 48.767 -26.521 -31.976 1.00 80.00 492 ARG A N 1
ATOM 3654 C CA . ARG A 1 492 ? 47.794 -27.561 -31.583 1.00 80.00 492 ARG A CA 1
ATOM 3655 C C . ARG A 1 492 ? 46.523 -27.014 -30.936 1.00 80.00 492 ARG A C 1
ATOM 3657 O O . ARG A 1 492 ? 45.476 -27.640 -31.064 1.00 80.00 492 ARG A O 1
ATOM 3664 N N . GLN A 1 493 ? 46.608 -25.901 -30.208 1.00 84.12 493 GLN A N 1
ATOM 3665 C CA . GLN A 1 493 ? 45.428 -25.300 -29.577 1.00 84.12 493 GLN A CA 1
ATOM 3666 C C . GLN A 1 493 ? 44.584 -24.478 -30.553 1.00 84.12 493 GLN A C 1
ATOM 3668 O O . GLN A 1 493 ? 43.369 -24.414 -30.374 1.00 84.12 493 GLN A O 1
ATOM 3673 N N . PHE A 1 494 ? 45.206 -23.849 -31.556 1.00 79.25 494 PHE A N 1
ATOM 3674 C CA . PHE A 1 494 ? 44.545 -22.806 -32.351 1.00 79.25 494 PHE A CA 1
ATOM 3675 C C . PHE A 1 494 ? 44.728 -22.922 -33.873 1.00 79.25 494 PHE A C 1
ATOM 3677 O O . PHE A 1 494 ? 44.096 -22.164 -34.605 1.00 79.25 494 PHE A O 1
ATOM 3684 N N . GLY A 1 495 ? 45.578 -23.825 -34.362 1.00 82.00 495 GLY A N 1
ATOM 3685 C CA . GLY A 1 495 ? 45.878 -23.979 -35.787 1.00 82.00 495 GLY A CA 1
ATOM 3686 C C . GLY A 1 495 ? 44.857 -24.838 -36.533 1.00 82.00 495 GLY A C 1
ATOM 3687 O O . GLY A 1 495 ? 44.231 -25.737 -35.968 1.00 82.00 495 GLY A O 1
ATOM 3688 N N . THR A 1 496 ? 44.701 -24.578 -37.830 1.00 85.31 496 THR A N 1
ATOM 3689 C CA . THR A 1 496 ? 43.956 -25.475 -38.724 1.00 85.31 496 THR A CA 1
ATOM 3690 C C . THR A 1 496 ? 44.736 -26.784 -38.938 1.00 85.31 496 THR A C 1
ATOM 3692 O O . THR A 1 496 ? 45.955 -26.802 -38.750 1.00 85.31 496 THR A O 1
ATOM 3695 N N . PRO A 1 497 ? 44.086 -27.891 -39.347 1.00 82.00 497 PRO A N 1
ATOM 3696 C CA . PRO A 1 497 ? 44.765 -29.177 -39.542 1.00 82.00 497 PRO A CA 1
ATOM 3697 C C . PRO A 1 497 ? 46.003 -29.096 -40.454 1.00 82.00 497 PRO A C 1
ATOM 3699 O O . PRO A 1 497 ? 47.027 -29.696 -40.144 1.00 82.00 497 PRO A O 1
ATOM 3702 N N . GLU A 1 498 ? 45.947 -28.274 -41.506 1.00 77.94 498 GLU A N 1
ATOM 3703 C CA . GLU A 1 498 ? 47.054 -28.042 -42.450 1.00 77.94 498 GLU A CA 1
ATOM 3704 C C . GLU A 1 498 ? 48.238 -27.293 -41.810 1.00 77.94 498 GLU A C 1
ATOM 3706 O O . GLU A 1 498 ? 49.395 -27.570 -42.116 1.00 77.94 498 GLU A O 1
ATOM 3711 N N . GLN A 1 499 ? 47.975 -26.371 -40.876 1.00 75.19 499 GLN A N 1
ATOM 3712 C CA . GLN A 1 499 ? 49.024 -25.657 -40.139 1.00 75.19 499 GLN A CA 1
ATOM 3713 C C . GLN A 1 499 ? 49.703 -26.568 -39.115 1.00 75.19 499 GLN A C 1
ATOM 3715 O O . GLN A 1 499 ? 50.916 -26.497 -38.935 1.00 75.19 499 GLN A O 1
ATOM 3720 N N . VAL A 1 500 ? 48.940 -27.447 -38.461 1.00 78.62 500 VAL A N 1
ATOM 3721 C CA . VAL A 1 500 ? 49.494 -28.441 -37.532 1.00 78.62 500 VAL A CA 1
ATOM 3722 C C . VAL A 1 500 ? 50.410 -29.420 -38.270 1.00 78.62 500 VAL A C 1
ATOM 3724 O O . VAL A 1 500 ? 51.473 -29.755 -37.752 1.00 78.62 500 VAL A O 1
ATOM 3727 N N . GLU A 1 501 ? 50.038 -29.836 -39.482 1.00 77.44 501 GLU A N 1
ATOM 3728 C CA . GLU A 1 501 ? 50.843 -30.741 -40.308 1.00 77.44 501 GLU A CA 1
ATOM 3729 C C . GLU A 1 501 ? 52.131 -30.067 -40.810 1.00 77.44 501 GLU A C 1
ATOM 3731 O O . GLU A 1 501 ? 53.213 -30.627 -40.635 1.00 77.44 501 GLU A O 1
ATOM 3736 N N . ALA A 1 502 ? 52.047 -28.822 -41.297 1.00 72.62 502 ALA A N 1
ATOM 3737 C CA . ALA A 1 502 ? 53.207 -28.050 -41.751 1.00 72.62 502 ALA A CA 1
ATOM 3738 C C . ALA A 1 502 ? 54.246 -27.785 -40.642 1.00 72.62 502 ALA A C 1
ATOM 3740 O O . ALA A 1 502 ? 55.442 -27.773 -40.917 1.00 72.62 502 ALA A O 1
ATOM 3741 N N . TYR A 1 503 ? 53.813 -27.609 -39.386 1.00 69.19 503 TYR A N 1
ATOM 3742 C CA . TYR A 1 503 ? 54.719 -27.419 -38.242 1.00 69.19 503 TYR A CA 1
ATOM 3743 C C . TYR A 1 503 ? 55.338 -28.721 -37.709 1.00 69.19 503 TYR A C 1
ATOM 3745 O O . TYR A 1 503 ? 56.318 -28.662 -36.967 1.00 69.19 503 TYR A O 1
ATOM 3753 N N . CYS A 1 504 ? 54.774 -29.889 -38.032 1.00 66.12 504 CYS A N 1
ATOM 3754 C CA . CYS A 1 504 ? 55.308 -31.186 -37.604 1.00 66.12 504 CYS A CA 1
ATOM 3755 C C . CYS A 1 504 ? 56.306 -31.793 -38.599 1.00 66.12 504 CYS A C 1
ATOM 3757 O O . CYS A 1 504 ? 57.062 -32.685 -38.220 1.00 66.12 504 CYS A O 1
ATOM 3759 N N . THR A 1 505 ? 56.336 -31.324 -39.845 1.00 67.25 505 THR A N 1
ATOM 3760 C CA . THR A 1 505 ? 57.340 -31.719 -40.837 1.00 67.25 505 THR A CA 1
ATOM 3761 C C . THR A 1 505 ? 58.520 -30.749 -40.801 1.00 67.25 505 THR A C 1
ATOM 3763 O O . THR A 1 505 ? 58.325 -29.557 -41.010 1.00 67.25 505 THR A O 1
ATOM 3766 N N . GLU A 1 506 ? 59.727 -31.253 -40.525 1.00 54.78 506 GLU A N 1
ATOM 3767 C CA . GLU A 1 506 ? 60.998 -30.517 -40.360 1.00 54.78 506 GLU A CA 1
ATOM 3768 C C . GLU A 1 506 ? 61.486 -29.789 -41.636 1.00 54.78 506 GLU A C 1
ATOM 3770 O O . GLU A 1 506 ? 62.581 -30.042 -42.135 1.00 54.78 506 GLU A O 1
ATOM 3775 N N . ALA A 1 507 ? 60.692 -28.882 -42.199 1.00 41.31 507 ALA A N 1
ATOM 3776 C CA . ALA A 1 507 ? 61.129 -28.013 -43.283 1.00 41.31 507 ALA A CA 1
ATOM 3777 C C . ALA A 1 507 ? 61.371 -26.595 -42.736 1.00 41.31 507 ALA A C 1
ATOM 3779 O O . ALA A 1 507 ? 60.435 -25.978 -42.220 1.00 41.31 507 ALA A O 1
ATOM 3780 N N . PRO A 1 508 ? 62.603 -26.060 -42.820 1.00 49.44 508 PRO A N 1
ATOM 3781 C CA . PRO A 1 508 ? 62.853 -24.664 -42.496 1.00 49.44 508 PRO A CA 1
ATOM 3782 C C . PRO A 1 508 ? 62.200 -23.776 -43.569 1.00 49.44 508 PRO A C 1
ATOM 3784 O O . PRO A 1 508 ? 62.295 -24.075 -44.760 1.00 49.44 508 PRO A O 1
ATOM 3787 N N . PHE A 1 509 ? 61.512 -22.720 -43.129 1.00 51.06 509 PHE A N 1
ATOM 3788 C CA . PHE A 1 509 ? 61.007 -21.648 -43.993 1.00 51.06 509 PHE A CA 1
ATOM 3789 C C . PHE A 1 509 ? 62.138 -20.758 -44.502 1.00 51.06 509 PHE A C 1
ATOM 3791 O O . PHE A 1 509 ? 63.051 -20.468 -43.692 1.00 51.06 509 PHE A O 1
#

Secondary structure (DSSP, 8-state):
----------GGGS-EEEEE--SS-S---SPPPTTTTT-TT--HHHHHHHHHHHHHHSSSSS-SEEEEEHHHHHHHSBPSSTTSBPPHHHHHHHHHHHHHTTSEE-TTSPPP----SGGGTTS-EEEEE--SPPTT--S-SSHHHHHHHHHHHHHHHHHHHTTS-------------------------------------PPP---------------------------------------------------------------------PPPPPHHHHHHHHHHHTTS-HHHHHTSGGGS--HHHHHHHHHHHTTS-HHHHHHHHHHHHHHTTHHHHHHTT--S-HHHHHHHHHSPPTT---TTEETTEETTT-PBPHHHHHHHHHHHHHHHTT-----TT-TTS----PPBPTTT-PBPSSSPPTT---HHHHHHHHHHHHHHHHHHSS---SGGGS------------------HHHHHHHHHHHHHH--HHHHHHHHS----

Foldseek 3Di:
DDPPPPDPPDPLQWAKEKEAEDPPPAQQDLDAFQQLVQPPLDDPLLSQLLSQSSVQQHRPDPDRIDIDTLVVSQQRRDDPDPPGGHDSVSSQVSLQSCQVFQQKAAPVSHRFDDDPDSVCSHPYGYIYGDRDTDPPDPTDRHPVSVVVVVVVVVVVVVVVVVPPPPPPPDDDDDDDDDDDDDDDDDDDDDDDDDDDDPDDDDDDPPDPPPPPPDDDDDDDDDDDDDDDDDDDDDDDDDDDDDDDDDDDDDDDDDDDDDDDDDDDDDPDPPPPPDPDDDPVLVVQQVLLLVLADVLLLVVDDVSHADPVCSVQLVVLCVLDPSVRLSVQLVVCCVVVVVVVCSVVVVCPDSNVNSSVSRGPDPQDPDSQDRPQAGVVPRHGDPSVVVVVVVVVVCVVVVNDPPPDDPVRPDPPPQQAQPPPRHGDPDDQDPNSHDPVVVVVVVVVVVVVVVVVPPPPPDPVPPPDDDDDDDDDDDDDPCPDVVNLVVVLVVCVVDNDPVSNVVSVDPDDD

Mean predicted aligned error: 21.13 Å

Radius of gyration: 43.82 Å; Cα contacts (8 Å, |Δi|>4): 344; chains: 1; bounding box: 150×72×126 Å

Organism: Streptomyces ambofaciens (strain ATCC 23877 / 3486 / DSM 40053 / JCM 4204 / NBRC 12836 / NRRL B-2516) (NCBI:txid278992)